Protein AF-A0A2E6H5J9-F1 (afdb_monomer_lite)

Radius of gyration: 29.2 Å; chains: 1; bounding box: 82×81×79 Å

Structure (mmCIF, N/CA/C/O backbone):
data_AF-A0A2E6H5J9-F1
#
_entry.id   AF-A0A2E6H5J9-F1
#
loop_
_atom_site.group_PDB
_atom_site.id
_atom_site.type_symbol
_atom_site.label_atom_id
_atom_site.label_alt_id
_atom_site.label_comp_id
_atom_site.label_asym_id
_atom_site.label_entity_id
_atom_site.label_seq_id
_atom_site.pdbx_PDB_ins_code
_atom_site.Cartn_x
_atom_site.Cartn_y
_atom_site.Cartn_z
_atom_site.occupancy
_atom_site.B_iso_or_equiv
_atom_site.auth_seq_id
_atom_site.auth_comp_id
_atom_site.auth_asym_id
_atom_site.auth_atom_id
_atom_site.pdbx_PDB_model_num
ATOM 1 N N . MET A 1 1 ? 30.548 57.419 0.522 1.00 29.17 1 MET A N 1
ATOM 2 C CA . MET A 1 1 ? 30.092 57.415 -0.885 1.00 29.17 1 MET A CA 1
ATOM 3 C C . MET A 1 1 ? 30.153 56.003 -1.446 1.00 29.17 1 MET A C 1
ATOM 5 O O . MET A 1 1 ? 31.235 55.456 -1.548 1.00 29.17 1 MET A O 1
ATOM 9 N N . ARG A 1 2 ? 28.970 55.476 -1.789 1.00 29.03 2 ARG A N 1
ATOM 10 C CA . ARG A 1 2 ? 28.674 54.674 -2.992 1.00 29.03 2 ARG A CA 1
ATOM 11 C C . ARG A 1 2 ? 29.524 53.413 -3.243 1.00 29.03 2 ARG A C 1
ATOM 13 O O . ARG A 1 2 ? 30.662 53.488 -3.668 1.00 29.03 2 ARG A O 1
ATOM 20 N N . ILE A 1 3 ? 28.970 52.230 -2.961 1.00 37.38 3 ILE A N 1
ATOM 21 C CA . ILE A 1 3 ? 28.235 51.406 -3.951 1.00 37.38 3 ILE A CA 1
ATOM 22 C C . ILE A 1 3 ? 29.123 51.063 -5.156 1.00 37.38 3 ILE A C 1
ATOM 24 O O . ILE A 1 3 ? 29.122 51.779 -6.151 1.00 37.38 3 ILE A O 1
ATOM 28 N N . LEU A 1 4 ? 29.817 49.925 -5.075 1.00 25.08 4 LEU A N 1
ATOM 29 C CA . LEU A 1 4 ? 30.239 49.121 -6.228 1.00 25.08 4 LEU A CA 1
ATOM 30 C C . LEU A 1 4 ? 30.535 47.691 -5.708 1.00 25.08 4 LEU A C 1
ATOM 32 O O . LEU A 1 4 ? 31.542 47.467 -5.055 1.00 25.08 4 LEU A O 1
ATOM 36 N N . LYS A 1 5 ? 29.550 46.777 -5.721 1.00 28.86 5 LYS A N 1
ATOM 37 C CA . LYS A 1 5 ? 29.182 45.857 -6.831 1.00 28.86 5 LYS A CA 1
ATOM 38 C C . LYS A 1 5 ? 29.856 44.474 -6.651 1.00 28.86 5 LYS A C 1
ATOM 40 O O . LYS A 1 5 ? 30.957 44.257 -7.125 1.00 28.86 5 LYS A O 1
ATOM 45 N N . VAL A 1 6 ? 29.301 43.513 -5.902 1.00 30.06 6 VAL A N 1
ATOM 46 C CA . VAL A 1 6 ? 28.112 42.658 -6.195 1.00 30.06 6 VAL A CA 1
ATOM 47 C C . VAL A 1 6 ? 28.240 41.755 -7.450 1.00 30.06 6 VAL A C 1
ATOM 49 O O . VAL A 1 6 ? 27.356 40.953 -7.717 1.00 30.06 6 VAL A O 1
ATOM 52 N N . TYR A 1 7 ? 29.363 41.745 -8.176 1.00 26.81 7 TYR A N 1
ATOM 53 C CA . TYR A 1 7 ? 29.470 40.997 -9.450 1.00 26.81 7 TYR A CA 1
ATOM 54 C C . TYR A 1 7 ? 30.374 39.751 -9.451 1.00 26.81 7 TYR A C 1
ATOM 56 O O . TYR A 1 7 ? 30.881 39.381 -10.502 1.00 26.81 7 TYR A O 1
ATOM 64 N N . LEU A 1 8 ? 30.543 39.050 -8.321 1.00 27.16 8 LEU A N 1
ATOM 65 C CA . LEU A 1 8 ? 31.285 37.771 -8.323 1.00 27.16 8 LEU A CA 1
ATOM 66 C C . LEU A 1 8 ? 30.478 36.536 -7.890 1.00 27.16 8 LEU A C 1
ATOM 68 O O . LEU A 1 8 ? 30.967 35.423 -8.018 1.00 27.16 8 LEU A O 1
ATOM 72 N N . PHE A 1 9 ? 29.221 36.696 -7.462 1.00 28.27 9 PHE A N 1
ATOM 73 C CA . PHE A 1 9 ? 28.369 35.561 -7.061 1.00 28.27 9 PHE A CA 1
ATOM 74 C C . PHE A 1 9 ? 27.187 35.278 -8.003 1.00 28.27 9 PHE A C 1
ATOM 76 O O . PHE A 1 9 ? 26.470 34.302 -7.814 1.00 28.27 9 PHE A O 1
ATOM 83 N N . LEU A 1 10 ? 27.010 36.084 -9.056 1.00 27.73 10 LEU A N 1
ATOM 84 C CA . LEU A 1 10 ? 25.926 35.933 -10.041 1.00 27.73 10 LEU A CA 1
ATOM 85 C C . LEU A 1 10 ? 26.353 35.248 -11.353 1.00 27.73 10 LEU A C 1
ATOM 87 O O . LEU A 1 10 ? 25.502 34.957 -12.186 1.00 27.73 10 LEU A O 1
ATOM 91 N N . ALA A 1 11 ? 27.639 34.924 -11.532 1.00 24.97 11 ALA A N 1
ATOM 92 C CA . ALA A 1 11 ? 28.152 34.340 -12.778 1.00 24.97 11 ALA A CA 1
ATOM 93 C C . ALA A 1 11 ? 28.222 32.796 -12.800 1.00 24.97 11 ALA A C 1
ATOM 95 O O . ALA A 1 11 ? 28.575 32.226 -13.826 1.00 24.97 11 ALA A O 1
ATOM 96 N N . ILE A 1 12 ? 27.848 32.101 -11.716 1.00 28.52 12 ILE A N 1
ATOM 97 C CA . ILE A 1 12 ? 27.795 30.619 -11.678 1.00 28.52 12 ILE A CA 1
ATOM 98 C C . ILE A 1 12 ? 26.347 30.086 -11.788 1.00 28.52 12 ILE A C 1
ATOM 100 O O . ILE A 1 12 ? 26.132 28.894 -11.978 1.00 28.52 12 ILE A O 1
ATOM 104 N N . CYS A 1 13 ? 25.334 30.961 -11.803 1.00 27.94 13 CYS A N 1
ATOM 105 C CA . CYS A 1 13 ? 23.918 30.567 -11.898 1.00 27.94 13 CYS A CA 1
ATOM 106 C C . CYS A 1 13 ? 23.306 30.620 -13.312 1.00 27.94 13 CYS A C 1
ATOM 108 O O . CYS A 1 13 ? 22.094 30.483 -13.439 1.00 27.94 13 CYS A O 1
ATOM 110 N N . LEU A 1 14 ? 24.093 30.797 -14.381 1.00 25.45 14 LEU A N 1
ATOM 111 C CA . LEU A 1 14 ? 23.559 30.918 -15.752 1.00 25.45 14 LEU A CA 1
ATOM 112 C C . LEU A 1 14 ? 24.049 29.846 -16.741 1.00 25.45 14 LEU A C 1
ATOM 114 O O . LEU A 1 14 ? 23.892 30.010 -17.946 1.00 25.45 14 LEU A O 1
ATOM 118 N N . TRP A 1 15 ? 24.576 28.717 -16.253 1.00 26.56 15 TRP A N 1
ATOM 119 C CA . TRP A 1 15 ? 24.993 27.578 -17.093 1.00 26.56 15 TRP A CA 1
ATOM 120 C C . TRP A 1 15 ? 24.356 26.233 -16.692 1.00 26.56 15 TRP A C 1
ATOM 122 O O . TRP A 1 15 ? 24.950 25.168 -16.828 1.00 26.56 15 TRP A O 1
ATOM 132 N N . SER A 1 16 ? 23.101 26.266 -16.240 1.00 29.16 16 SER A N 1
ATOM 133 C CA . SER A 1 16 ? 22.242 25.081 -16.062 1.00 29.16 16 SER A CA 1
ATOM 134 C C . SER A 1 16 ? 20.905 25.243 -16.794 1.00 29.16 16 SER A C 1
ATOM 136 O O . SER A 1 16 ? 19.841 24.908 -16.285 1.00 29.16 16 SER A O 1
ATOM 138 N N . GLY A 1 17 ? 20.966 25.795 -18.006 1.00 27.23 17 GLY A N 1
ATOM 139 C CA . GLY A 1 17 ? 19.797 26.167 -18.795 1.00 27.23 17 GLY A CA 1
ATOM 140 C C . GLY A 1 17 ? 19.479 25.278 -19.992 1.00 27.23 17 GLY A C 1
ATOM 141 O O . GLY A 1 17 ? 18.788 25.774 -20.860 1.00 27.23 17 GLY A O 1
ATOM 142 N N . VAL A 1 18 ? 19.959 24.029 -20.097 1.00 28.00 18 VAL A N 1
ATOM 143 C CA . VAL A 1 18 ? 19.407 23.044 -21.060 1.00 28.00 18 VAL A CA 1
ATOM 144 C C . VAL A 1 18 ? 19.627 21.605 -20.565 1.00 28.00 18 VAL A C 1
ATOM 146 O O . VAL A 1 18 ? 20.386 20.852 -21.158 1.00 28.00 18 VAL A O 1
ATOM 149 N N . VAL A 1 19 ? 18.973 21.187 -19.479 1.00 26.00 19 VAL A N 1
ATOM 150 C CA . VAL A 1 19 ? 18.629 19.763 -19.286 1.00 26.00 19 VAL A CA 1
ATOM 151 C C . VAL A 1 19 ? 17.304 19.681 -18.541 1.00 26.00 19 VAL A C 1
ATOM 153 O O . VAL A 1 19 ? 17.249 19.873 -17.330 1.00 26.00 19 VAL A O 1
ATOM 156 N N . SER A 1 20 ? 16.236 19.419 -19.286 1.00 24.89 20 SER A N 1
ATOM 157 C CA . SER A 1 20 ? 15.183 18.440 -18.976 1.00 24.89 20 SER A CA 1
ATOM 158 C C . SER A 1 20 ? 13.996 18.731 -19.891 1.00 24.89 20 SER A C 1
ATOM 160 O O . SER A 1 20 ? 13.118 19.528 -19.569 1.00 24.89 20 SER A O 1
ATOM 162 N N . SER A 1 21 ? 13.942 18.069 -21.052 1.00 24.66 21 SER A N 1
ATOM 163 C CA . SER A 1 21 ? 12.620 17.759 -21.584 1.00 24.66 21 SER A CA 1
ATOM 164 C C . SER A 1 21 ? 11.948 16.892 -20.517 1.00 24.66 21 SER A C 1
ATOM 166 O O . SER A 1 21 ? 12.456 15.836 -20.143 1.00 24.66 21 SER A O 1
ATOM 168 N N . ASN A 1 22 ? 10.859 17.393 -19.930 1.00 30.94 22 ASN A N 1
ATOM 169 C CA . ASN A 1 22 ? 9.921 16.545 -19.205 1.00 30.94 22 ASN A CA 1
ATOM 170 C C . ASN A 1 22 ? 9.375 15.574 -20.250 1.00 30.94 22 ASN A C 1
ATOM 172 O O . ASN A 1 22 ? 8.481 15.932 -21.016 1.00 30.94 22 ASN A O 1
ATOM 176 N N . THR A 1 23 ? 9.978 14.396 -20.325 1.00 32.97 23 THR A N 1
ATOM 177 C CA . THR A 1 23 ? 9.648 13.420 -21.344 1.00 32.97 23 THR A CA 1
ATOM 178 C C . THR A 1 23 ? 8.265 12.834 -21.065 1.00 32.97 23 THR A C 1
ATOM 180 O O . THR A 1 23 ? 8.007 12.304 -19.985 1.00 32.97 23 THR A O 1
ATOM 183 N N . LYS A 1 24 ? 7.330 12.990 -22.010 1.00 39.88 24 LYS A N 1
ATOM 184 C CA . LYS A 1 24 ? 5.964 12.446 -21.930 1.00 39.88 24 LYS A CA 1
ATOM 185 C C . LYS A 1 24 ? 5.854 11.282 -22.910 1.00 39.88 24 LYS A C 1
ATOM 187 O O . LYS A 1 24 ? 5.575 11.480 -24.089 1.00 39.88 24 LYS A O 1
ATOM 192 N N . PHE A 1 25 ? 6.105 10.075 -22.416 1.00 46.50 25 PHE A N 1
ATOM 193 C CA . PHE A 1 25 ? 5.649 8.843 -23.057 1.00 46.50 25 PHE A CA 1
ATOM 194 C C . PHE A 1 25 ? 4.258 8.501 -22.515 1.00 46.50 25 PHE A C 1
ATOM 196 O O . PHE A 1 25 ? 3.964 8.805 -21.360 1.00 46.50 25 PHE A O 1
ATOM 203 N N . GLY A 1 26 ? 3.402 7.927 -23.356 1.00 56.81 26 GLY A N 1
ATOM 204 C CA . GLY A 1 26 ? 2.079 7.484 -22.937 1.00 56.81 26 GLY A CA 1
ATOM 205 C C . GLY A 1 26 ? 1.291 6.863 -24.082 1.00 56.81 26 GLY A C 1
ATOM 206 O O . GLY A 1 26 ? 1.453 7.228 -25.253 1.00 56.81 26 GLY A O 1
ATOM 207 N N . LEU A 1 27 ? 0.426 5.918 -23.733 1.00 56.53 27 LEU A N 1
ATOM 208 C CA . LEU A 1 27 ? -0.565 5.360 -24.643 1.00 56.53 27 LEU A CA 1
ATOM 209 C C . LEU A 1 27 ? -1.744 6.332 -24.730 1.00 56.53 27 LEU A C 1
ATOM 211 O O . LEU A 1 27 ? -2.371 6.643 -23.721 1.00 56.53 27 LEU A O 1
ATOM 215 N N . LEU A 1 28 ? -2.041 6.829 -25.929 1.00 65.50 28 LEU A N 1
ATOM 216 C CA . LEU A 1 28 ? -3.127 7.776 -26.148 1.00 65.50 28 LEU A CA 1
ATOM 217 C C . LEU A 1 28 ? -4.286 7.070 -26.841 1.00 65.50 28 LEU A C 1
ATOM 219 O O . LEU A 1 28 ? -4.199 6.724 -28.016 1.00 65.50 28 LEU A O 1
ATOM 223 N N . PHE A 1 29 ? -5.404 6.907 -26.144 1.00 66.75 29 PHE A N 1
ATOM 224 C CA . PHE A 1 29 ? -6.649 6.540 -26.805 1.00 66.75 29 PHE A CA 1
ATOM 225 C C . PHE A 1 29 ? -7.325 7.806 -27.339 1.00 66.75 29 PHE A C 1
ATOM 227 O O . PHE A 1 29 ? -7.704 8.683 -26.560 1.00 66.75 29 PHE A O 1
ATOM 234 N N . ASN A 1 30 ? -7.452 7.930 -28.661 1.00 62.62 30 ASN A N 1
ATOM 235 C CA . ASN A 1 30 ? -8.166 9.046 -29.276 1.00 62.62 30 ASN A CA 1
ATOM 236 C C . ASN A 1 30 ? -9.605 8.612 -29.581 1.00 62.62 30 ASN A C 1
ATOM 238 O O . ASN A 1 30 ? -9.837 7.757 -30.428 1.00 62.62 30 ASN A O 1
ATOM 242 N N . SER A 1 31 ? -10.570 9.187 -28.864 1.00 59.97 31 SER A N 1
ATOM 243 C CA . SER A 1 31 ? -12.001 9.005 -29.119 1.00 59.97 31 SER A CA 1
ATOM 244 C C . SER A 1 31 ? -12.659 10.371 -29.228 1.00 59.97 31 SER A C 1
ATOM 246 O O . SER A 1 31 ? -12.367 11.271 -28.434 1.00 59.97 31 SER A O 1
ATOM 248 N N . GLU A 1 32 ? -13.580 10.514 -30.179 1.00 50.25 32 GLU A N 1
ATOM 249 C CA . GLU A 1 32 ? -14.362 11.736 -30.401 1.00 50.25 32 GLU A CA 1
ATOM 250 C C . GLU A 1 32 ? -15.253 12.097 -29.194 1.00 50.25 32 GLU A C 1
ATOM 252 O O . GLU A 1 32 ? -15.673 13.241 -29.048 1.00 50.25 32 GLU A O 1
ATOM 257 N N . THR A 1 33 ? -15.479 11.163 -28.260 1.00 49.25 33 THR A N 1
ATOM 258 C CA . THR A 1 33 ? -16.288 11.366 -27.045 1.00 49.25 33 THR A CA 1
ATOM 259 C C . THR A 1 33 ? -15.474 11.172 -25.760 1.00 49.25 33 THR A C 1
ATOM 261 O O . THR A 1 33 ? -15.660 10.223 -24.997 1.00 49.25 33 THR A O 1
ATOM 264 N N . LYS A 1 34 ? -14.582 12.132 -25.477 1.00 53.81 34 LYS A N 1
ATOM 265 C CA . LYS A 1 34 ? -13.717 12.162 -24.275 1.00 53.81 34 LYS A CA 1
ATOM 266 C C . LYS A 1 34 ? -14.469 12.214 -22.931 1.00 53.81 34 LYS A C 1
ATOM 268 O O . LYS A 1 34 ? -13.863 11.991 -21.888 1.00 53.81 34 LYS A O 1
ATOM 273 N N . SER A 1 35 ? -15.771 12.511 -22.933 1.00 50.62 35 SER A N 1
ATOM 274 C CA . SER A 1 35 ? -16.615 12.623 -21.732 1.00 50.62 35 SER A CA 1
ATOM 275 C C . SER A 1 35 ? -17.347 11.330 -21.339 1.00 50.62 35 SER A C 1
ATOM 277 O O . SER A 1 35 ? -18.012 11.305 -20.305 1.00 50.62 35 SER A O 1
ATOM 279 N N . ASN A 1 36 ? -17.247 10.255 -22.128 1.00 61.66 36 ASN A N 1
ATOM 280 C CA . ASN A 1 36 ? -17.983 9.013 -21.877 1.00 61.66 36 ASN A CA 1
ATOM 281 C C . ASN A 1 36 ? -17.286 8.137 -20.810 1.00 61.66 36 ASN A C 1
ATOM 283 O O . ASN A 1 36 ? -16.063 8.001 -20.812 1.00 61.66 36 ASN A O 1
ATOM 287 N N . PHE A 1 37 ? -18.055 7.484 -19.932 1.00 58.97 37 PHE A N 1
ATOM 288 C CA . PHE A 1 37 ? -17.566 6.510 -18.939 1.00 58.97 37 PHE A CA 1
ATOM 289 C C . PHE A 1 37 ? -16.667 5.432 -19.572 1.00 58.97 37 PHE A C 1
ATOM 291 O O . PHE A 1 37 ? -15.613 5.091 -19.037 1.00 58.97 37 PHE A O 1
ATOM 298 N N . ASN A 1 38 ? -17.029 4.966 -20.772 1.00 74.81 38 ASN A N 1
ATOM 299 C CA . ASN A 1 38 ? -16.236 3.986 -21.516 1.00 74.81 38 ASN A CA 1
ATOM 300 C C . ASN A 1 38 ? -14.849 4.523 -21.895 1.00 74.81 38 ASN A C 1
ATOM 302 O O . ASN A 1 38 ? -13.874 3.779 -21.832 1.00 74.81 38 ASN A O 1
ATOM 306 N N . PHE A 1 39 ? -14.738 5.811 -22.241 1.00 75.19 39 PHE A N 1
ATOM 307 C CA . PHE A 1 39 ? -13.457 6.435 -22.571 1.00 75.19 39 PHE A CA 1
ATOM 308 C C . PHE A 1 39 ? -12.520 6.442 -21.364 1.00 75.19 39 PHE A C 1
ATOM 310 O O . PHE A 1 39 ? -11.380 5.991 -21.478 1.00 75.19 39 PHE A O 1
ATOM 317 N N . LYS A 1 40 ? -13.012 6.888 -20.199 1.00 71.50 40 LYS A N 1
ATOM 318 C CA . LYS A 1 40 ? -12.205 6.913 -18.973 1.00 71.50 40 LYS A CA 1
ATOM 319 C C . LYS A 1 40 ? -11.751 5.507 -18.573 1.00 71.50 40 LYS A C 1
ATOM 321 O O . LYS A 1 40 ? -10.567 5.307 -18.312 1.00 71.50 40 LYS A O 1
ATOM 326 N N . ARG A 1 41 ? -12.644 4.510 -18.658 1.00 77.00 41 ARG A N 1
ATOM 327 C CA . ARG A 1 41 ? -12.322 3.100 -18.380 1.00 77.00 41 ARG A CA 1
ATOM 328 C C . ARG A 1 41 ? -11.206 2.552 -19.271 1.00 77.00 41 ARG A C 1
ATOM 330 O O . ARG A 1 41 ? -10.278 1.911 -18.776 1.00 77.00 41 ARG A O 1
ATOM 337 N N . ILE A 1 42 ? -11.302 2.785 -20.577 1.00 78.50 42 ILE A N 1
ATOM 338 C CA . ILE A 1 42 ? -10.292 2.352 -21.549 1.00 78.50 42 ILE A CA 1
ATOM 339 C C . ILE A 1 42 ? -8.964 3.050 -21.256 1.00 78.50 42 ILE A C 1
ATOM 341 O O . ILE A 1 42 ? -7.936 2.385 -21.149 1.00 78.50 42 ILE A O 1
ATOM 345 N N . ASN A 1 43 ? -8.990 4.368 -21.060 1.00 73.69 43 ASN A N 1
ATOM 346 C CA . ASN A 1 43 ? -7.793 5.158 -20.805 1.00 73.69 43 ASN A CA 1
ATOM 347 C C . ASN A 1 43 ? -7.097 4.747 -19.495 1.00 73.69 43 ASN A C 1
ATOM 349 O O . ASN A 1 43 ? -5.890 4.532 -19.489 1.00 73.69 43 ASN A O 1
ATOM 353 N N . GLY A 1 44 ? -7.846 4.536 -18.409 1.00 70.12 44 GLY A N 1
ATOM 354 C CA . GLY A 1 44 ? -7.304 4.043 -17.139 1.00 70.12 44 GLY A CA 1
ATOM 355 C C . GLY A 1 44 ? -6.692 2.643 -17.255 1.00 70.12 44 GLY A C 1
ATOM 356 O O . GLY A 1 44 ? -5.618 2.381 -16.712 1.00 70.12 44 GLY A O 1
ATOM 357 N N . PHE A 1 45 ? -7.314 1.743 -18.024 1.00 77.31 45 PHE A N 1
ATOM 358 C CA . PHE A 1 45 ? -6.734 0.427 -18.304 1.00 77.31 45 PHE A CA 1
ATOM 359 C C . PHE A 1 45 ? -5.422 0.519 -19.102 1.00 77.31 45 PHE A C 1
ATOM 361 O O . PHE A 1 45 ? -4.464 -0.185 -18.768 1.00 77.31 45 PHE A O 1
ATOM 368 N N . LEU A 1 46 ? -5.369 1.385 -20.120 1.00 76.38 46 LEU A N 1
ATOM 369 C CA . LEU A 1 46 ? -4.183 1.617 -20.950 1.00 76.38 46 LEU A CA 1
ATOM 370 C C . LEU A 1 46 ? -3.051 2.285 -20.161 1.00 76.38 46 LEU A C 1
ATOM 372 O O . LEU A 1 46 ? -1.926 1.804 -20.228 1.00 76.38 46 LEU A O 1
ATOM 376 N N . ASN A 1 47 ? -3.346 3.291 -19.336 1.00 69.06 47 ASN A N 1
ATOM 377 C CA . ASN A 1 47 ? -2.385 3.879 -18.395 1.00 69.06 47 ASN A CA 1
ATOM 378 C C . ASN A 1 47 ? -1.837 2.821 -17.428 1.00 69.06 47 ASN A C 1
ATOM 380 O O . ASN A 1 47 ? -0.643 2.767 -17.140 1.00 69.06 47 ASN A O 1
ATOM 384 N N . GLY A 1 48 ? -2.703 1.921 -16.956 1.00 68.06 48 GLY A N 1
ATOM 385 C CA . GLY A 1 48 ? -2.277 0.785 -16.153 1.00 68.06 48 GLY A CA 1
ATOM 386 C C . GLY A 1 48 ? -1.343 -0.157 -16.916 1.00 68.06 48 GLY A C 1
ATOM 387 O O . GLY A 1 48 ? -0.414 -0.689 -16.317 1.00 68.06 48 GLY A O 1
ATOM 388 N N . LEU A 1 49 ? -1.595 -0.429 -18.201 1.00 72.56 49 LEU A N 1
ATOM 389 C CA . LEU A 1 49 ? -0.693 -1.233 -19.037 1.00 72.56 49 LEU A CA 1
ATOM 390 C C . LEU A 1 49 ? 0.646 -0.531 -19.259 1.00 72.56 49 LEU A C 1
ATOM 392 O O . LEU A 1 49 ? 1.672 -1.185 -19.137 1.00 72.56 49 LEU A O 1
ATOM 396 N N . ASP A 1 50 ? 0.630 0.775 -19.513 1.00 70.12 50 ASP A N 1
ATOM 397 C CA . ASP A 1 50 ? 1.827 1.608 -19.654 1.00 70.12 50 ASP A CA 1
ATOM 398 C C . ASP A 1 50 ? 2.720 1.521 -18.406 1.00 70.12 50 ASP A C 1
ATOM 400 O O . ASP A 1 50 ? 3.910 1.230 -18.501 1.00 70.12 50 ASP A O 1
ATOM 404 N N . SER A 1 51 ? 2.116 1.621 -17.214 1.00 65.44 51 SER A N 1
ATOM 405 C CA . SER A 1 51 ? 2.822 1.460 -15.932 1.00 65.44 51 SER A CA 1
ATOM 406 C C . SER A 1 51 ? 3.429 0.068 -15.704 1.00 65.44 51 SER A C 1
ATOM 408 O O . SER A 1 51 ? 4.324 -0.078 -14.874 1.00 65.44 51 SER A O 1
ATOM 410 N N . ASP A 1 52 ? 2.926 -0.950 -16.409 1.00 72.44 52 ASP A N 1
ATOM 411 C CA . ASP A 1 52 ? 3.369 -2.342 -16.288 1.00 72.44 52 ASP A CA 1
ATOM 412 C C . ASP A 1 52 ? 4.388 -2.736 -17.378 1.00 72.44 52 ASP A C 1
ATOM 414 O O . ASP A 1 52 ? 4.924 -3.845 -17.324 1.00 72.44 52 ASP A O 1
ATOM 418 N N . ILE A 1 53 ? 4.677 -1.859 -18.353 1.00 72.81 53 ILE A N 1
ATOM 419 C CA . ILE A 1 53 ? 5.724 -2.087 -19.363 1.00 72.81 53 ILE A CA 1
ATOM 420 C C . ILE A 1 53 ? 7.085 -2.192 -18.670 1.00 72.81 53 ILE A C 1
ATOM 422 O O . ILE A 1 53 ? 7.414 -1.418 -17.765 1.00 72.81 53 ILE A O 1
ATOM 426 N N . ARG A 1 54 ? 7.916 -3.142 -19.115 1.00 76.56 54 ARG A N 1
ATOM 427 C CA . ARG A 1 54 ? 9.255 -3.336 -18.547 1.00 76.56 54 ARG A CA 1
ATOM 428 C C . ARG A 1 54 ? 10.101 -2.054 -18.631 1.00 76.56 54 ARG A C 1
ATOM 430 O O . ARG A 1 54 ? 10.220 -1.481 -19.716 1.00 76.56 54 ARG A O 1
ATOM 437 N N . PRO A 1 55 ? 10.797 -1.651 -17.545 1.00 66.25 55 PRO A N 1
ATOM 438 C CA . PRO A 1 55 ? 11.660 -0.462 -17.525 1.00 66.25 55 PRO A CA 1
ATOM 439 C C . PRO A 1 55 ? 12.755 -0.445 -18.603 1.00 66.25 55 PRO A C 1
ATOM 441 O O . PRO A 1 55 ? 13.253 0.626 -18.977 1.00 66.25 55 PRO A O 1
ATOM 444 N N . GLY A 1 56 ? 13.158 -1.629 -19.075 1.00 68.25 56 GLY A N 1
ATOM 445 C CA . GLY A 1 56 ? 14.085 -1.819 -20.183 1.00 68.25 56 GLY A CA 1
ATOM 446 C C . GLY A 1 56 ? 13.578 -1.367 -21.546 1.00 68.25 56 GLY A C 1
ATOM 447 O O . GLY A 1 56 ? 14.399 -1.009 -22.387 1.00 68.25 56 GLY A O 1
ATOM 448 N N . VAL A 1 57 ? 12.268 -1.344 -21.778 1.00 73.88 57 VAL A N 1
ATOM 449 C CA . VAL A 1 57 ? 11.686 -0.921 -23.056 1.00 73.88 57 VAL A CA 1
ATOM 450 C C . VAL A 1 57 ? 11.676 0.610 -23.100 1.00 73.88 57 VAL A C 1
ATOM 452 O O . VAL A 1 57 ? 10.945 1.265 -22.360 1.00 73.88 57 VAL A O 1
ATOM 455 N N . ARG A 1 58 ? 12.530 1.207 -23.939 1.00 67.50 58 ARG A N 1
ATOM 456 C CA . ARG A 1 58 ? 12.680 2.666 -24.074 1.00 67.50 58 ARG A CA 1
ATOM 457 C C . ARG A 1 58 ? 12.411 3.122 -25.492 1.00 67.50 58 ARG A C 1
ATOM 459 O O . ARG A 1 58 ? 12.794 2.458 -26.443 1.00 67.50 58 ARG A O 1
ATOM 466 N N . PHE A 1 59 ? 11.847 4.316 -25.623 1.00 64.38 59 PHE A N 1
ATOM 467 C CA . PHE A 1 59 ? 11.593 4.967 -26.903 1.00 64.38 59 PHE A CA 1
ATOM 468 C C . PHE A 1 59 ? 12.491 6.196 -27.009 1.00 64.38 59 PHE A C 1
ATOM 470 O O . PHE A 1 59 ? 12.586 6.987 -26.075 1.00 64.38 59 PHE A O 1
ATOM 477 N N . GLY A 1 60 ? 13.210 6.330 -28.119 1.00 45.31 60 GLY A N 1
ATOM 478 C CA . GLY A 1 60 ? 14.249 7.343 -28.308 1.00 45.31 60 GLY A CA 1
ATOM 479 C C . GLY A 1 60 ? 13.768 8.796 -28.369 1.00 45.31 60 GLY A C 1
ATOM 480 O O . GLY A 1 60 ? 14.614 9.672 -28.524 1.00 45.31 60 GLY A O 1
ATOM 481 N N . VAL A 1 61 ? 12.462 9.060 -28.258 1.00 47.91 61 VAL A N 1
ATOM 482 C CA . VAL A 1 61 ? 11.843 10.394 -28.298 1.00 47.91 61 VAL A CA 1
ATOM 483 C C . VAL A 1 61 ? 10.511 10.421 -27.542 1.00 47.91 61 VAL A C 1
ATOM 485 O O . VAL A 1 61 ? 9.842 9.394 -27.421 1.00 47.91 61 VAL A O 1
ATOM 488 N N . ASP A 1 62 ? 10.121 11.619 -27.099 1.00 56.66 62 ASP A N 1
ATOM 489 C CA . ASP A 1 62 ? 8.801 11.945 -26.546 1.00 56.66 62 ASP A CA 1
ATOM 490 C C . ASP A 1 62 ? 7.710 11.638 -27.566 1.00 56.66 62 ASP A C 1
ATOM 492 O O . ASP A 1 62 ? 7.480 12.403 -28.505 1.00 56.66 62 ASP A O 1
ATOM 496 N N . ARG A 1 63 ? 7.068 10.479 -27.424 1.00 59.31 63 ARG A N 1
ATOM 497 C CA . ARG A 1 63 ? 6.065 10.017 -28.378 1.00 59.31 63 ARG A CA 1
ATOM 498 C C . ARG A 1 63 ? 4.847 9.492 -27.638 1.00 59.31 63 ARG A C 1
ATOM 500 O O . ARG A 1 63 ? 4.933 8.510 -26.907 1.00 59.31 63 ARG A O 1
ATOM 507 N N . LEU A 1 64 ? 3.714 10.144 -27.874 1.00 66.25 64 LEU A N 1
ATOM 508 C CA . LEU A 1 64 ? 2.407 9.570 -27.587 1.00 66.25 64 LEU A CA 1
ATOM 509 C C . LEU A 1 64 ? 2.090 8.571 -28.697 1.00 66.25 64 LEU A C 1
ATOM 511 O O . LEU A 1 64 ? 2.192 8.905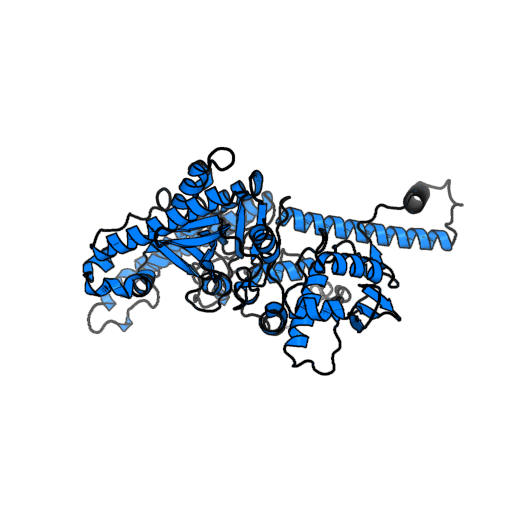 -29.881 1.00 66.25 64 LEU A O 1
ATOM 515 N N . VAL A 1 65 ? 1.761 7.340 -28.319 1.00 70.25 65 VAL A N 1
ATOM 516 C CA . VAL A 1 65 ? 1.397 6.290 -29.274 1.00 70.25 65 VAL A CA 1
ATOM 517 C C . VAL A 1 65 ? -0.117 6.177 -29.292 1.00 70.25 65 VAL A C 1
ATOM 519 O O . VAL A 1 65 ? -0.722 5.839 -28.276 1.00 70.25 65 VAL A O 1
ATOM 522 N N . GLU A 1 66 ? -0.726 6.480 -30.438 1.00 80.06 66 GLU A N 1
ATOM 523 C CA . GLU A 1 66 ? -2.173 6.361 -30.602 1.00 80.06 66 GLU A CA 1
ATOM 524 C C . GLU A 1 66 ? -2.604 4.892 -30.580 1.00 80.06 66 GLU A C 1
ATOM 526 O O . GLU A 1 66 ? -1.983 4.042 -31.227 1.00 80.06 66 GLU A O 1
ATOM 531 N N . ILE A 1 67 ? -3.673 4.613 -29.833 1.00 82.69 67 ILE A N 1
ATOM 532 C CA . ILE A 1 67 ? -4.329 3.311 -29.762 1.00 82.69 67 ILE A CA 1
ATOM 533 C C . ILE A 1 67 ? -5.693 3.377 -30.434 1.00 82.69 67 ILE A C 1
ATOM 535 O O . ILE A 1 67 ? -6.495 4.266 -30.147 1.00 82.69 67 ILE A O 1
ATOM 539 N N . GLU A 1 68 ? -5.972 2.375 -31.261 1.00 87.00 68 GLU A N 1
ATOM 540 C CA . GLU A 1 68 ? -7.253 2.173 -31.930 1.00 87.00 68 GLU A CA 1
ATOM 541 C C . GLU A 1 68 ? -7.741 0.740 -31.693 1.00 87.00 68 GLU A C 1
ATOM 543 O O . GLU A 1 68 ? -6.945 -0.202 -31.682 1.00 87.00 68 GLU A O 1
ATOM 548 N N . PHE A 1 69 ? -9.052 0.561 -31.513 1.00 86.88 69 PHE A N 1
ATOM 549 C CA . PHE A 1 69 ? -9.667 -0.766 -31.458 1.00 86.88 69 PHE A CA 1
ATOM 550 C C . PHE A 1 69 ? -10.260 -1.102 -32.821 1.00 86.88 69 PHE A C 1
ATOM 552 O O . PHE A 1 69 ? -11.093 -0.354 -33.327 1.00 86.88 69 PHE A O 1
ATOM 559 N N . ILE A 1 70 ? -9.830 -2.218 -33.405 1.00 87.31 70 ILE A N 1
ATOM 560 C CA . ILE A 1 70 ? -10.264 -2.658 -34.735 1.00 87.31 70 ILE A CA 1
ATOM 561 C C . ILE A 1 70 ? -10.566 -4.153 -34.748 1.00 87.31 70 ILE A C 1
ATOM 563 O O . ILE A 1 70 ? -10.043 -4.917 -33.932 1.00 87.31 70 ILE A O 1
ATOM 567 N N . ASP A 1 71 ? -11.374 -4.597 -35.702 1.00 86.38 71 ASP A N 1
ATOM 568 C CA . ASP A 1 71 ? -11.547 -6.024 -35.952 1.00 86.38 71 ASP A CA 1
ATOM 569 C C . ASP A 1 71 ? -10.266 -6.570 -36.603 1.00 86.38 71 ASP A C 1
ATOM 571 O O . ASP A 1 71 ? -9.902 -6.219 -37.724 1.00 86.38 71 ASP A O 1
ATOM 575 N N . SER A 1 72 ? -9.521 -7.378 -35.847 1.00 82.69 72 SER A N 1
ATOM 576 C CA . SER A 1 72 ? -8.201 -7.888 -36.222 1.00 82.69 72 SER A CA 1
ATOM 577 C C . SER A 1 72 ? -8.018 -9.309 -35.701 1.00 82.69 72 SER A C 1
ATOM 579 O O . SER A 1 72 ? -8.360 -9.608 -34.557 1.00 82.69 72 SER A O 1
ATOM 581 N N . GLU A 1 73 ? -7.407 -10.171 -36.517 1.00 82.31 73 GLU A N 1
ATOM 582 C CA . GLU A 1 73 ? -7.007 -11.528 -36.117 1.00 82.31 73 GLU A CA 1
ATOM 583 C C . GLU A 1 73 ? -5.885 -11.520 -35.069 1.00 82.31 73 GLU A C 1
ATOM 585 O O . GLU A 1 73 ? -5.760 -12.437 -34.256 1.00 82.31 73 GLU A O 1
ATOM 590 N N . ARG A 1 74 ? -5.044 -10.478 -35.075 1.00 88.12 74 ARG A N 1
ATOM 591 C CA . ARG A 1 74 ? -3.980 -10.293 -34.083 1.00 88.12 74 ARG A CA 1
ATOM 592 C C . ARG A 1 74 ? -4.465 -9.407 -32.948 1.00 88.12 74 ARG A C 1
ATOM 594 O O . ARG A 1 74 ? -4.988 -8.325 -33.199 1.00 88.12 74 ARG A O 1
ATOM 601 N N . LEU A 1 75 ? -4.183 -9.833 -31.715 1.00 89.38 75 LEU A N 1
ATOM 602 C CA . LEU A 1 75 ? -4.543 -9.103 -30.498 1.00 89.38 75 LEU A CA 1
ATOM 603 C C . LEU A 1 75 ? -3.949 -7.684 -30.449 1.00 89.38 75 LEU A C 1
ATOM 605 O O . LEU A 1 75 ? -4.645 -6.763 -30.040 1.00 89.38 75 LEU A O 1
ATOM 609 N N . VAL A 1 76 ? -2.682 -7.521 -30.848 1.00 92.19 76 VAL A N 1
ATOM 610 C CA . VAL A 1 76 ? -1.986 -6.226 -30.937 1.00 92.19 76 VAL A CA 1
ATOM 611 C C . VAL A 1 76 ? -1.183 -6.182 -32.237 1.00 92.19 76 VAL A C 1
ATOM 613 O O . VAL A 1 76 ? -0.510 -7.160 -32.578 1.00 92.19 76 VAL A O 1
ATOM 616 N N . LYS A 1 77 ? -1.238 -5.065 -32.963 1.00 92.81 77 LYS A N 1
ATOM 617 C CA . LYS A 1 77 ? -0.492 -4.843 -34.209 1.00 92.81 77 LYS A CA 1
ATOM 618 C C . LYS A 1 77 ? -0.064 -3.381 -34.331 1.00 92.81 77 LYS A C 1
ATOM 620 O O . LYS A 1 77 ? -0.870 -2.491 -34.099 1.00 92.81 77 LYS A O 1
ATOM 625 N N . LEU A 1 78 ? 1.173 -3.127 -34.756 1.00 88.56 78 LEU A N 1
ATOM 626 C CA . LEU A 1 78 ? 1.589 -1.800 -35.211 1.00 88.56 78 LEU A CA 1
ATOM 627 C C . LEU A 1 78 ? 1.181 -1.585 -36.680 1.00 88.56 78 LEU A C 1
ATOM 629 O O . LEU A 1 78 ? 1.557 -2.375 -37.551 1.00 88.56 78 LEU A O 1
ATOM 633 N N . HIS A 1 79 ? 0.450 -0.510 -36.964 1.00 88.81 79 HIS A N 1
ATOM 634 C CA . HIS A 1 79 ? 0.070 -0.085 -38.313 1.00 88.81 79 HIS A CA 1
ATOM 635 C C . HIS A 1 79 ? 0.253 1.428 -38.445 1.00 88.81 79 HIS A C 1
ATOM 637 O O . HIS A 1 79 ? -0.291 2.180 -37.646 1.00 88.81 79 HIS A O 1
ATOM 643 N N . GLU A 1 80 ? 1.055 1.877 -39.416 1.00 85.06 80 GLU A N 1
ATOM 644 C CA . GLU A 1 80 ? 1.287 3.311 -39.689 1.00 85.06 80 GLU A CA 1
ATOM 645 C C . GLU A 1 80 ? 1.710 4.141 -38.457 1.00 85.06 80 GLU A C 1
ATOM 647 O O . GLU A 1 80 ? 1.412 5.324 -38.329 1.00 85.06 80 GLU A O 1
ATOM 652 N N . GLY A 1 81 ? 2.440 3.523 -37.522 1.00 79.12 81 GLY A N 1
ATOM 653 C CA . GLY A 1 81 ? 2.879 4.183 -36.289 1.00 79.12 81 GLY A CA 1
ATOM 654 C C . GLY A 1 81 ? 1.826 4.240 -35.176 1.00 79.12 81 GLY A C 1
ATOM 655 O O . GLY A 1 81 ? 2.133 4.776 -34.112 1.00 79.12 81 GLY A O 1
ATOM 656 N N . LYS A 1 82 ? 0.642 3.657 -35.394 1.00 84.94 82 LYS A N 1
ATOM 657 C CA . LYS A 1 82 ? -0.428 3.472 -34.408 1.00 84.94 82 LYS A CA 1
ATOM 658 C C . LYS A 1 82 ? -0.508 2.026 -33.941 1.00 84.94 82 LYS A C 1
ATOM 660 O O . LYS A 1 82 ? -0.193 1.098 -34.691 1.00 84.94 82 LYS A O 1
ATOM 665 N N . ILE A 1 83 ? -0.949 1.827 -32.708 1.00 88.25 83 ILE A N 1
ATOM 666 C CA . ILE A 1 83 ? -1.192 0.501 -32.150 1.00 88.25 83 ILE A CA 1
ATOM 667 C C . ILE A 1 83 ? -2.669 0.152 -32.314 1.00 88.25 83 ILE A C 1
ATOM 669 O O . ILE A 1 83 ? -3.555 0.803 -31.774 1.00 88.25 83 ILE A O 1
ATOM 673 N N . GLN A 1 84 ? -2.917 -0.926 -33.039 1.00 90.88 84 GLN A N 1
ATOM 674 C CA . GLN A 1 84 ? -4.230 -1.510 -33.245 1.00 90.88 84 GLN A CA 1
ATOM 675 C C . GLN A 1 84 ? -4.426 -2.674 -32.273 1.00 90.88 84 GLN A C 1
ATOM 677 O O . GLN A 1 84 ? -3.628 -3.616 -32.261 1.00 90.88 84 GLN A O 1
ATOM 682 N N . ILE A 1 85 ? -5.479 -2.608 -31.460 1.00 90.88 85 ILE A N 1
ATOM 683 C CA . ILE A 1 85 ? -5.888 -3.662 -30.529 1.00 90.88 85 ILE A CA 1
ATOM 684 C C . ILE A 1 85 ? -7.159 -4.325 -31.058 1.00 90.88 85 ILE A C 1
ATOM 686 O O . ILE A 1 85 ? -8.079 -3.651 -31.515 1.00 90.88 85 ILE A O 1
ATOM 690 N N . ALA A 1 86 ? -7.228 -5.653 -30.982 1.00 89.56 86 ALA A N 1
ATOM 691 C CA . ALA A 1 86 ? -8.409 -6.382 -31.428 1.00 89.56 86 ALA A CA 1
ATOM 692 C C . ALA A 1 86 ? -9.666 -5.987 -30.627 1.00 89.56 86 ALA A C 1
ATOM 694 O O . ALA A 1 86 ? -9.653 -5.945 -29.394 1.00 89.56 86 ALA A O 1
ATOM 695 N N . ASN A 1 87 ? -10.776 -5.756 -31.325 1.00 87.81 87 ASN A N 1
ATOM 696 C CA . ASN A 1 87 ? -12.015 -5.210 -30.765 1.00 87.81 87 ASN A CA 1
ATOM 697 C C . ASN A 1 87 ? -12.642 -6.086 -29.663 1.00 87.81 87 ASN A C 1
ATOM 699 O O . ASN A 1 87 ? -13.232 -5.581 -28.712 1.00 87.81 87 ASN A O 1
ATOM 703 N N . TYR A 1 88 ? -12.444 -7.409 -29.692 1.00 85.56 88 TYR A N 1
ATOM 704 C CA . TYR A 1 88 ? -12.911 -8.280 -28.603 1.00 85.56 88 TYR A CA 1
ATOM 705 C C . TYR A 1 88 ? -12.258 -7.944 -27.248 1.00 85.56 88 TYR A C 1
ATOM 707 O O . TYR A 1 88 ? -12.852 -8.192 -26.194 1.00 85.56 88 TYR A O 1
ATOM 715 N N . ALA A 1 89 ? -11.057 -7.352 -27.251 1.00 87.31 89 ALA A N 1
ATOM 716 C CA . ALA A 1 89 ? -10.396 -6.906 -26.032 1.00 87.31 89 ALA A CA 1
ATOM 717 C C . ALA A 1 89 ? -11.116 -5.707 -25.400 1.00 87.31 89 ALA A C 1
ATOM 719 O O . ALA A 1 89 ? -11.155 -5.613 -24.175 1.00 87.31 89 ALA A O 1
ATOM 720 N N . LEU A 1 90 ? -11.746 -4.843 -26.206 1.00 86.00 90 LEU A N 1
ATOM 721 C CA . LEU A 1 90 ? -12.530 -3.702 -25.729 1.00 86.00 90 LEU A CA 1
ATOM 722 C C . LEU A 1 90 ? -13.644 -4.157 -24.783 1.00 86.00 90 LEU A C 1
ATOM 724 O O . LEU A 1 90 ? -13.767 -3.657 -23.665 1.00 86.00 90 LEU A O 1
ATOM 728 N N . ARG A 1 91 ? -14.410 -5.171 -25.196 1.00 83.19 91 ARG A N 1
ATOM 729 C CA . ARG A 1 91 ? -15.481 -5.745 -24.375 1.00 83.19 91 ARG A CA 1
ATOM 730 C C . ARG A 1 91 ? -14.943 -6.293 -23.054 1.00 83.19 91 ARG A C 1
ATOM 732 O O . ARG A 1 91 ? -15.506 -6.022 -21.998 1.00 83.19 91 ARG A O 1
ATOM 739 N N . ALA A 1 92 ? -13.822 -7.010 -23.094 1.00 85.12 92 ALA A N 1
ATOM 740 C CA . ALA A 1 92 ? -13.198 -7.541 -21.887 1.00 85.12 92 ALA A CA 1
ATOM 741 C C . ALA A 1 92 ? -12.689 -6.434 -20.940 1.00 85.12 92 ALA A C 1
ATOM 743 O O . ALA A 1 92 ? -12.792 -6.589 -19.722 1.00 85.12 92 ALA A O 1
ATOM 744 N N . ILE A 1 93 ? -12.180 -5.313 -21.468 1.00 84.69 93 ILE A N 1
ATOM 745 C CA . ILE A 1 93 ? -11.766 -4.132 -20.684 1.00 84.69 93 ILE A CA 1
ATOM 746 C C . ILE A 1 93 ? -12.959 -3.519 -19.945 1.00 84.69 93 ILE A C 1
ATOM 748 O O . ILE A 1 93 ? -12.874 -3.270 -18.734 1.00 84.69 93 ILE A O 1
ATOM 752 N N . LEU A 1 94 ? -14.069 -3.319 -20.658 1.00 82.62 94 LEU A N 1
ATOM 753 C CA . LEU A 1 94 ? -15.298 -2.736 -20.113 1.00 82.62 94 LEU A CA 1
ATOM 754 C C . LEU A 1 94 ? -15.975 -3.659 -19.087 1.00 82.62 94 LEU A C 1
ATOM 756 O O . LEU A 1 94 ? -16.503 -3.185 -18.086 1.00 82.62 94 LEU A O 1
ATOM 760 N N . GLU A 1 95 ? -15.904 -4.977 -19.282 1.00 80.06 95 GLU A N 1
ATOM 761 C CA . GLU A 1 95 ? -16.499 -5.975 -18.379 1.00 80.06 95 GLU A CA 1
ATOM 762 C C . GLU A 1 95 ? -15.586 -6.390 -17.205 1.00 80.06 95 GLU A C 1
ATOM 764 O O . GLU A 1 95 ? -15.956 -7.266 -16.419 1.00 80.06 95 GLU A O 1
ATOM 769 N N . TYR A 1 96 ? -14.395 -5.793 -17.059 1.00 75.44 96 TYR A N 1
ATOM 770 C CA . TYR A 1 96 ? -13.391 -6.187 -16.053 1.00 75.44 96 TYR A CA 1
ATOM 771 C C . TYR A 1 96 ? -12.962 -7.665 -16.170 1.00 75.44 96 TYR A C 1
ATOM 773 O O . TYR A 1 96 ? -12.767 -8.353 -15.166 1.00 75.44 96 TYR A O 1
ATOM 781 N N . LYS A 1 97 ? -12.859 -8.186 -17.396 1.00 78.25 97 LYS A N 1
ATOM 782 C CA . LYS A 1 97 ? -12.488 -9.582 -17.710 1.00 78.25 97 LYS A CA 1
ATOM 783 C C . LYS A 1 97 ? -11.087 -9.722 -18.305 1.00 78.25 97 LYS A C 1
ATOM 785 O O . LYS A 1 97 ? -10.671 -10.800 -18.709 1.00 78.25 97 LYS A O 1
ATOM 790 N N . THR A 1 98 ? -10.321 -8.636 -18.353 1.00 78.88 98 THR A N 1
ATOM 791 C CA . THR A 1 98 ? -8.949 -8.621 -18.891 1.00 78.88 98 THR A CA 1
ATOM 792 C C . THR A 1 98 ? -8.001 -9.532 -18.114 1.00 78.88 98 THR A C 1
ATOM 794 O O . THR A 1 98 ? -7.013 -10.007 -18.666 1.00 78.88 98 THR A O 1
ATOM 797 N N . ARG A 1 99 ? -8.292 -9.790 -16.839 1.00 73.31 99 ARG A N 1
ATOM 798 C CA . ARG A 1 99 ? -7.462 -10.617 -15.960 1.00 73.31 99 ARG A CA 1
ATOM 799 C C . ARG A 1 99 ? -7.895 -12.085 -15.891 1.00 73.31 99 ARG A C 1
ATOM 801 O O . ARG A 1 99 ? -7.157 -12.904 -15.351 1.00 73.31 99 ARG A O 1
ATOM 808 N N . ASP A 1 100 ? -9.025 -12.438 -16.504 1.00 70.50 100 ASP A N 1
ATOM 809 C CA . ASP A 1 100 ? -9.501 -13.821 -16.555 1.00 70.50 100 ASP A CA 1
ATOM 810 C C . ASP A 1 100 ? -8.503 -14.682 -17.354 1.00 70.50 100 ASP A C 1
ATOM 812 O O . ASP A 1 100 ? -8.095 -14.330 -18.468 1.00 70.50 100 ASP A O 1
ATOM 816 N N . LYS A 1 101 ? -8.073 -15.810 -16.776 1.00 68.12 101 LYS A N 1
ATOM 817 C CA . LYS A 1 101 ? -7.118 -16.727 -17.409 1.00 68.12 101 LYS A CA 1
ATOM 818 C C . LYS A 1 101 ? -7.857 -17.675 -18.351 1.00 68.12 101 LYS A C 1
ATOM 820 O O . LYS A 1 101 ? -8.390 -18.692 -17.924 1.00 68.12 101 LYS A O 1
ATOM 825 N N . ILE A 1 102 ? -7.846 -17.366 -19.646 1.00 58.66 102 ILE A N 1
ATOM 826 C CA . ILE A 1 102 ? -8.293 -18.294 -20.693 1.00 58.66 102 ILE A CA 1
ATOM 827 C C . ILE A 1 102 ? -7.052 -19.047 -21.185 1.00 58.66 102 ILE A C 1
ATOM 829 O O . ILE A 1 102 ? -6.182 -18.458 -21.838 1.00 58.66 102 ILE A O 1
ATOM 833 N N . ASN A 1 103 ? -6.967 -20.341 -20.861 1.00 55.12 103 ASN A N 1
ATOM 834 C CA . ASN A 1 103 ? -5.836 -21.229 -21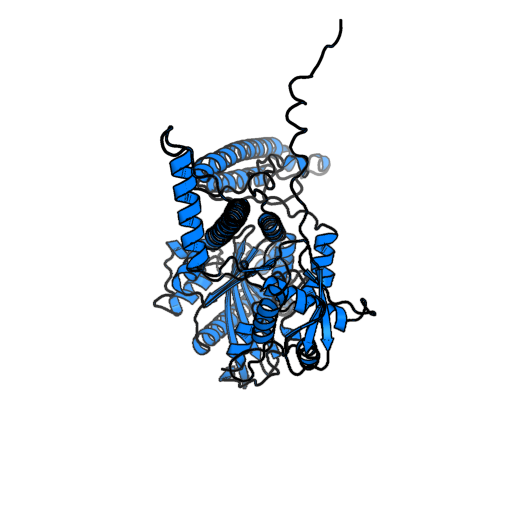.174 1.00 55.12 103 ASN A CA 1
ATOM 835 C C . ASN A 1 103 ? -4.511 -20.823 -20.495 1.00 55.12 103 ASN A C 1
ATOM 837 O O . ASN A 1 103 ? -3.468 -20.759 -21.138 1.00 55.12 103 ASN A O 1
ATOM 841 N N . GLY A 1 104 ? -4.550 -20.515 -19.195 1.00 70.81 104 GLY A N 1
ATOM 842 C CA . GLY A 1 104 ? -3.353 -20.301 -18.363 1.00 70.81 104 GLY A CA 1
ATOM 843 C C . GLY A 1 104 ? -2.776 -18.878 -18.356 1.00 70.81 104 GLY A C 1
ATOM 844 O O . GLY A 1 104 ? -2.111 -18.508 -17.393 1.00 70.81 104 GLY A O 1
ATOM 845 N N . GLU A 1 105 ? -3.094 -18.045 -19.350 1.00 78.19 105 GLU A N 1
ATOM 846 C CA . GLU A 1 105 ? -2.654 -16.644 -19.426 1.00 78.19 105 GLU A CA 1
ATOM 847 C C . GLU A 1 105 ? -3.834 -15.671 -19.533 1.00 78.19 105 GLU A C 1
ATOM 849 O O . GLU A 1 105 ? -4.781 -15.899 -20.294 1.00 78.19 105 GLU A O 1
ATOM 854 N N . SER A 1 106 ? -3.755 -14.550 -18.809 1.00 84.94 106 SER A N 1
ATOM 855 C CA . SER A 1 106 ? -4.768 -13.494 -18.861 1.00 84.94 106 SER A CA 1
ATOM 856 C C . SER A 1 106 ? -4.679 -12.658 -20.140 1.00 84.94 106 SER A C 1
ATOM 858 O O . SER A 1 106 ? -3.600 -12.480 -20.717 1.00 84.94 106 SER A O 1
ATOM 860 N N . LEU A 1 107 ? -5.808 -12.090 -20.577 1.00 86.88 107 LEU A N 1
ATOM 861 C CA . LEU A 1 107 ? -5.836 -11.159 -21.711 1.00 86.88 107 LEU A CA 1
ATOM 862 C C . LEU A 1 107 ? -4.911 -9.953 -21.474 1.00 86.88 107 LEU A C 1
ATOM 864 O O . LEU A 1 107 ? -4.242 -9.516 -22.404 1.00 86.88 107 LEU A O 1
ATOM 868 N N . ARG A 1 108 ? -4.816 -9.452 -20.237 1.00 86.50 108 ARG A N 1
ATOM 869 C CA . ARG A 1 108 ? -3.910 -8.368 -19.834 1.00 86.50 108 ARG A CA 1
ATOM 870 C C . ARG A 1 108 ? -2.447 -8.734 -20.081 1.00 86.50 108 ARG A C 1
ATOM 872 O O . ARG A 1 108 ? -1.733 -7.933 -20.671 1.00 86.50 108 ARG A O 1
ATOM 879 N N . SER A 1 109 ? -2.016 -9.934 -19.684 1.00 86.25 109 SER A N 1
ATOM 880 C CA . SER A 1 109 ? -0.643 -10.413 -19.921 1.00 86.25 109 SER A CA 1
ATOM 881 C C . SER A 1 109 ? -0.331 -10.524 -21.418 1.00 86.25 109 SER A C 1
ATOM 883 O O . SER A 1 109 ? 0.713 -10.061 -21.889 1.00 86.25 109 SER A O 1
ATOM 885 N N . LYS A 1 110 ? -1.282 -11.066 -22.192 1.00 89.06 110 LYS A N 1
ATOM 886 C CA . LYS A 1 110 ? -1.177 -11.172 -23.655 1.00 89.06 110 LYS A CA 1
ATOM 887 C C . LYS A 1 110 ? -1.115 -9.796 -24.323 1.00 89.06 110 LYS A C 1
ATOM 889 O O . LYS A 1 110 ? -0.303 -9.599 -25.224 1.00 89.06 110 LYS A O 1
ATOM 894 N N . LEU A 1 111 ? -1.932 -8.845 -23.864 1.00 89.56 111 LEU A N 1
ATOM 895 C CA . LEU A 1 111 ? -1.919 -7.455 -24.322 1.00 89.56 111 LEU A CA 1
ATOM 896 C C . LEU A 1 111 ? -0.586 -6.784 -24.006 1.00 89.56 111 LEU A C 1
ATOM 898 O O . LEU A 1 111 ? 0.006 -6.213 -24.911 1.00 89.56 111 LEU A O 1
ATOM 902 N N . LEU A 1 112 ? -0.085 -6.896 -22.774 1.00 88.50 112 LEU A N 1
ATOM 903 C CA . LEU A 1 112 ? 1.192 -6.309 -22.364 1.00 88.50 112 LEU A CA 1
ATOM 904 C C . LEU A 1 112 ? 2.353 -6.850 -23.211 1.00 88.50 112 LEU A C 1
ATOM 906 O O . LEU A 1 112 ? 3.100 -6.084 -23.812 1.00 88.50 112 LEU A O 1
ATOM 910 N N . SER A 1 113 ? 2.444 -8.174 -23.347 1.00 88.62 113 S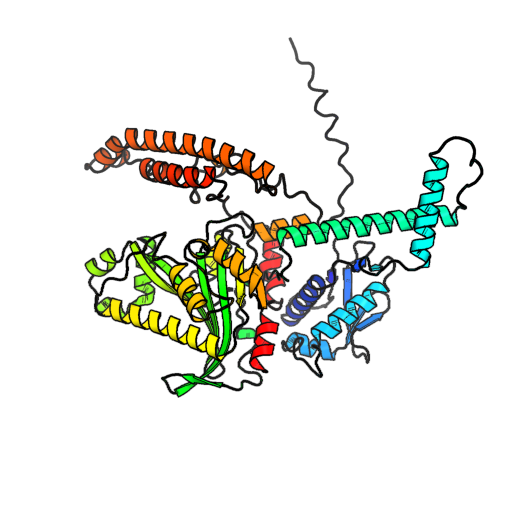ER A N 1
ATOM 911 C CA . SER A 1 113 ? 3.486 -8.829 -24.148 1.00 88.62 113 SER A CA 1
ATOM 912 C C . SER A 1 113 ? 3.384 -8.488 -25.641 1.00 88.62 113 SER A C 1
ATOM 914 O O . SER A 1 113 ? 4.398 -8.359 -26.332 1.00 88.62 113 SER A O 1
ATOM 916 N N . GLY A 1 114 ? 2.159 -8.361 -26.162 1.00 89.94 114 GLY A N 1
ATOM 917 C CA . GLY A 1 114 ? 1.900 -7.917 -27.530 1.00 89.94 114 GLY A CA 1
ATOM 918 C C . GLY A 1 114 ? 2.296 -6.457 -27.745 1.00 89.94 114 GLY A C 1
ATOM 919 O O . GLY A 1 114 ? 2.982 -6.150 -28.716 1.00 89.94 114 GLY A O 1
ATOM 920 N N . LEU A 1 115 ? 1.929 -5.579 -26.810 1.00 88.44 115 LEU A N 1
ATOM 921 C CA . LEU A 1 115 ? 2.272 -4.159 -26.815 1.00 88.44 115 LEU A CA 1
ATOM 922 C C . LEU A 1 115 ? 3.780 -3.955 -26.807 1.00 88.44 115 LEU A C 1
ATOM 924 O O . LEU A 1 115 ? 4.283 -3.309 -27.717 1.00 88.44 115 LEU A O 1
ATOM 928 N N . GLU A 1 116 ? 4.516 -4.551 -25.866 1.00 88.31 116 GLU A N 1
ATOM 929 C CA . GLU A 1 116 ? 5.980 -4.429 -25.824 1.00 88.31 116 GLU A CA 1
ATOM 930 C C . GLU A 1 116 ? 6.625 -4.844 -27.152 1.00 88.31 116 GLU A C 1
ATOM 932 O O . GLU A 1 116 ? 7.487 -4.143 -27.685 1.00 88.31 116 GLU A O 1
ATOM 937 N N . ARG A 1 117 ? 6.170 -5.962 -27.730 1.00 89.69 117 ARG A N 1
ATOM 938 C CA . ARG A 1 117 ? 6.688 -6.481 -29.001 1.00 89.69 117 ARG A CA 1
ATOM 939 C C . ARG A 1 117 ? 6.440 -5.533 -30.171 1.00 89.69 117 ARG A C 1
ATOM 941 O O . ARG A 1 117 ? 7.321 -5.371 -31.012 1.00 89.69 117 ARG A O 1
ATOM 948 N N . GLU A 1 118 ? 5.242 -4.966 -30.272 1.00 89.25 118 GLU A N 1
ATOM 949 C CA . GLU A 1 118 ? 4.883 -4.053 -31.360 1.00 89.25 118 GLU A CA 1
ATOM 950 C C . GLU A 1 118 ? 5.527 -2.675 -31.175 1.00 89.25 118 GLU A C 1
ATOM 952 O O . GLU A 1 118 ? 6.039 -2.102 -32.135 1.00 89.25 118 GLU A O 1
ATOM 957 N N . LEU A 1 119 ? 5.591 -2.181 -29.939 1.00 83.94 119 LEU A N 1
ATOM 958 C CA . LEU A 1 119 ? 6.240 -0.922 -29.597 1.00 83.94 119 LEU A CA 1
ATOM 959 C C . LEU A 1 119 ? 7.747 -0.953 -29.899 1.00 83.94 119 LEU A C 1
ATOM 961 O O . LEU A 1 119 ? 8.278 0.019 -30.433 1.00 83.94 119 LEU A O 1
ATOM 965 N N . LEU A 1 120 ? 8.433 -2.077 -29.662 1.00 85.69 120 LEU A N 1
ATOM 966 C CA . LEU A 1 120 ? 9.853 -2.252 -30.010 1.00 85.69 120 LEU A CA 1
ATOM 967 C C . LEU A 1 120 ? 10.148 -2.187 -31.521 1.00 85.69 120 LEU A C 1
ATOM 969 O O . LEU A 1 120 ? 11.311 -2.099 -31.910 1.00 85.69 120 LEU A O 1
ATOM 973 N N . LYS A 1 121 ? 9.127 -2.215 -32.388 1.00 87.50 121 LYS A N 1
ATOM 974 C CA . LYS A 1 121 ? 9.294 -2.004 -33.838 1.00 87.50 121 LYS A CA 1
ATOM 975 C C . LYS A 1 121 ? 9.330 -0.526 -34.222 1.00 87.50 121 LYS A C 1
ATOM 977 O O . LYS A 1 121 ? 9.664 -0.210 -35.364 1.00 87.50 121 LYS A O 1
ATOM 982 N N . LEU A 1 122 ? 8.957 0.377 -33.313 1.00 81.12 122 LEU A N 1
ATOM 983 C CA . LEU A 1 122 ? 8.983 1.808 -33.583 1.00 81.12 122 LEU A CA 1
ATOM 984 C C . LEU A 1 122 ? 10.432 2.290 -33.771 1.00 81.12 122 LEU A C 1
ATOM 986 O O . LEU A 1 122 ? 11.329 1.869 -33.038 1.00 81.12 122 LEU A O 1
ATOM 990 N N . PRO A 1 123 ? 10.687 3.210 -34.719 1.00 75.56 123 PRO A N 1
ATOM 991 C CA . PRO A 1 123 ? 12.012 3.788 -34.895 1.00 75.56 123 PRO A CA 1
ATOM 992 C C . PRO A 1 123 ? 12.533 4.422 -33.599 1.00 75.56 123 PRO A C 1
ATOM 994 O O . PRO A 1 123 ? 11.851 5.241 -32.983 1.00 75.56 123 PRO A O 1
ATOM 997 N N . GLY A 1 124 ? 13.752 4.049 -33.203 1.00 71.00 124 GLY A N 1
ATOM 998 C CA . GLY A 1 124 ? 14.386 4.530 -31.973 1.00 71.00 124 GLY A CA 1
ATOM 999 C C . GLY A 1 124 ? 13.926 3.824 -30.694 1.00 71.00 124 GLY A C 1
ATOM 1000 O O . GLY A 1 124 ? 14.337 4.250 -29.617 1.00 71.00 124 GLY A O 1
ATOM 1001 N N . ALA A 1 125 ? 13.090 2.784 -30.782 1.00 75.75 125 ALA A N 1
ATOM 1002 C CA . ALA A 1 125 ? 12.796 1.920 -29.648 1.00 75.75 125 ALA A CA 1
ATOM 1003 C C . ALA A 1 125 ? 13.975 0.973 -29.361 1.00 75.75 125 ALA A C 1
ATOM 1005 O O . ALA A 1 125 ? 14.528 0.363 -30.274 1.00 75.75 125 ALA A O 1
ATOM 1006 N N . ASP A 1 126 ? 14.338 0.839 -28.089 1.00 75.12 126 ASP A N 1
ATOM 1007 C CA . ASP A 1 126 ? 15.414 -0.013 -27.597 1.00 75.12 126 ASP A CA 1
ATOM 1008 C C . ASP A 1 126 ? 14.891 -0.906 -26.464 1.00 75.12 126 ASP A C 1
ATOM 1010 O O . ASP A 1 126 ? 14.237 -0.433 -25.537 1.00 75.12 126 ASP A O 1
ATOM 1014 N N . ASP A 1 127 ? 15.254 -2.190 -26.492 1.00 84.81 127 ASP A N 1
ATOM 1015 C CA . ASP A 1 127 ? 15.214 -3.046 -25.303 1.00 84.81 127 ASP A CA 1
ATOM 1016 C C . ASP A 1 127 ? 16.586 -2.961 -24.613 1.00 84.81 127 ASP A C 1
ATOM 1018 O O . ASP A 1 127 ? 17.599 -3.479 -25.100 1.00 84.81 127 ASP A O 1
ATOM 1022 N N . LEU A 1 128 ? 16.650 -2.234 -23.500 1.00 81.75 128 LEU A N 1
ATOM 1023 C CA . LEU A 1 128 ? 17.863 -2.053 -22.704 1.00 81.75 128 LEU A CA 1
ATOM 1024 C C . LEU A 1 128 ? 18.168 -3.257 -21.803 1.00 81.75 128 LEU A C 1
ATOM 1026 O O . LEU A 1 128 ? 19.318 -3.412 -21.395 1.00 81.75 128 LEU A O 1
ATOM 1030 N N . GLU A 1 129 ? 17.186 -4.115 -21.530 1.00 81.19 129 GLU A N 1
ATOM 1031 C CA . GLU A 1 129 ? 17.342 -5.323 -20.711 1.00 81.19 129 GLU A CA 1
ATOM 1032 C C . GLU A 1 129 ? 17.836 -6.520 -21.529 1.00 81.19 129 GLU A C 1
ATOM 1034 O O . GLU A 1 129 ? 18.415 -7.453 -20.966 1.00 81.19 129 GLU A O 1
ATOM 1039 N N . ARG A 1 130 ? 17.672 -6.505 -22.861 1.00 87.12 130 ARG A N 1
ATOM 1040 C CA . ARG A 1 130 ? 18.167 -7.604 -23.704 1.00 87.12 130 ARG A CA 1
ATOM 1041 C C . ARG A 1 130 ? 19.686 -7.785 -23.555 1.00 87.12 130 ARG A C 1
ATOM 1043 O O . ARG A 1 130 ? 20.433 -6.799 -23.511 1.00 87.12 130 ARG A O 1
ATOM 1050 N N . PRO A 1 131 ? 20.207 -9.019 -23.595 1.00 83.88 131 PRO A N 1
ATOM 1051 C CA . PRO A 1 131 ? 21.648 -9.232 -23.643 1.00 83.88 131 PRO A CA 1
ATOM 1052 C C . PRO A 1 131 ? 22.267 -8.572 -24.887 1.00 83.88 131 PRO A C 1
ATOM 1054 O O . PRO A 1 131 ? 21.630 -8.460 -25.942 1.00 83.88 131 PRO A O 1
ATOM 1057 N N . TYR A 1 132 ? 23.520 -8.121 -24.771 1.00 83.69 132 TYR A N 1
ATOM 1058 C CA . TYR A 1 132 ? 24.270 -7.676 -25.945 1.00 83.69 132 TYR A CA 1
ATOM 1059 C C . TYR A 1 132 ? 24.389 -8.831 -26.941 1.00 83.69 132 TYR A C 1
ATOM 1061 O O . TYR A 1 132 ? 24.677 -9.973 -26.578 1.00 83.69 132 TYR A O 1
ATOM 1069 N N . THR A 1 133 ? 24.199 -8.534 -28.220 1.00 87.81 133 THR A N 1
ATOM 1070 C CA . THR A 1 133 ? 24.472 -9.495 -29.287 1.00 87.81 133 THR A CA 1
ATOM 1071 C C . THR A 1 133 ? 25.972 -9.779 -29.366 1.00 87.81 133 THR A C 1
ATOM 1073 O O . THR A 1 133 ? 26.803 -8.927 -29.047 1.00 87.81 133 THR A O 1
ATOM 1076 N N . LYS A 1 134 ? 26.346 -10.953 -29.892 1.00 90.75 134 LYS A N 1
ATOM 1077 C CA . LYS A 1 134 ? 27.761 -11.314 -30.117 1.00 90.75 134 LYS A CA 1
ATOM 1078 C C . LYS A 1 134 ? 28.523 -10.250 -30.919 1.00 90.75 134 LYS A C 1
ATOM 1080 O O . LYS A 1 134 ? 29.714 -10.053 -30.702 1.00 90.75 134 LYS A O 1
ATOM 1085 N N . LYS A 1 135 ? 27.844 -9.571 -31.851 1.00 89.31 135 LYS A N 1
ATOM 1086 C CA . LYS A 1 135 ? 28.426 -8.490 -32.653 1.00 89.31 135 LYS A CA 1
ATOM 1087 C C . LYS A 1 135 ? 28.637 -7.218 -31.832 1.00 89.31 135 LYS A C 1
ATOM 1089 O O . LYS A 1 135 ? 29.708 -6.639 -31.915 1.00 89.31 135 LYS A O 1
ATOM 1094 N N . GLU A 1 136 ? 27.658 -6.815 -31.024 1.00 87.81 136 GLU A N 1
ATOM 1095 C CA . GLU A 1 136 ? 27.793 -5.654 -30.133 1.00 87.81 136 GLU A CA 1
ATOM 1096 C C . GLU A 1 136 ? 28.928 -5.843 -29.128 1.00 87.81 136 GLU A C 1
ATOM 1098 O O . GLU A 1 136 ? 29.706 -4.918 -28.942 1.00 87.81 136 GLU A O 1
ATOM 1103 N N . VAL A 1 137 ? 29.085 -7.039 -28.549 1.00 88.25 137 VAL A N 1
ATOM 1104 C CA . VAL A 1 137 ? 30.217 -7.344 -27.655 1.00 88.25 137 VAL A CA 1
ATOM 1105 C C . VAL A 1 137 ? 31.553 -7.165 -28.384 1.00 88.25 137 VAL A C 1
ATOM 1107 O O . VAL A 1 137 ? 32.408 -6.418 -27.916 1.00 88.25 137 VAL A O 1
ATOM 1110 N N . LYS A 1 138 ? 31.703 -7.764 -29.575 1.00 89.00 138 LYS A N 1
ATOM 1111 C CA . LYS A 1 138 ? 32.915 -7.610 -30.399 1.00 89.00 138 LYS A CA 1
ATOM 1112 C C . LYS A 1 138 ? 33.201 -6.150 -30.757 1.00 89.00 138 LYS A C 1
ATOM 1114 O O . LYS A 1 138 ? 34.351 -5.722 -30.688 1.00 89.00 138 LYS A O 1
ATOM 1119 N N . ASP A 1 139 ? 32.172 -5.394 -31.139 1.00 87.06 139 ASP A N 1
ATOM 1120 C CA . ASP A 1 139 ? 32.302 -3.977 -31.479 1.00 87.06 139 ASP A CA 1
ATOM 1121 C C . ASP A 1 139 ? 32.710 -3.156 -30.238 1.00 87.06 139 ASP A C 1
ATOM 1123 O O . ASP A 1 139 ? 33.608 -2.323 -30.334 1.00 87.06 139 ASP A O 1
ATOM 1127 N N . ILE A 1 140 ? 32.119 -3.417 -29.064 1.00 86.12 140 ILE A N 1
ATOM 1128 C CA . ILE A 1 140 ? 32.466 -2.759 -27.791 1.00 86.12 140 ILE A CA 1
ATOM 1129 C C . ILE A 1 140 ? 33.933 -3.012 -27.429 1.00 86.12 140 ILE A C 1
ATOM 1131 O O . ILE A 1 140 ? 34.657 -2.059 -27.123 1.00 86.12 140 ILE A O 1
ATOM 1135 N N . ASP A 1 141 ? 34.388 -4.264 -27.503 1.00 84.44 141 ASP A N 1
ATOM 1136 C CA . ASP A 1 141 ? 35.776 -4.636 -27.212 1.00 84.44 141 ASP A CA 1
ATOM 1137 C C . ASP A 1 141 ? 36.743 -3.966 -28.191 1.00 84.44 141 ASP A C 1
ATOM 1139 O O . ASP A 1 141 ? 37.764 -3.399 -27.788 1.00 84.44 141 ASP A O 1
ATOM 1143 N N . TYR A 1 142 ? 36.391 -3.948 -29.478 1.00 83.62 142 TYR A N 1
ATOM 1144 C CA . TYR A 1 142 ? 37.160 -3.258 -30.508 1.00 83.62 142 TYR A CA 1
ATOM 1145 C C . TYR A 1 142 ? 37.251 -1.747 -30.240 1.00 83.62 142 TYR A C 1
ATOM 1147 O O . TYR A 1 142 ? 38.349 -1.181 -30.270 1.00 83.62 142 TYR A O 1
ATOM 1155 N N . CYS A 1 143 ? 36.130 -1.091 -29.920 1.00 83.19 143 CYS A N 1
ATOM 1156 C CA . CYS A 1 143 ? 36.091 0.329 -29.566 1.00 83.19 143 CYS A CA 1
ATOM 1157 C C . CYS A 1 143 ? 36.944 0.619 -28.316 1.00 83.19 143 CYS A C 1
ATOM 1159 O O . CYS A 1 143 ? 37.711 1.586 -28.305 1.00 83.19 143 CYS A O 1
ATOM 1161 N N . TYR A 1 144 ? 36.873 -0.232 -27.286 1.00 81.38 144 TYR A N 1
ATOM 1162 C CA . TYR A 1 144 ? 37.658 -0.099 -26.055 1.00 81.38 144 TYR A CA 1
ATOM 1163 C C . TYR A 1 144 ? 39.167 -0.241 -26.303 1.00 81.38 144 TYR A C 1
ATOM 1165 O O . TYR A 1 144 ? 39.944 0.637 -25.912 1.00 81.38 144 TYR A O 1
ATOM 1173 N N . LEU A 1 145 ? 39.592 -1.304 -26.996 1.00 76.50 145 LEU A N 1
ATOM 1174 C CA . LEU A 1 145 ? 41.000 -1.557 -27.318 1.00 76.50 145 LEU A CA 1
ATOM 1175 C C . LEU A 1 145 ? 41.596 -0.428 -28.167 1.00 76.50 145 LEU A C 1
ATOM 1177 O O . LEU A 1 145 ? 42.714 0.017 -27.899 1.00 76.50 145 LEU A O 1
ATOM 1181 N N . LYS A 1 146 ? 40.838 0.101 -29.137 1.00 70.50 146 LYS A N 1
ATOM 1182 C CA . LYS A 1 146 ? 41.265 1.240 -29.966 1.00 70.50 146 LYS A CA 1
ATOM 1183 C C . LYS A 1 146 ? 41.444 2.529 -29.165 1.00 70.50 146 LYS A C 1
ATOM 1185 O O . LYS A 1 146 ? 42.443 3.217 -29.361 1.00 70.50 146 LYS A O 1
ATOM 1190 N N . ARG A 1 147 ? 40.538 2.842 -28.232 1.00 71.81 147 ARG A N 1
ATOM 1191 C CA . ARG A 1 147 ? 40.679 4.015 -27.345 1.00 71.81 147 ARG A CA 1
ATOM 1192 C C . ARG A 1 147 ? 41.874 3.878 -26.401 1.00 71.81 147 ARG A C 1
ATOM 1194 O O . ARG A 1 147 ? 42.629 4.830 -26.221 1.00 71.81 147 ARG A O 1
ATOM 1201 N N . LYS A 1 148 ? 42.092 2.681 -25.844 1.00 69.25 148 LYS A N 1
ATOM 1202 C CA . LYS A 1 148 ? 43.237 2.386 -24.967 1.00 69.25 148 LYS A CA 1
ATOM 1203 C C . LYS A 1 148 ? 44.576 2.488 -25.708 1.00 69.25 148 LYS A C 1
ATOM 1205 O O . LYS A 1 148 ? 45.538 2.993 -25.135 1.00 69.25 148 LYS A O 1
ATOM 1210 N N . ALA A 1 149 ? 44.621 2.063 -26.971 1.00 63.47 149 ALA A N 1
ATOM 1211 C CA . ALA A 1 149 ? 45.781 2.222 -27.850 1.00 63.47 149 ALA A CA 1
ATOM 1212 C C . ALA A 1 149 ? 46.040 3.692 -28.233 1.00 63.47 149 ALA A C 1
ATOM 1214 O O . ALA A 1 149 ? 47.192 4.101 -28.306 1.00 63.47 149 ALA A O 1
ATOM 1215 N N . GLY A 1 150 ? 44.993 4.506 -28.415 1.00 59.59 150 GLY A N 1
ATOM 1216 C CA . GLY A 1 150 ? 45.125 5.945 -28.688 1.00 59.59 150 GLY A CA 1
ATOM 1217 C C . GLY A 1 150 ? 45.659 6.769 -27.506 1.00 59.59 150 GLY A C 1
ATOM 1218 O O . GLY A 1 150 ? 46.380 7.739 -27.719 1.00 59.59 150 GLY A O 1
ATOM 1219 N N . ASN A 1 151 ? 45.360 6.360 -26.267 1.00 55.59 151 ASN A N 1
ATOM 1220 C CA . ASN A 1 151 ? 45.824 7.035 -25.044 1.00 55.59 151 ASN A CA 1
ATOM 1221 C C . ASN A 1 151 ? 47.230 6.605 -24.582 1.00 55.59 151 ASN A C 1
ATOM 1223 O O . ASN A 1 151 ? 47.825 7.270 -23.736 1.00 55.59 151 ASN A O 1
ATOM 1227 N N . ARG A 1 152 ? 47.782 5.508 -25.119 1.00 49.72 152 ARG A N 1
ATOM 1228 C CA . ARG A 1 152 ? 49.153 5.057 -24.839 1.00 49.72 152 ARG A CA 1
ATOM 1229 C C . ARG A 1 152 ? 50.075 5.455 -25.992 1.00 49.72 152 ARG A C 1
ATOM 1231 O O . ARG A 1 152 ? 50.213 4.726 -26.959 1.00 49.72 152 ARG A O 1
ATOM 1238 N N . GLY A 1 153 ? 50.665 6.642 -25.861 1.00 44.53 153 GLY A N 1
ATOM 1239 C CA . GLY A 1 153 ? 51.929 7.070 -26.471 1.00 44.53 153 GLY A CA 1
ATOM 1240 C C . GLY A 1 153 ? 52.350 6.479 -27.829 1.00 44.53 153 GLY A C 1
ATOM 1241 O O . GLY A 1 153 ? 52.907 5.395 -27.909 1.00 44.53 153 GLY A O 1
ATOM 1242 N N . LYS A 1 154 ? 52.231 7.318 -28.863 1.00 45.31 154 LYS A N 1
ATOM 1243 C CA . LYS A 1 154 ? 53.116 7.469 -30.041 1.00 45.31 154 LYS A CA 1
ATOM 1244 C C . LYS A 1 154 ? 53.353 6.323 -31.047 1.00 45.31 154 LYS A C 1
ATOM 1246 O O . LYS A 1 154 ? 53.622 6.692 -32.186 1.00 45.31 154 LYS A O 1
ATOM 1251 N N . GLU A 1 155 ? 53.174 5.034 -30.767 1.00 44.41 155 GLU A N 1
ATOM 1252 C CA . GLU A 1 155 ? 53.505 3.989 -31.775 1.00 44.41 155 GLU A CA 1
ATOM 1253 C C . GLU A 1 155 ? 52.329 3.464 -32.617 1.00 44.41 155 GLU A C 1
ATOM 1255 O O . GLU A 1 155 ? 52.533 2.807 -33.632 1.00 44.41 155 GLU A O 1
ATOM 1260 N N . ILE A 1 156 ? 51.083 3.819 -32.293 1.00 45.53 156 ILE A N 1
ATOM 1261 C CA . ILE A 1 156 ? 49.890 3.301 -32.994 1.00 45.53 156 ILE A CA 1
ATOM 1262 C C . ILE A 1 156 ? 49.125 4.450 -33.684 1.00 45.53 156 ILE A C 1
ATOM 1264 O O . ILE A 1 156 ? 47.908 4.595 -33.576 1.00 45.53 156 ILE A O 1
ATOM 1268 N N . ARG A 1 157 ? 49.841 5.329 -34.399 1.00 43.25 157 ARG A N 1
ATOM 1269 C CA . ARG A 1 157 ? 49.271 6.549 -35.018 1.00 43.25 157 ARG A CA 1
ATOM 1270 C C . ARG A 1 157 ? 48.358 6.325 -36.236 1.00 43.25 157 ARG A C 1
ATOM 1272 O O . ARG A 1 157 ? 47.725 7.281 -36.674 1.00 43.25 157 ARG A O 1
ATOM 1279 N N . ASN A 1 158 ? 48.198 5.095 -36.733 1.00 45.84 158 ASN A N 1
ATOM 1280 C CA . ASN A 1 158 ? 47.460 4.836 -37.982 1.00 45.84 158 ASN A CA 1
ATOM 1281 C C . ASN A 1 158 ? 46.123 4.097 -37.844 1.00 45.84 158 ASN A C 1
ATOM 1283 O O . ASN A 1 158 ? 45.546 3.687 -38.847 1.00 45.84 158 ASN A O 1
ATOM 1287 N N . PHE A 1 159 ? 45.553 3.973 -36.645 1.00 51.88 159 PHE A N 1
ATOM 1288 C CA . PHE A 1 159 ? 44.220 3.377 -36.505 1.00 51.88 159 PHE A CA 1
ATOM 1289 C C . PHE A 1 159 ? 43.127 4.431 -36.354 1.00 51.88 159 PHE A C 1
ATOM 1291 O O . PHE A 1 159 ? 42.495 4.566 -35.307 1.00 51.88 159 PHE A O 1
ATOM 1298 N N . ARG A 1 160 ? 42.881 5.172 -37.440 1.00 60.50 160 ARG A N 1
ATOM 1299 C CA . ARG A 1 160 ? 41.675 5.995 -37.569 1.00 60.50 160 ARG A CA 1
ATOM 1300 C C . ARG A 1 160 ? 40.471 5.071 -37.718 1.00 60.50 160 ARG A C 1
ATOM 1302 O O . ARG A 1 160 ? 40.440 4.220 -38.604 1.00 60.50 160 ARG A O 1
ATOM 1309 N N . PHE A 1 161 ? 39.465 5.241 -36.862 1.00 64.75 161 PHE A N 1
ATOM 1310 C CA . PHE A 1 161 ? 38.152 4.670 -37.139 1.00 64.75 161 PHE A CA 1
ATOM 1311 C C . PHE A 1 161 ? 37.705 5.144 -38.523 1.00 64.75 161 PHE A C 1
ATOM 1313 O O . PHE A 1 161 ? 37.727 6.346 -38.800 1.00 64.75 161 PHE A O 1
ATOM 1320 N N . ASN A 1 162 ? 37.260 4.228 -39.384 1.00 77.62 162 ASN A N 1
ATOM 1321 C CA . ASN A 1 162 ? 36.466 4.667 -40.523 1.00 77.62 162 ASN A CA 1
ATOM 1322 C C . ASN A 1 162 ? 35.187 5.347 -39.988 1.00 77.62 162 ASN A C 1
ATOM 1324 O O . ASN A 1 162 ? 34.734 5.067 -38.872 1.00 77.62 162 ASN A O 1
ATOM 1328 N N . ARG A 1 163 ? 34.603 6.266 -40.764 1.00 79.06 163 ARG A N 1
ATOM 1329 C CA . ARG A 1 163 ? 33.458 7.083 -40.318 1.00 79.06 163 ARG A CA 1
ATOM 1330 C C . ARG A 1 163 ? 32.296 6.230 -39.786 1.00 79.06 163 ARG A C 1
ATOM 1332 O O . ARG A 1 163 ? 31.656 6.606 -38.809 1.00 79.06 163 ARG A O 1
ATOM 1339 N N . LYS A 1 164 ? 32.075 5.057 -40.390 1.00 83.88 164 LYS A N 1
ATOM 1340 C CA . LYS A 1 164 ? 31.044 4.086 -39.998 1.00 83.88 164 LYS A CA 1
ATOM 1341 C C . LYS A 1 164 ? 31.307 3.479 -38.617 1.00 83.88 164 LYS A C 1
ATOM 1343 O O . LYS A 1 164 ? 30.395 3.411 -37.804 1.00 83.88 164 LYS A O 1
ATOM 1348 N N . MET A 1 165 ? 32.541 3.071 -38.338 1.00 81.44 165 MET A N 1
ATOM 1349 C CA . MET A 1 165 ? 32.926 2.485 -37.057 1.00 81.44 165 MET A CA 1
ATOM 1350 C C . MET A 1 165 ? 32.984 3.538 -35.950 1.00 81.44 165 MET A C 1
ATOM 1352 O O . MET A 1 165 ? 32.593 3.246 -34.829 1.00 81.44 165 MET A O 1
ATOM 1356 N N . LYS A 1 166 ? 33.391 4.777 -36.261 1.00 79.12 166 LYS A N 1
ATOM 1357 C CA . LYS A 1 166 ? 33.315 5.887 -35.299 1.00 79.12 166 LYS A CA 1
ATOM 1358 C C . LYS A 1 166 ? 31.871 6.096 -34.832 1.00 79.12 166 LYS A C 1
ATOM 1360 O O . LYS A 1 166 ? 31.613 6.040 -33.636 1.00 79.12 166 LYS A O 1
ATOM 1365 N N . LYS A 1 167 ? 30.940 6.223 -35.786 1.00 81.44 167 LYS A N 1
ATOM 1366 C CA . LYS A 1 167 ? 29.503 6.345 -35.505 1.00 81.44 167 LYS A CA 1
ATOM 1367 C C . LYS A 1 167 ? 28.973 5.141 -34.715 1.00 81.44 167 LYS A C 1
ATOM 1369 O O . LYS A 1 167 ? 28.253 5.310 -33.742 1.00 81.44 167 LYS A O 1
ATOM 1374 N N . ARG A 1 168 ? 29.392 3.923 -35.078 1.00 84.06 168 ARG A N 1
ATOM 1375 C CA . ARG A 1 168 ? 29.030 2.695 -34.354 1.00 84.06 168 ARG A CA 1
ATOM 1376 C C . ARG A 1 168 ? 29.520 2.699 -32.902 1.00 84.06 168 ARG A C 1
ATOM 1378 O O . ARG A 1 168 ? 28.775 2.298 -32.017 1.00 84.06 168 ARG A O 1
ATOM 1385 N N . CYS A 1 169 ? 30.750 3.145 -32.647 1.00 82.38 169 CYS A N 1
ATOM 1386 C CA . CYS A 1 169 ? 31.281 3.265 -31.290 1.00 82.38 169 CYS A CA 1
ATOM 1387 C C . CYS A 1 169 ? 30.530 4.326 -30.467 1.00 82.38 169 CYS A C 1
ATOM 1389 O O . CYS A 1 169 ? 30.305 4.104 -29.282 1.00 82.38 169 CYS A O 1
ATOM 1391 N N . GLU A 1 170 ? 30.131 5.446 -31.081 1.00 81.81 170 GLU A N 1
ATOM 1392 C CA . GLU A 1 170 ? 29.300 6.480 -30.441 1.00 81.81 170 GLU A CA 1
ATOM 1393 C C . GLU A 1 170 ? 27.911 5.926 -30.070 1.00 81.81 170 GLU A C 1
ATOM 1395 O O . GLU A 1 170 ? 27.471 6.074 -28.933 1.00 81.81 170 GLU A O 1
ATOM 1400 N N . GLU A 1 171 ? 27.254 5.203 -30.983 1.00 83.50 171 GLU A N 1
ATOM 1401 C CA . GLU A 1 171 ? 25.970 4.529 -30.724 1.00 83.50 171 GLU A CA 1
ATOM 1402 C C . GLU A 1 171 ? 26.067 3.520 -29.564 1.00 83.50 171 GLU A C 1
ATOM 1404 O O . GLU A 1 171 ? 25.188 3.468 -28.701 1.00 83.50 171 GLU A O 1
ATOM 1409 N N . LEU A 1 172 ? 27.145 2.730 -29.515 1.00 84.69 172 LEU A N 1
ATOM 1410 C CA . LEU A 1 172 ? 27.369 1.739 -28.457 1.00 84.69 172 LEU A CA 1
ATOM 1411 C C . LEU A 1 172 ? 27.694 2.376 -27.102 1.00 84.69 172 LEU A C 1
ATOM 1413 O O . LEU A 1 172 ? 27.277 1.841 -26.076 1.00 84.69 172 LEU A O 1
ATOM 1417 N N . ASP A 1 173 ? 28.400 3.508 -27.078 1.00 80.50 173 ASP A N 1
ATOM 1418 C CA . ASP A 1 173 ? 28.630 4.268 -25.844 1.00 80.50 173 ASP A CA 1
ATOM 1419 C C . ASP A 1 173 ? 27.316 4.803 -25.276 1.00 80.50 173 ASP A C 1
ATOM 1421 O O . ASP A 1 173 ? 27.050 4.614 -24.089 1.00 80.50 173 ASP A O 1
ATOM 1425 N N . ILE A 1 174 ? 26.476 5.398 -26.131 1.00 81.62 174 ILE A N 1
ATOM 1426 C CA . ILE A 1 174 ? 25.145 5.886 -25.750 1.00 81.62 174 ILE A CA 1
ATOM 1427 C C . ILE A 1 174 ? 24.304 4.730 -25.201 1.00 81.62 174 ILE A C 1
ATOM 1429 O O . ILE A 1 174 ? 23.685 4.859 -24.146 1.00 81.62 174 ILE A O 1
ATOM 1433 N N . LEU A 1 175 ? 24.298 3.575 -25.876 1.00 81.81 175 LEU A N 1
ATOM 1434 C CA . LEU A 1 175 ? 23.580 2.389 -25.406 1.00 81.81 175 LEU A CA 1
ATOM 1435 C C . LEU A 1 175 ? 24.102 1.910 -24.042 1.00 81.81 175 LEU A C 1
ATOM 1437 O O . LEU A 1 175 ? 23.308 1.599 -23.152 1.00 81.81 175 LEU A O 1
ATOM 1441 N N . LYS A 1 176 ? 25.425 1.872 -23.854 1.00 82.56 176 LYS A N 1
ATOM 1442 C CA . LYS A 1 176 ? 26.056 1.469 -22.592 1.00 82.56 176 LYS A CA 1
ATOM 1443 C C . LYS A 1 176 ? 25.722 2.433 -21.456 1.00 82.56 176 LYS A C 1
ATOM 1445 O O . LYS A 1 176 ? 25.455 1.984 -20.344 1.00 82.56 176 LYS A O 1
ATOM 1450 N N . GLU A 1 177 ? 25.717 3.735 -21.720 1.00 79.88 177 GLU A N 1
ATOM 1451 C CA . GLU A 1 177 ? 25.322 4.758 -20.751 1.00 79.88 177 GLU A CA 1
ATOM 1452 C C . GLU A 1 177 ? 23.842 4.636 -20.380 1.00 79.88 177 GLU A C 1
ATOM 1454 O O . GLU A 1 177 ? 23.520 4.564 -19.194 1.00 79.88 177 GLU A O 1
ATOM 1459 N N . LYS A 1 178 ? 22.950 4.506 -21.371 1.00 77.19 178 LYS A N 1
ATOM 1460 C CA . LYS A 1 178 ? 21.517 4.254 -21.148 1.00 77.19 178 LYS A CA 1
ATOM 1461 C C . LYS A 1 178 ? 21.289 3.014 -20.278 1.00 77.19 178 LYS A C 1
ATOM 1463 O O . LYS A 1 178 ? 20.518 3.078 -19.323 1.00 77.19 178 LYS A O 1
ATOM 1468 N N . ARG A 1 179 ? 21.985 1.907 -20.560 1.00 81.88 179 ARG A N 1
ATOM 1469 C CA . ARG A 1 179 ? 21.910 0.672 -19.759 1.00 81.88 179 ARG A CA 1
ATOM 1470 C C . ARG A 1 179 ? 22.440 0.863 -18.349 1.00 81.88 179 ARG A C 1
ATOM 1472 O O . ARG A 1 179 ? 21.784 0.449 -17.409 1.00 81.88 179 ARG A O 1
ATOM 1479 N N . ARG A 1 180 ? 23.570 1.547 -18.181 1.00 76.19 180 ARG A N 1
ATOM 1480 C CA . ARG A 1 180 ? 24.115 1.859 -16.854 1.00 76.19 180 ARG A CA 1
ATOM 1481 C C . ARG A 1 180 ? 23.157 2.736 -16.044 1.00 76.19 180 ARG A C 1
ATOM 1483 O O . ARG A 1 180 ? 23.012 2.532 -14.844 1.00 76.19 180 ARG A O 1
ATOM 1490 N N . ASN A 1 181 ? 22.498 3.699 -16.683 1.00 70.94 181 ASN A N 1
ATOM 1491 C CA . ASN A 1 181 ? 21.482 4.531 -16.043 1.00 70.94 181 ASN A CA 1
ATOM 1492 C C . ASN A 1 181 ? 20.258 3.704 -15.639 1.00 70.94 181 ASN A C 1
ATOM 1494 O O . ASN A 1 181 ? 19.756 3.890 -14.533 1.00 70.94 181 ASN A O 1
ATOM 1498 N N . LEU A 1 182 ? 19.823 2.763 -16.484 1.00 72.88 182 LEU A N 1
ATOM 1499 C CA . LEU A 1 182 ? 18.782 1.799 -16.134 1.00 72.88 182 LEU A CA 1
ATOM 1500 C C . LEU A 1 182 ? 19.213 0.910 -14.963 1.00 72.88 182 LEU A C 1
ATOM 1502 O O . LEU A 1 182 ? 18.478 0.814 -13.995 1.00 72.88 182 LEU A O 1
ATOM 1506 N N . GLU A 1 183 ? 20.411 0.327 -14.997 1.00 72.50 183 GLU A N 1
ATOM 1507 C CA . GLU A 1 183 ? 20.965 -0.473 -13.899 1.00 72.50 183 GLU A CA 1
ATOM 1508 C C . GLU A 1 183 ? 21.003 0.324 -12.593 1.00 72.50 183 GLU A C 1
ATOM 1510 O O . GLU A 1 183 ? 20.616 -0.191 -11.551 1.00 72.50 183 GLU A O 1
ATOM 1515 N N . TRP A 1 184 ? 21.411 1.596 -12.634 1.00 63.59 184 TRP A N 1
ATOM 1516 C CA . TRP A 1 184 ? 21.376 2.484 -11.471 1.00 63.59 184 TRP A CA 1
ATOM 1517 C C . TRP A 1 184 ? 19.961 2.814 -11.010 1.00 63.59 184 TRP A C 1
ATOM 1519 O O . TRP A 1 184 ? 19.740 2.910 -9.804 1.00 63.59 184 TRP A O 1
ATOM 1529 N N . TYR A 1 185 ? 19.025 3.029 -11.933 1.00 63.03 185 TYR A N 1
ATOM 1530 C CA . TYR A 1 185 ? 17.617 3.263 -11.626 1.00 63.03 185 TYR A CA 1
ATOM 1531 C C . TYR A 1 185 ? 17.013 2.029 -10.961 1.00 63.03 185 TYR A C 1
ATOM 1533 O O . TYR A 1 185 ? 16.540 2.137 -9.836 1.00 63.03 185 TYR A O 1
ATOM 1541 N N . THR A 1 186 ? 17.133 0.858 -11.588 1.00 65.62 186 THR A N 1
ATOM 1542 C CA . THR A 1 186 ? 16.689 -0.431 -11.055 1.00 65.62 186 THR A CA 1
ATOM 1543 C C . THR A 1 186 ? 17.365 -0.718 -9.723 1.00 65.62 186 THR A C 1
ATOM 1545 O O . THR A 1 186 ? 16.679 -1.024 -8.766 1.00 65.62 186 THR A O 1
ATOM 1548 N N . TYR A 1 187 ? 18.674 -0.487 -9.582 1.00 65.25 187 TYR A N 1
ATOM 1549 C CA . TYR A 1 187 ? 19.375 -0.616 -8.302 1.00 65.25 187 TYR A CA 1
ATOM 1550 C C . TYR A 1 187 ? 18.863 0.367 -7.242 1.00 65.25 187 TYR A C 1
ATOM 1552 O O . TYR A 1 187 ? 18.737 -0.002 -6.079 1.00 65.25 187 TYR A O 1
ATOM 1560 N N . LYS A 1 188 ? 18.579 1.631 -7.582 1.00 60.03 188 LYS A N 1
ATOM 1561 C CA . LYS A 1 188 ? 18.023 2.613 -6.632 1.00 60.03 188 LYS A CA 1
ATOM 1562 C C . LYS A 1 188 ? 16.609 2.235 -6.211 1.00 60.03 188 LYS A C 1
ATOM 1564 O O . LYS A 1 188 ? 16.317 2.263 -5.022 1.00 60.03 188 LYS A O 1
ATOM 1569 N N . VAL A 1 189 ? 15.769 1.856 -7.166 1.00 56.50 189 VAL A N 1
ATOM 1570 C CA . VAL A 1 189 ? 14.425 1.322 -6.941 1.00 56.50 189 VAL A CA 1
ATOM 1571 C C . VAL A 1 189 ? 14.527 0.076 -6.055 1.00 56.50 189 VAL A C 1
ATOM 1573 O O . VAL A 1 189 ? 14.040 0.104 -4.935 1.00 56.50 189 VAL A O 1
ATOM 1576 N N . ASP A 1 190 ? 15.299 -0.938 -6.429 1.00 57.44 190 ASP A N 1
ATOM 1577 C CA . ASP A 1 190 ? 15.518 -2.165 -5.652 1.00 57.44 190 ASP A CA 1
ATOM 1578 C C . ASP A 1 190 ? 16.157 -1.919 -4.277 1.00 57.44 190 ASP A C 1
ATOM 1580 O O . ASP A 1 190 ? 15.853 -2.619 -3.315 1.00 57.44 190 ASP A O 1
ATOM 1584 N N . SER A 1 191 ? 17.045 -0.934 -4.133 1.00 52.50 191 SER A N 1
ATOM 1585 C CA . SER A 1 191 ? 17.663 -0.596 -2.840 1.00 52.50 191 SER A CA 1
ATOM 1586 C C . SER A 1 191 ? 16.733 0.199 -1.923 1.00 52.50 191 SER A C 1
ATOM 1588 O O . SER A 1 191 ? 16.864 0.089 -0.704 1.00 52.50 191 SER A O 1
ATOM 1590 N N . MET A 1 192 ? 15.760 0.937 -2.466 1.00 52.34 192 MET A N 1
ATOM 1591 C CA . MET A 1 192 ? 14.650 1.505 -1.692 1.00 52.34 192 MET A CA 1
ATOM 1592 C C . MET A 1 192 ? 13.570 0.454 -1.390 1.00 52.34 192 MET A C 1
ATOM 1594 O O . MET A 1 192 ? 12.961 0.488 -0.320 1.00 52.34 192 MET A O 1
ATOM 1598 N N . LEU A 1 193 ? 13.356 -0.502 -2.300 1.00 52.31 193 LEU A N 1
ATOM 1599 C CA . LEU A 1 193 ? 12.253 -1.466 -2.258 1.00 52.31 193 LEU A CA 1
ATOM 1600 C C . LEU A 1 193 ? 12.635 -2.838 -1.696 1.00 52.31 193 LEU A C 1
ATOM 1602 O O . LEU A 1 193 ? 11.756 -3.600 -1.317 1.00 52.31 193 LEU A O 1
ATOM 1606 N N . TYR A 1 194 ? 13.916 -3.126 -1.471 1.00 51.53 194 TYR A N 1
ATOM 1607 C CA . TYR A 1 194 ? 14.472 -4.452 -1.155 1.00 51.53 194 TYR A CA 1
ATOM 1608 C C . TYR A 1 194 ? 14.024 -5.563 -2.144 1.00 51.53 194 TYR A C 1
ATOM 1610 O O . TYR A 1 194 ? 13.055 -5.437 -2.874 1.00 51.53 194 TYR A O 1
ATOM 1618 N N . ARG A 1 195 ? 14.711 -6.715 -2.139 1.00 45.78 195 ARG A N 1
ATOM 1619 C CA . ARG A 1 195 ? 14.558 -7.826 -3.114 1.00 45.78 195 ARG A CA 1
ATOM 1620 C C . ARG A 1 195 ? 13.166 -8.493 -3.237 1.00 45.78 195 ARG A C 1
ATOM 1622 O O . ARG A 1 195 ? 13.015 -9.405 -4.044 1.00 45.78 195 ARG A O 1
ATOM 1629 N N . THR A 1 196 ? 12.169 -8.117 -2.439 1.00 52.16 196 THR A N 1
ATOM 1630 C CA . THR A 1 196 ? 10.801 -8.660 -2.546 1.00 52.16 196 THR A CA 1
ATOM 1631 C C . THR A 1 196 ? 10.053 -7.892 -3.641 1.00 52.16 196 THR A C 1
ATOM 1633 O O . THR A 1 196 ? 10.133 -6.670 -3.651 1.00 52.16 196 THR A O 1
ATOM 1636 N N . LYS A 1 197 ? 9.309 -8.561 -4.540 1.00 63.12 197 LYS A N 1
ATOM 1637 C CA . LYS A 1 197 ? 8.473 -7.884 -5.556 1.00 63.12 197 LYS A CA 1
ATOM 1638 C C . LYS A 1 197 ? 7.380 -7.055 -4.864 1.00 63.12 197 LYS A C 1
ATOM 1640 O O . LYS A 1 197 ? 6.336 -7.585 -4.492 1.00 63.12 197 LYS A O 1
ATOM 1645 N N . MET A 1 198 ? 7.669 -5.782 -4.616 1.00 73.88 198 MET A N 1
ATOM 1646 C CA . MET A 1 198 ? 6.736 -4.802 -4.068 1.00 73.88 198 MET A CA 1
ATOM 1647 C C . MET A 1 198 ? 6.002 -4.123 -5.213 1.00 73.88 198 MET A C 1
ATOM 1649 O O . MET A 1 198 ? 6.638 -3.668 -6.161 1.00 73.88 198 MET A O 1
ATOM 1653 N N . GLU A 1 199 ? 4.683 -4.028 -5.113 1.00 77.88 199 GLU A N 1
ATOM 1654 C CA . GLU A 1 199 ? 3.856 -3.340 -6.102 1.00 77.88 199 GLU A CA 1
ATOM 1655 C C . GLU A 1 199 ? 3.323 -2.040 -5.505 1.00 77.88 199 GLU A C 1
ATOM 1657 O O . GLU A 1 199 ? 2.772 -2.040 -4.405 1.00 77.88 199 GLU A O 1
ATOM 1662 N N . PHE A 1 200 ? 3.486 -0.930 -6.224 1.00 75.88 200 PHE A N 1
ATOM 1663 C CA . PHE A 1 200 ? 2.853 0.329 -5.849 1.00 75.88 200 PHE A CA 1
ATOM 1664 C C . PHE A 1 200 ? 1.454 0.401 -6.436 1.00 75.88 200 PHE A C 1
ATOM 1666 O O . PHE A 1 200 ? 1.262 0.208 -7.637 1.00 75.88 200 PHE A O 1
ATOM 1673 N N . ASP A 1 201 ? 0.490 0.703 -5.580 1.00 77.62 201 ASP A N 1
ATOM 1674 C CA . ASP A 1 201 ? -0.907 0.815 -5.954 1.00 77.62 201 ASP A CA 1
ATOM 1675 C C . ASP A 1 201 ? -1.466 2.143 -5.457 1.00 77.62 201 ASP A C 1
ATOM 1677 O O . ASP A 1 201 ? -1.722 2.331 -4.274 1.00 77.62 201 ASP A O 1
ATOM 1681 N N . ALA A 1 202 ? -1.652 3.094 -6.365 1.00 75.00 202 ALA A N 1
ATOM 1682 C CA . ALA A 1 202 ? -2.248 4.371 -6.004 1.00 75.00 202 ALA A CA 1
ATOM 1683 C C . ALA A 1 202 ? -3.773 4.277 -5.823 1.00 75.00 202 ALA A C 1
ATOM 1685 O O . ALA A 1 202 ? -4.359 5.220 -5.311 1.00 75.00 202 ALA A O 1
ATOM 1686 N N . THR A 1 203 ? -4.444 3.175 -6.183 1.00 73.38 203 THR A N 1
ATOM 1687 C CA . THR A 1 203 ? -5.921 3.120 -6.213 1.00 73.38 203 THR A CA 1
ATOM 1688 C C . THR A 1 203 ? -6.589 3.349 -4.852 1.00 73.38 203 THR A C 1
ATOM 1690 O O . THR A 1 203 ? -7.724 3.819 -4.818 1.00 73.38 203 THR A O 1
ATOM 1693 N N . SER A 1 204 ? -5.900 3.151 -3.719 1.00 64.50 204 SER A N 1
ATOM 1694 C CA . SER A 1 204 ? -6.456 3.514 -2.401 1.00 64.50 204 SER A CA 1
ATOM 1695 C C . SER A 1 204 ? -6.610 5.018 -2.169 1.00 64.50 204 SER A C 1
ATOM 1697 O O . SER A 1 204 ? -7.205 5.416 -1.172 1.00 64.50 204 SER A O 1
ATOM 1699 N N . LEU A 1 205 ? -6.046 5.860 -3.037 1.00 63.41 205 LEU A N 1
ATOM 1700 C CA . LEU A 1 205 ? -6.154 7.320 -2.981 1.00 63.41 205 LEU A CA 1
ATOM 1701 C C . LEU A 1 205 ? -7.514 7.835 -3.490 1.00 63.41 205 LEU A C 1
ATOM 1703 O O . LEU A 1 205 ? -7.725 9.038 -3.603 1.00 63.41 205 LEU A O 1
ATOM 1707 N N . THR A 1 206 ? -8.429 6.924 -3.817 1.00 65.25 206 THR A N 1
ATOM 1708 C CA . THR A 1 206 ? -9.737 7.196 -4.421 1.00 65.25 206 THR A CA 1
ATOM 1709 C C . THR A 1 206 ? -10.823 6.403 -3.684 1.00 65.25 206 THR A C 1
ATOM 1711 O O . THR A 1 206 ? -10.501 5.524 -2.886 1.00 65.25 206 THR A O 1
ATOM 1714 N N . ASP A 1 207 ? -12.110 6.671 -3.928 1.00 62.69 207 ASP A N 1
ATOM 1715 C CA . ASP A 1 207 ? -13.241 5.970 -3.274 1.00 62.69 207 ASP A CA 1
ATOM 1716 C C . ASP A 1 207 ? -13.513 4.546 -3.820 1.00 62.69 207 ASP A C 1
ATOM 1718 O O . ASP A 1 207 ? -14.563 3.927 -3.609 1.00 62.69 207 ASP A O 1
ATOM 1722 N N . GLN A 1 208 ? -12.547 4.021 -4.563 1.00 65.19 208 GLN A N 1
ATOM 1723 C CA . GLN A 1 208 ? -12.695 2.885 -5.445 1.00 65.19 208 GLN A CA 1
ATOM 1724 C C . GLN A 1 208 ? -12.748 1.561 -4.699 1.00 65.19 208 GLN A C 1
ATOM 1726 O O . GLN A 1 208 ? -11.737 0.931 -4.391 1.00 65.19 208 GLN A O 1
ATOM 1731 N N . SER A 1 209 ? -13.961 1.077 -4.454 1.00 73.38 209 SER A N 1
ATOM 1732 C CA . SER A 1 209 ? -14.153 -0.213 -3.799 1.00 73.38 209 SER A CA 1
ATOM 1733 C C . SER A 1 209 ? -13.889 -1.410 -4.706 1.00 73.38 209 SER A C 1
ATOM 1735 O O . SER A 1 209 ? -14.361 -1.471 -5.842 1.00 73.38 209 SER A O 1
ATOM 1737 N N . LEU A 1 210 ? -13.264 -2.450 -4.137 1.00 81.50 210 LEU A N 1
ATOM 1738 C CA . LEU A 1 210 ? -13.137 -3.769 -4.767 1.00 81.50 210 LEU A CA 1
ATOM 1739 C C . LEU A 1 210 ? -14.494 -4.381 -5.174 1.00 81.50 210 LEU A C 1
ATOM 1741 O O . LEU A 1 210 ? -14.548 -5.243 -6.051 1.00 81.50 210 LEU A O 1
ATOM 1745 N N . LYS A 1 211 ? -15.604 -3.914 -4.582 1.00 80.19 211 LYS A N 1
ATOM 1746 C CA . LYS A 1 211 ? -16.966 -4.366 -4.902 1.00 80.19 211 LYS A CA 1
ATOM 1747 C C . LYS A 1 211 ? -17.304 -4.246 -6.391 1.00 80.19 211 LYS A C 1
ATOM 1749 O O . LYS A 1 211 ? -17.980 -5.128 -6.914 1.00 80.19 211 LYS A O 1
ATOM 1754 N N . LYS A 1 212 ? -16.805 -3.217 -7.090 1.00 80.25 212 LYS A N 1
ATOM 1755 C CA . LYS A 1 212 ? -17.120 -3.002 -8.515 1.00 80.25 212 LYS A CA 1
ATOM 1756 C C . LYS A 1 212 ? -16.587 -4.108 -9.436 1.00 80.25 212 LYS A C 1
ATOM 1758 O O . LYS A 1 212 ? -17.118 -4.304 -10.522 1.00 80.25 212 LYS A O 1
ATOM 1763 N N . TYR A 1 213 ? -15.580 -4.859 -8.985 1.00 80.69 213 TYR A N 1
ATOM 1764 C CA . TYR A 1 213 ? -14.958 -5.943 -9.749 1.00 80.69 213 TYR A CA 1
ATOM 1765 C C . TYR A 1 213 ? -15.702 -7.277 -9.632 1.00 80.69 213 TYR A C 1
ATOM 1767 O O . TYR A 1 213 ? -15.287 -8.255 -10.250 1.00 80.69 213 TYR A O 1
ATOM 1775 N N . LYS A 1 214 ? -16.794 -7.337 -8.852 1.00 82.75 214 LYS A N 1
ATOM 1776 C CA . LYS A 1 214 ? -17.678 -8.513 -8.760 1.00 82.75 214 LYS A CA 1
ATOM 1777 C C . LYS A 1 214 ? -16.942 -9.823 -8.436 1.00 82.75 214 LYS A C 1
ATOM 1779 O O . LYS A 1 214 ? -17.321 -10.895 -8.896 1.00 82.75 214 LYS A O 1
ATOM 1784 N N . ILE A 1 215 ? -15.905 -9.729 -7.598 1.00 84.69 215 ILE A N 1
ATOM 1785 C CA . ILE A 1 215 ? -15.004 -10.834 -7.221 1.00 84.69 215 ILE A CA 1
ATOM 1786 C C . ILE A 1 215 ? -15.784 -12.069 -6.732 1.00 84.69 215 ILE A C 1
ATOM 1788 O O . ILE A 1 215 ? -15.441 -13.189 -7.078 1.00 84.69 215 ILE A O 1
ATOM 1792 N N . CYS A 1 216 ? -16.855 -11.861 -5.960 1.00 84.69 216 CYS A N 1
ATOM 1793 C CA . CYS A 1 216 ? -17.653 -12.932 -5.355 1.00 84.69 216 CYS A CA 1
ATOM 1794 C C . CYS A 1 216 ? -18.855 -13.398 -6.198 1.00 84.69 216 CYS A C 1
ATOM 1796 O O . CYS A 1 216 ? -19.568 -14.301 -5.768 1.00 84.69 216 CYS A O 1
ATOM 1798 N N . GLU A 1 217 ? -19.110 -12.779 -7.357 1.00 78.94 217 GLU A N 1
ATOM 1799 C CA . GLU A 1 217 ? -20.184 -13.190 -8.279 1.00 78.94 217 GLU A CA 1
ATOM 1800 C C . GLU A 1 217 ? -19.678 -14.192 -9.335 1.00 78.94 217 GLU A C 1
ATOM 1802 O O . GLU A 1 217 ? -20.482 -14.865 -9.975 1.00 78.94 217 GLU A O 1
ATOM 1807 N N . ARG A 1 218 ? -18.353 -14.305 -9.513 1.00 61.50 218 ARG A N 1
ATOM 1808 C CA . ARG A 1 218 ? -17.694 -15.183 -10.495 1.00 61.50 218 ARG A CA 1
ATOM 1809 C C . ARG A 1 218 ? -17.282 -16.500 -9.842 1.00 61.50 218 ARG A C 1
ATOM 1811 O O . ARG A 1 218 ? -16.536 -16.460 -8.872 1.00 61.50 218 ARG A O 1
ATOM 1818 N N . ASP A 1 219 ? -17.753 -17.637 -10.363 1.00 57.62 219 ASP A N 1
ATOM 1819 C CA . ASP A 1 219 ? -17.289 -19.003 -10.033 1.00 57.62 219 ASP A CA 1
ATOM 1820 C C . ASP A 1 219 ? -17.049 -19.287 -8.535 1.00 57.62 219 ASP A C 1
ATOM 1822 O O . ASP A 1 219 ? -16.184 -20.072 -8.141 1.00 57.62 219 ASP A O 1
ATOM 1826 N N . TYR A 1 220 ? -17.840 -18.642 -7.676 1.00 63.22 220 TYR A N 1
ATOM 1827 C CA . TYR A 1 220 ? -17.703 -18.710 -6.231 1.00 63.22 220 TYR A CA 1
ATOM 1828 C C . TYR A 1 220 ? -18.099 -20.101 -5.726 1.00 63.22 220 TYR A C 1
ATOM 1830 O O . TYR A 1 220 ? -19.278 -20.455 -5.665 1.00 63.22 220 TYR A O 1
ATOM 1838 N N . LYS A 1 221 ? -17.095 -20.887 -5.325 1.00 71.12 221 LYS A N 1
ATOM 1839 C CA . LYS A 1 221 ? -17.273 -22.156 -4.609 1.00 71.12 221 LYS A CA 1
ATOM 1840 C C . LYS A 1 221 ? -16.981 -21.951 -3.121 1.00 71.12 221 LYS A C 1
ATOM 1842 O O . LYS A 1 221 ? -15.811 -21.944 -2.740 1.00 71.12 221 LYS A O 1
ATOM 1847 N N . PRO A 1 222 ? -18.002 -21.742 -2.273 1.00 77.50 222 PRO A N 1
ATOM 1848 C CA . PRO A 1 222 ? -17.788 -21.602 -0.840 1.00 77.50 222 PRO A CA 1
ATOM 1849 C C . PRO A 1 222 ? -17.213 -22.890 -0.256 1.00 77.50 222 PRO A C 1
ATOM 1851 O O . PRO A 1 222 ? -17.707 -23.977 -0.547 1.00 77.50 222 PRO A O 1
ATOM 1854 N N . THR A 1 223 ? -16.204 -22.760 0.598 1.00 82.19 223 THR A N 1
ATOM 1855 C CA . THR A 1 223 ? -15.507 -23.896 1.225 1.00 82.19 223 THR A CA 1
ATOM 1856 C C . THR A 1 223 ? -15.825 -24.021 2.717 1.00 82.19 223 THR A C 1
ATOM 1858 O O . THR A 1 223 ? -15.536 -25.052 3.328 1.00 82.19 223 THR A O 1
ATOM 1861 N N . LYS A 1 224 ? -16.435 -22.991 3.326 1.00 85.75 224 LYS A N 1
ATOM 1862 C CA . LYS A 1 224 ? -16.784 -22.939 4.753 1.00 85.75 224 LYS A CA 1
ATOM 1863 C C . LYS A 1 224 ? -18.236 -22.514 4.973 1.00 85.75 224 LYS A C 1
ATOM 1865 O O . LYS A 1 224 ? -18.854 -21.841 4.146 1.00 85.75 224 LYS A O 1
ATOM 1870 N N . ILE A 1 225 ? -18.760 -22.864 6.146 1.00 84.12 225 ILE A N 1
ATOM 1871 C CA . ILE A 1 225 ? -20.046 -22.398 6.671 1.00 84.12 225 ILE A CA 1
ATOM 1872 C C . ILE A 1 225 ? -19.777 -21.748 8.030 1.00 84.12 225 ILE A C 1
ATOM 1874 O O . ILE A 1 225 ? -19.067 -22.312 8.863 1.00 84.12 225 ILE A O 1
ATOM 1878 N N . ASN A 1 226 ? -20.295 -20.541 8.246 1.00 84.06 226 ASN A N 1
ATOM 1879 C CA . ASN A 1 226 ? -20.145 -19.855 9.528 1.00 84.06 226 ASN A CA 1
ATOM 1880 C C . ASN A 1 226 ? -21.179 -20.332 10.562 1.00 84.06 226 ASN A C 1
ATOM 1882 O O . ASN A 1 226 ? -22.122 -21.050 10.242 1.00 84.06 226 ASN A O 1
ATOM 1886 N N . SER A 1 227 ? -21.055 -19.864 11.806 1.00 79.50 227 SER A N 1
ATOM 1887 C CA . SER A 1 227 ? -21.965 -20.238 12.902 1.00 79.50 227 SER A CA 1
ATOM 1888 C C . SER A 1 227 ? -23.436 -19.851 12.697 1.00 79.50 227 SER A C 1
ATOM 1890 O O . SER A 1 227 ? -24.291 -20.291 13.455 1.00 79.50 227 SER A O 1
ATOM 1892 N N . LYS A 1 228 ? -23.750 -19.038 11.682 1.00 84.69 228 LYS A N 1
ATOM 1893 C CA . LYS A 1 228 ? -25.117 -18.659 11.293 1.00 84.69 228 LYS A CA 1
ATOM 1894 C C . LYS A 1 228 ? -25.620 -19.435 10.068 1.00 84.69 228 LYS A C 1
ATOM 1896 O O . LYS A 1 228 ? -26.597 -19.015 9.458 1.00 84.69 228 LYS A O 1
ATOM 1901 N N . GLY A 1 229 ? -24.927 -20.499 9.656 1.00 85.31 229 GLY A N 1
ATOM 1902 C CA . GLY A 1 229 ? -25.286 -21.296 8.479 1.00 85.31 229 GLY A CA 1
ATOM 1903 C C . GLY A 1 229 ? -24.961 -20.629 7.138 1.00 85.31 229 GLY A C 1
ATOM 1904 O O . GLY A 1 229 ? -25.359 -21.132 6.090 1.00 85.31 229 GLY A O 1
ATOM 1905 N N . LYS A 1 230 ? -24.236 -19.504 7.133 1.00 87.06 230 LYS A N 1
ATOM 1906 C CA . LYS A 1 230 ? -23.930 -18.767 5.901 1.00 87.06 230 LYS A CA 1
ATOM 1907 C C . LYS A 1 230 ? -22.666 -19.287 5.239 1.00 87.06 230 LYS A C 1
ATOM 1909 O O . LYS A 1 230 ? -21.670 -19.548 5.913 1.00 87.06 230 LYS A O 1
ATOM 1914 N N . ARG A 1 231 ? -22.696 -19.356 3.910 1.00 88.00 231 ARG A N 1
ATOM 1915 C CA . ARG A 1 231 ? -21.575 -19.788 3.067 1.00 88.00 231 ARG A CA 1
ATOM 1916 C C . ARG A 1 231 ? -20.474 -18.728 3.040 1.00 88.00 231 ARG A C 1
ATOM 1918 O O . ARG A 1 231 ? -20.765 -17.544 2.842 1.00 88.00 231 ARG A O 1
ATOM 1925 N N . VAL A 1 232 ? -19.230 -19.157 3.241 1.00 90.31 232 VAL A N 1
ATOM 1926 C CA . VAL A 1 232 ? -18.041 -18.299 3.298 1.00 90.31 232 VAL A CA 1
ATOM 1927 C C . VAL A 1 232 ? -16.931 -18.876 2.418 1.00 90.31 232 VAL A C 1
ATOM 1929 O O . VAL A 1 232 ? -16.707 -20.085 2.416 1.00 90.31 232 VAL A O 1
ATOM 1932 N N . LYS A 1 233 ? -16.224 -17.993 1.705 1.00 90.69 233 LYS A N 1
ATOM 1933 C CA . LYS A 1 233 ? -14.900 -18.262 1.124 1.00 90.69 233 LYS A CA 1
ATOM 1934 C C . LYS A 1 233 ? -13.951 -17.153 1.538 1.00 90.69 233 LYS A C 1
ATOM 1936 O O . LYS A 1 233 ? -14.280 -15.983 1.330 1.00 90.69 233 LYS A O 1
ATOM 1941 N N . VAL A 1 234 ? -12.815 -17.482 2.131 1.00 91.69 234 VAL A N 1
ATOM 1942 C CA . VAL A 1 234 ? -11.832 -16.478 2.548 1.00 91.69 234 VAL A CA 1
ATOM 1943 C C . VAL A 1 234 ? -10.776 -16.334 1.467 1.00 91.69 234 VAL A C 1
ATOM 1945 O O . VAL A 1 234 ? -10.156 -17.307 1.060 1.00 91.69 234 VAL A O 1
ATOM 1948 N N . LEU A 1 235 ? -10.578 -15.106 0.992 1.00 90.44 235 LEU A N 1
ATOM 1949 C CA . LEU A 1 235 ? -9.671 -14.829 -0.120 1.00 90.44 235 LEU A CA 1
ATOM 1950 C C . LEU A 1 235 ? -8.278 -14.467 0.383 1.00 90.44 235 LEU A C 1
ATOM 1952 O O . LEU A 1 235 ? -7.283 -14.818 -0.233 1.00 90.44 235 LEU A O 1
ATOM 1956 N N . GLY A 1 236 ? -8.154 -13.808 1.529 1.00 92.06 236 GLY A N 1
ATOM 1957 C CA . GLY A 1 236 ? -6.834 -13.565 2.092 1.00 92.06 236 GLY A CA 1
ATOM 1958 C C . GLY A 1 236 ? -6.839 -12.703 3.335 1.00 92.06 236 GLY A C 1
ATOM 1959 O O . GLY A 1 236 ? -7.844 -12.078 3.681 1.00 92.06 236 GLY A O 1
ATOM 1960 N N . MET A 1 237 ? -5.670 -12.673 3.965 1.00 92.69 237 MET A N 1
ATOM 1961 C CA . MET A 1 237 ? -5.341 -11.797 5.075 1.00 92.69 237 MET A CA 1
ATOM 1962 C C . MET A 1 237 ? -4.075 -11.013 4.737 1.00 92.69 237 MET A C 1
ATOM 1964 O O . MET A 1 237 ? -3.099 -11.583 4.245 1.00 92.69 237 MET A O 1
ATOM 1968 N N . ALA A 1 238 ? -4.100 -9.716 5.023 1.00 91.81 238 ALA A N 1
ATOM 1969 C CA . ALA A 1 238 ? -2.926 -8.866 5.013 1.00 91.81 238 ALA A CA 1
ATOM 1970 C C . ALA A 1 238 ? -2.615 -8.365 6.422 1.00 91.81 238 ALA A C 1
ATOM 1972 O O . ALA A 1 238 ? -3.513 -7.990 7.181 1.00 91.81 238 ALA A O 1
ATOM 1973 N N . ILE A 1 239 ? -1.325 -8.285 6.729 1.00 90.88 239 ILE A N 1
ATOM 1974 C CA . ILE A 1 239 ? -0.816 -7.446 7.807 1.00 90.88 239 ILE A CA 1
ATOM 1975 C C . ILE A 1 239 ? -0.590 -6.058 7.221 1.00 90.88 239 ILE A C 1
ATOM 1977 O O . ILE A 1 239 ? 0.233 -5.884 6.319 1.00 90.88 239 ILE A O 1
ATOM 1981 N N . VAL A 1 240 ? -1.346 -5.083 7.713 1.00 88.25 240 VAL A N 1
ATOM 1982 C CA . VAL A 1 240 ? -1.344 -3.710 7.207 1.00 88.25 240 VAL A CA 1
ATOM 1983 C C . VAL A 1 240 ? -0.470 -2.855 8.108 1.00 88.25 240 VAL A C 1
ATOM 1985 O O . VAL A 1 240 ? -0.793 -2.662 9.276 1.00 88.25 240 VAL A O 1
ATOM 1988 N N . TYR A 1 241 ? 0.624 -2.325 7.577 1.00 85.38 241 TYR A N 1
ATOM 1989 C CA . TYR A 1 241 ? 1.488 -1.364 8.248 1.00 85.38 241 TYR A CA 1
ATOM 1990 C C . TYR A 1 241 ? 1.231 0.043 7.716 1.00 85.38 241 TYR A C 1
ATOM 1992 O O . TYR A 1 241 ? 1.205 0.269 6.511 1.00 85.38 241 TYR A O 1
ATOM 2000 N N . MET A 1 242 ? 1.040 1.000 8.617 1.00 80.44 242 MET A N 1
ATOM 2001 C CA . MET A 1 242 ? 0.649 2.365 8.275 1.00 80.44 242 MET A CA 1
ATOM 2002 C C . MET A 1 242 ? 1.633 3.340 8.908 1.00 80.44 242 MET A C 1
ATOM 2004 O O . MET A 1 242 ? 1.730 3.422 10.138 1.00 80.44 242 MET A O 1
ATOM 2008 N N . ALA A 1 243 ? 2.359 4.091 8.080 1.00 73.12 243 ALA A N 1
ATOM 2009 C CA . ALA A 1 243 ? 3.449 4.944 8.542 1.00 73.12 243 ALA A CA 1
ATOM 2010 C C . ALA A 1 243 ? 3.619 6.215 7.709 1.00 73.12 243 ALA A C 1
ATOM 2012 O O . ALA A 1 243 ? 3.407 6.186 6.507 1.00 73.12 243 ALA A O 1
ATOM 2013 N N . PRO A 1 244 ? 4.087 7.327 8.296 1.00 60.38 244 PRO A N 1
ATOM 2014 C CA . PRO A 1 244 ? 4.329 8.608 7.607 1.00 60.38 244 PRO A CA 1
ATOM 2015 C C . PRO A 1 244 ? 5.509 8.602 6.596 1.00 60.38 244 PRO A C 1
ATOM 2017 O O . PRO A 1 244 ? 6.040 9.651 6.222 1.00 60.38 244 PRO A O 1
ATOM 2020 N N . GLY A 1 245 ? 5.951 7.412 6.180 1.00 62.00 245 GLY A N 1
ATOM 2021 C CA . GLY A 1 245 ? 7.048 7.167 5.248 1.00 62.00 245 GLY A CA 1
ATOM 2022 C C . GLY A 1 245 ? 7.587 5.741 5.397 1.00 62.00 245 GLY A C 1
ATOM 2023 O O . GLY A 1 245 ? 8.229 5.442 6.407 1.00 62.00 245 GLY A O 1
ATOM 2024 N N . TYR A 1 246 ? 7.380 4.873 4.405 1.00 58.00 246 TYR A N 1
ATOM 2025 C CA . TYR A 1 246 ? 7.699 3.441 4.500 1.00 58.00 246 TYR A CA 1
ATOM 2026 C C . TYR A 1 246 ? 9.194 3.125 4.649 1.00 58.00 246 TYR A C 1
ATOM 2028 O O . TYR A 1 246 ? 9.558 2.085 5.192 1.00 58.00 246 TYR A O 1
ATOM 2036 N N . THR A 1 247 ? 10.071 4.017 4.183 1.00 53.75 247 THR A N 1
ATOM 2037 C CA . THR A 1 247 ? 11.533 3.854 4.268 1.00 53.75 247 THR A CA 1
ATOM 2038 C C . THR A 1 247 ? 12.161 4.584 5.448 1.00 53.75 247 THR A C 1
ATOM 2040 O O . THR A 1 247 ? 13.351 4.401 5.714 1.00 53.75 247 THR A O 1
ATOM 2043 N N . THR A 1 248 ? 11.413 5.449 6.137 1.00 49.50 248 THR A N 1
ATOM 2044 C CA . THR A 1 248 ? 12.009 6.430 7.057 1.00 49.50 248 THR A CA 1
ATOM 2045 C C . THR A 1 248 ? 11.375 6.481 8.431 1.00 49.50 248 THR A C 1
ATOM 2047 O O . THR A 1 248 ? 11.972 7.097 9.318 1.00 49.50 248 THR A O 1
ATOM 2050 N N . SER A 1 249 ? 10.221 5.839 8.634 1.00 55.38 249 SER A N 1
ATOM 2051 C CA . SER A 1 249 ? 9.579 5.757 9.942 1.00 55.38 249 SER A CA 1
ATOM 2052 C C . SER A 1 249 ? 9.725 4.398 10.600 1.00 55.38 249 SER A C 1
ATOM 2054 O O . SER A 1 249 ? 9.447 3.361 10.014 1.00 55.38 249 SER A O 1
ATOM 2056 N N . VAL A 1 250 ? 10.117 4.436 11.867 1.00 59.81 250 VAL A N 1
ATOM 2057 C CA . VAL A 1 250 ? 9.881 3.371 12.855 1.00 59.81 250 VAL A CA 1
ATOM 2058 C C . VAL A 1 250 ? 8.583 3.599 13.624 1.00 59.81 250 VAL A C 1
ATOM 2060 O O . VAL A 1 250 ? 8.119 2.696 14.311 1.00 59.81 250 VAL A O 1
ATOM 2063 N N . ALA A 1 251 ? 8.000 4.796 13.540 1.00 63.12 251 ALA A N 1
ATOM 2064 C CA . ALA A 1 251 ? 6.707 5.081 14.131 1.00 63.12 251 ALA A CA 1
ATOM 2065 C C . ALA A 1 251 ? 5.623 4.660 13.141 1.00 63.12 251 ALA A C 1
ATOM 2067 O O . ALA A 1 251 ? 5.586 5.102 11.995 1.00 63.12 251 ALA A O 1
ATOM 2068 N N . GLY A 1 252 ? 4.718 3.798 13.573 1.00 73.88 252 GLY A N 1
ATOM 2069 C CA . GLY A 1 252 ? 3.619 3.378 12.726 1.00 73.88 252 GLY A CA 1
ATOM 2070 C C . GLY A 1 252 ? 2.565 2.637 13.511 1.00 73.88 252 GLY A C 1
ATOM 2071 O O . GLY A 1 252 ? 2.639 2.517 14.732 1.00 73.88 252 GLY A O 1
ATOM 2072 N N . HIS A 1 253 ? 1.575 2.166 12.780 1.00 81.75 253 HIS A N 1
ATOM 2073 C CA . HIS A 1 253 ? 0.497 1.351 13.303 1.00 81.75 253 HIS A CA 1
ATOM 2074 C C . HIS A 1 253 ? 0.420 0.064 12.491 1.00 81.75 253 HIS A C 1
ATOM 2076 O O . HIS A 1 253 ? 0.774 0.068 11.310 1.00 81.75 253 HIS A O 1
ATOM 2082 N N . VAL A 1 254 ? -0.020 -1.023 13.115 1.00 86.75 254 VAL A N 1
ATOM 2083 C CA . VAL A 1 254 ? -0.231 -2.300 12.434 1.00 86.75 254 VAL A CA 1
ATOM 2084 C C . VAL A 1 254 ? -1.646 -2.807 12.690 1.00 86.75 254 VAL A C 1
ATOM 2086 O O . VAL A 1 254 ? -2.181 -2.625 13.780 1.00 86.75 254 VAL A O 1
ATOM 2089 N N . ALA A 1 255 ? -2.255 -3.403 11.672 1.00 89.25 255 ALA A N 1
ATOM 2090 C CA . ALA A 1 255 ? -3.616 -3.923 11.703 1.00 89.25 255 ALA A CA 1
ATOM 2091 C C . ALA A 1 255 ? -3.730 -5.212 10.874 1.00 89.25 255 ALA A C 1
ATOM 2093 O O . ALA A 1 255 ? -2.838 -5.539 10.087 1.00 89.25 255 ALA A O 1
ATOM 2094 N N . GLU A 1 256 ? -4.843 -5.927 11.026 1.00 91.88 256 GLU A N 1
ATOM 2095 C CA . GLU A 1 256 ? -5.184 -7.081 10.186 1.00 91.88 256 GLU A CA 1
ATOM 2096 C C . GLU A 1 256 ? -6.282 -6.696 9.201 1.00 91.88 256 GLU A C 1
ATOM 2098 O O . GLU A 1 256 ? -7.322 -6.188 9.615 1.00 91.88 256 GLU A O 1
ATOM 2103 N N . ARG A 1 257 ? -6.104 -6.981 7.913 1.00 91.25 257 ARG A N 1
ATOM 2104 C CA . ARG A 1 257 ? -7.158 -6.857 6.897 1.00 91.25 257 ARG A CA 1
ATOM 2105 C C . ARG A 1 257 ? -7.540 -8.238 6.397 1.00 91.25 257 ARG A C 1
ATOM 2107 O O . ARG A 1 257 ? -6.664 -9.029 6.066 1.00 91.25 257 ARG A O 1
ATOM 2114 N N . TYR A 1 258 ? -8.836 -8.500 6.288 1.00 92.69 258 TYR A N 1
ATOM 2115 C CA . TYR A 1 258 ? -9.391 -9.728 5.733 1.00 92.69 258 TYR A CA 1
ATOM 2116 C C . TYR A 1 258 ? -10.311 -9.407 4.565 1.00 92.69 258 TYR A C 1
ATOM 2118 O O . TYR A 1 258 ? -11.201 -8.559 4.676 1.00 92.69 258 TYR A O 1
ATOM 2126 N N . ILE A 1 259 ? -10.137 -10.149 3.474 1.00 92.44 259 ILE A N 1
ATOM 2127 C CA . ILE A 1 259 ? -11.032 -10.114 2.320 1.00 92.44 259 ILE A CA 1
ATOM 2128 C C . ILE A 1 259 ? -11.666 -11.490 2.163 1.00 92.44 259 ILE A C 1
ATOM 2130 O O . ILE A 1 259 ? -10.971 -12.507 2.104 1.00 92.44 259 ILE A O 1
ATOM 2134 N N . TYR A 1 260 ? -12.993 -11.530 2.118 1.00 92.31 260 TYR A N 1
ATOM 2135 C CA . TYR A 1 260 ? -13.754 -12.770 2.018 1.00 92.31 260 TYR A CA 1
ATOM 2136 C C . TYR A 1 260 ? -15.099 -12.550 1.331 1.00 92.31 260 TYR A C 1
ATOM 2138 O O . TYR A 1 260 ? -15.616 -11.440 1.255 1.00 92.31 260 TYR A O 1
ATOM 2146 N N . CYS A 1 261 ? -15.681 -13.631 0.836 1.00 91.75 261 CYS A N 1
ATOM 2147 C CA . CYS A 1 261 ? -16.988 -13.659 0.207 1.00 91.75 261 CYS A CA 1
ATOM 2148 C C . CYS A 1 261 ? -17.991 -14.327 1.154 1.00 91.75 261 CYS A C 1
ATOM 2150 O O . CYS A 1 261 ? -17.829 -15.500 1.503 1.00 91.75 261 CYS A O 1
ATOM 2152 N N . LEU A 1 262 ? -19.029 -13.591 1.551 1.00 90.81 262 LEU A N 1
ATOM 2153 C CA . LEU A 1 262 ? -20.133 -14.057 2.393 1.00 90.81 262 LEU A CA 1
ATOM 2154 C C . LEU A 1 262 ? -21.425 -14.032 1.575 1.00 90.81 262 LEU A C 1
ATOM 2156 O O . LEU A 1 262 ? -21.893 -12.952 1.229 1.00 90.81 262 LEU A O 1
ATOM 2160 N N . GLU A 1 263 ? -22.004 -15.196 1.271 1.00 87.88 263 GLU A N 1
ATOM 2161 C CA . GLU A 1 263 ? -23.222 -15.295 0.438 1.00 87.88 263 GLU A CA 1
ATOM 2162 C C . GLU A 1 263 ? -23.110 -14.482 -0.871 1.00 87.88 263 GLU A C 1
ATOM 2164 O O . GLU A 1 263 ? -23.960 -13.647 -1.174 1.00 87.88 263 GLU A O 1
ATOM 2169 N N . ASN A 1 264 ? -22.018 -14.680 -1.618 1.00 84.69 264 ASN A N 1
ATOM 2170 C CA . ASN A 1 264 ? -21.689 -13.959 -2.862 1.00 84.69 264 ASN A CA 1
ATOM 2171 C C . ASN A 1 264 ? -21.423 -12.450 -2.694 1.00 84.69 264 ASN A C 1
ATOM 2173 O O . ASN A 1 264 ? -21.237 -11.740 -3.680 1.00 84.69 264 ASN A O 1
ATOM 2177 N N . LYS A 1 265 ? -21.367 -11.930 -1.463 1.00 88.38 265 LYS A N 1
ATOM 2178 C CA . LYS A 1 265 ? -21.040 -10.524 -1.189 1.00 88.38 265 LYS A CA 1
ATOM 2179 C C . LYS A 1 265 ? -19.592 -10.387 -0.751 1.00 88.38 265 LYS A C 1
ATOM 2181 O O . LYS A 1 265 ? -19.150 -11.079 0.166 1.00 88.38 265 LYS A O 1
ATOM 2186 N N . LEU A 1 266 ? -18.874 -9.457 -1.377 1.00 88.75 266 LEU A N 1
ATOM 2187 C CA . LEU A 1 266 ? -17.510 -9.119 -0.985 1.00 88.75 266 LEU A CA 1
ATOM 2188 C C . LEU A 1 266 ? -17.509 -8.368 0.347 1.00 88.75 266 LEU A C 1
ATOM 2190 O O . LEU A 1 266 ? -18.119 -7.303 0.484 1.00 88.75 266 LEU A O 1
ATOM 2194 N N . MET A 1 267 ? -16.769 -8.921 1.295 1.00 89.50 267 MET A N 1
ATOM 2195 C CA . MET A 1 267 ? -16.471 -8.349 2.594 1.00 89.50 267 MET A CA 1
ATOM 2196 C C . MET A 1 267 ? -14.991 -7.972 2.624 1.00 89.50 267 MET A C 1
ATOM 2198 O O . MET A 1 267 ? -14.130 -8.781 2.287 1.00 89.50 267 MET A O 1
ATOM 2202 N N . ASP A 1 268 ? -14.714 -6.740 3.031 1.00 88.50 268 ASP A N 1
ATOM 2203 C CA . ASP A 1 268 ? -13.371 -6.176 3.143 1.00 88.50 268 ASP A CA 1
ATOM 2204 C C . ASP A 1 268 ? -13.296 -5.421 4.466 1.00 88.50 268 ASP A C 1
ATOM 2206 O O . ASP A 1 268 ? -13.908 -4.356 4.626 1.00 88.50 268 ASP A O 1
ATOM 2210 N N . VAL A 1 269 ? -12.656 -6.055 5.443 1.00 87.50 269 VAL A N 1
ATOM 2211 C CA . VAL A 1 269 ? -12.726 -5.662 6.849 1.00 87.50 269 VAL A CA 1
ATOM 2212 C C . VAL A 1 269 ? -11.323 -5.571 7.416 1.00 87.50 269 VAL A C 1
ATOM 2214 O O . VAL A 1 269 ? -10.543 -6.514 7.295 1.00 87.50 269 VAL A O 1
ATOM 2217 N N . MET A 1 270 ? -11.024 -4.457 8.078 1.00 87.81 270 MET A N 1
ATOM 2218 C CA . MET A 1 270 ? -9.783 -4.262 8.812 1.00 87.81 270 MET A CA 1
ATOM 2219 C C . MET A 1 270 ? -10.055 -4.163 10.313 1.00 87.81 270 MET A C 1
ATOM 2221 O O . MET A 1 270 ? -10.948 -3.429 10.738 1.00 87.81 270 MET A O 1
ATOM 2225 N N . PHE A 1 271 ? -9.262 -4.880 11.101 1.00 89.00 271 PHE A N 1
ATOM 2226 C CA . PHE A 1 271 ? -9.251 -4.855 12.557 1.00 89.00 271 PHE A CA 1
ATOM 2227 C C . PHE A 1 271 ? -8.003 -4.105 13.033 1.00 89.00 271 PHE A C 1
ATOM 2229 O O . PHE A 1 271 ? -6.875 -4.564 12.844 1.00 89.00 271 PHE A O 1
ATOM 2236 N N . GLU A 1 272 ? -8.214 -2.934 13.627 1.00 87.19 272 GLU A N 1
ATOM 2237 C CA . GLU A 1 272 ? -7.180 -2.055 14.183 1.00 87.19 272 GLU A CA 1
ATOM 2238 C C . GLU A 1 272 ? -7.294 -2.048 15.710 1.00 87.19 272 GLU A C 1
ATOM 2240 O O . GLU A 1 272 ? -8.381 -1.849 16.243 1.00 87.19 272 GLU A O 1
ATOM 2245 N N . TYR A 1 273 ? -6.178 -2.225 16.417 1.00 87.69 273 TYR A N 1
ATOM 2246 C CA . TYR A 1 273 ? -6.134 -2.168 17.879 1.00 87.69 273 TYR A CA 1
ATOM 2247 C C . TYR A 1 273 ? -5.418 -0.898 18.315 1.00 87.69 273 TYR A C 1
ATOM 2249 O O . TYR A 1 273 ? -4.225 -0.742 18.063 1.00 87.69 273 TYR A O 1
ATOM 2257 N N . THR A 1 274 ? -6.119 0.013 18.981 1.00 84.62 274 THR A N 1
ATOM 2258 C CA . THR A 1 274 ? -5.578 1.328 19.343 1.00 84.62 274 THR A CA 1
ATOM 2259 C C . THR A 1 274 ? -5.865 1.679 20.794 1.00 84.62 274 THR A C 1
ATOM 2261 O O . THR A 1 274 ? -6.777 1.140 21.415 1.00 84.62 274 THR A O 1
ATOM 2264 N N . GLN A 1 275 ? -5.088 2.621 21.323 1.00 85.50 275 GLN A N 1
ATOM 2265 C CA . GLN A 1 275 ? -5.392 3.263 22.591 1.00 85.50 275 GLN A CA 1
ATOM 2266 C C . GLN A 1 275 ? -6.664 4.111 22.459 1.00 85.50 275 GLN A C 1
ATOM 2268 O O . GLN A 1 275 ? -6.816 4.880 21.503 1.00 85.50 275 GLN A O 1
ATOM 2273 N N . MET A 1 276 ? -7.550 3.989 23.438 1.00 83.38 276 MET A N 1
ATOM 2274 C CA . MET A 1 276 ? -8.705 4.850 23.630 1.00 83.38 276 MET A CA 1
ATOM 2275 C C . MET A 1 276 ? -8.230 6.211 24.151 1.00 83.38 276 MET A C 1
ATOM 2277 O O . MET A 1 276 ? -7.847 6.352 25.307 1.00 83.38 276 MET A O 1
ATOM 2281 N N . THR A 1 277 ? -8.207 7.220 23.288 1.00 78.12 277 THR A N 1
ATOM 2282 C CA . THR A 1 277 ? -7.927 8.610 23.686 1.00 78.12 277 THR A CA 1
ATOM 2283 C C . THR A 1 277 ? -9.232 9.368 23.914 1.00 78.12 277 THR A C 1
ATOM 2285 O O . THR A 1 277 ? -10.282 8.922 23.452 1.00 78.12 277 THR A O 1
ATOM 2288 N N . VAL A 1 278 ? -9.179 10.558 24.519 1.00 71.94 278 VAL A N 1
ATOM 2289 C CA . VAL A 1 278 ? -10.351 11.451 24.643 1.00 71.94 278 VAL A CA 1
ATOM 2290 C C . VAL A 1 278 ? -11.077 11.648 23.303 1.00 71.94 278 VAL A C 1
ATOM 2292 O O . VAL A 1 278 ? -12.302 11.589 23.242 1.00 71.94 278 VAL A O 1
ATOM 2295 N N . GLY A 1 279 ? -10.331 11.817 22.203 1.00 68.56 279 GLY A N 1
ATOM 2296 C CA . GLY A 1 279 ? -10.914 11.947 20.862 1.00 68.56 279 GLY A CA 1
ATOM 2297 C C . GLY A 1 279 ? -11.557 10.656 20.342 1.00 68.56 279 GLY A C 1
ATOM 2298 O O . GLY A 1 279 ? -12.513 10.702 19.572 1.00 68.56 279 GLY A O 1
ATOM 2299 N N . GLU A 1 280 ? -11.075 9.497 20.790 1.00 75.56 280 GLU A N 1
ATOM 2300 C CA . GLU A 1 280 ? -11.611 8.190 20.402 1.00 75.56 280 GLU A CA 1
ATOM 2301 C C . GLU A 1 280 ? -12.833 7.765 21.213 1.00 75.56 280 GLU A C 1
ATOM 2303 O O . GLU A 1 280 ? -13.613 6.949 20.728 1.00 75.56 280 GLU A O 1
ATOM 2308 N N . LEU A 1 281 ? -13.077 8.357 22.385 1.00 78.06 281 LEU A N 1
ATOM 2309 C CA . LEU A 1 281 ? -14.306 8.112 23.146 1.00 78.06 281 LEU A CA 1
ATOM 2310 C C . LEU A 1 281 ? -15.554 8.485 22.331 1.00 78.06 281 LEU A C 1
ATOM 2312 O O . LEU A 1 281 ? -16.545 7.755 22.341 1.00 78.06 281 LEU A O 1
ATOM 2316 N N . ALA A 1 282 ? -15.501 9.573 21.557 1.00 74.06 282 ALA A N 1
ATOM 2317 C CA . ALA A 1 282 ? -16.588 9.954 20.652 1.00 74.06 282 ALA A CA 1
ATOM 2318 C C . ALA A 1 282 ? -16.821 8.901 19.551 1.00 74.06 282 ALA A C 1
ATOM 2320 O O . ALA A 1 282 ? -17.961 8.545 19.248 1.00 74.06 282 ALA A O 1
ATOM 2321 N N . ASN A 1 283 ? -15.739 8.356 18.992 1.00 71.56 283 ASN A N 1
ATOM 2322 C CA . ASN A 1 283 ? -15.792 7.289 17.996 1.00 71.56 283 ASN A CA 1
ATOM 2323 C C . ASN A 1 283 ? -16.357 5.991 18.598 1.00 71.56 283 ASN A C 1
ATOM 2325 O O . ASN A 1 283 ? -17.258 5.377 18.030 1.00 71.56 283 ASN A O 1
ATOM 2329 N N . MET A 1 284 ? -15.913 5.620 19.799 1.00 78.62 284 MET A N 1
ATOM 2330 C CA . MET A 1 284 ? -16.439 4.481 20.550 1.00 78.62 284 MET A CA 1
ATOM 2331 C C . MET A 1 284 ? -17.955 4.587 20.755 1.00 78.62 284 MET A C 1
ATOM 2333 O O . MET A 1 284 ? -18.667 3.609 20.518 1.00 78.62 284 MET A O 1
ATOM 2337 N N . LYS A 1 285 ? -18.468 5.769 21.130 1.00 80.44 285 LYS A N 1
ATOM 2338 C CA . LYS A 1 285 ? -19.917 5.997 21.262 1.00 80.44 285 LYS A CA 1
ATOM 2339 C C . LYS A 1 285 ? -20.661 5.737 19.949 1.00 80.44 285 LYS A C 1
ATOM 2341 O O . LYS A 1 285 ? -21.757 5.181 19.970 1.00 80.44 285 LYS A O 1
ATOM 2346 N N . SER A 1 286 ? -20.066 6.081 18.809 1.00 76.38 286 SER A N 1
ATOM 2347 C CA . SER A 1 286 ? -20.631 5.760 17.494 1.00 76.38 286 SER A CA 1
ATOM 2348 C C . SER A 1 286 ? -20.636 4.248 17.226 1.00 76.38 286 SER A C 1
ATOM 2350 O O . SER A 1 286 ? -21.682 3.673 16.913 1.00 76.38 286 SER A O 1
ATOM 2352 N N . VAL A 1 287 ? -19.498 3.576 17.429 1.00 75.44 287 VAL A N 1
ATOM 2353 C CA . VAL A 1 287 ? -19.334 2.131 17.179 1.00 75.44 287 VAL A CA 1
ATOM 2354 C C . VAL A 1 287 ? -20.271 1.295 18.055 1.00 75.44 287 VAL A C 1
ATOM 2356 O O . VAL A 1 287 ? -20.952 0.395 17.560 1.00 75.44 287 VAL A O 1
ATOM 2359 N N . TYR A 1 288 ? -20.363 1.615 19.345 1.00 82.12 288 TYR A N 1
ATOM 2360 C CA . TYR A 1 288 ? -21.198 0.901 20.310 1.00 82.12 288 TYR A CA 1
ATOM 2361 C C . TYR A 1 288 ? -22.536 1.596 20.578 1.00 82.12 288 TYR A C 1
ATOM 2363 O O . TYR A 1 288 ? -23.156 1.355 21.614 1.00 82.12 288 TYR A O 1
ATOM 2371 N N . LYS A 1 289 ? -23.043 2.401 19.631 1.00 84.44 289 LYS A N 1
ATOM 2372 C CA . LYS A 1 289 ? -24.302 3.161 19.769 1.00 84.44 289 LYS A CA 1
ATOM 2373 C C . LYS A 1 289 ? -25.467 2.319 20.297 1.00 84.44 289 LYS A C 1
ATOM 2375 O O . LYS A 1 289 ? -26.252 2.780 21.119 1.00 84.44 289 LYS A O 1
ATOM 2380 N N . LYS A 1 290 ? -25.560 1.058 19.860 1.00 85.38 290 LYS A N 1
ATOM 2381 C CA . LYS A 1 290 ? -26.606 0.110 20.287 1.00 85.38 290 LYS A CA 1
ATOM 2382 C C . LYS A 1 290 ? -26.530 -0.275 21.765 1.00 85.38 290 LYS A C 1
ATOM 2384 O O . LYS A 1 290 ? -27.541 -0.693 22.311 1.00 85.38 290 LYS A O 1
ATOM 2389 N N . HIS A 1 291 ? -25.371 -0.148 22.399 1.00 86.75 291 HIS A N 1
ATOM 2390 C CA . HIS A 1 291 ? -25.143 -0.496 23.800 1.00 86.75 291 HIS A CA 1
ATOM 2391 C C . HIS A 1 291 ? -25.135 0.730 24.721 1.00 86.75 291 HIS A C 1
ATOM 2393 O O . HIS A 1 291 ? -25.205 0.554 25.930 1.00 86.75 291 HIS A O 1
ATOM 2399 N N . LEU A 1 292 ? -25.118 1.954 24.171 1.00 86.88 292 LEU A N 1
ATOM 2400 C CA . LEU A 1 292 ? -25.007 3.195 24.950 1.00 86.88 292 LEU A CA 1
ATOM 2401 C C . LEU A 1 292 ? -26.072 3.358 26.038 1.00 86.88 292 LEU A C 1
ATOM 2403 O O . LEU A 1 292 ? -25.776 3.864 27.108 1.00 86.88 292 LEU A O 1
ATOM 2407 N N . HIS A 1 293 ? -27.296 2.890 25.796 1.00 87.94 293 HIS A N 1
ATOM 2408 C CA . HIS A 1 293 ? -28.381 2.957 26.780 1.00 87.94 293 HIS A CA 1
ATOM 2409 C C . HIS A 1 293 ? -28.172 2.050 28.009 1.00 87.94 293 HIS A C 1
ATOM 2411 O O . HIS A 1 293 ? -28.932 2.152 28.966 1.00 87.94 293 HIS A O 1
ATOM 2417 N N . LYS A 1 294 ? -27.188 1.139 27.976 1.00 89.75 294 LYS A N 1
ATOM 2418 C CA . LYS A 1 294 ? -26.881 0.176 29.050 1.00 89.75 294 LYS A CA 1
ATOM 2419 C C . LYS A 1 294 ? -25.643 0.547 29.865 1.00 89.75 294 LYS A C 1
ATOM 2421 O O . LYS A 1 294 ? -25.300 -0.169 30.801 1.00 89.75 294 LYS A O 1
ATOM 2426 N N . VAL A 1 295 ? -24.950 1.616 29.484 1.00 90.25 295 VAL A N 1
ATOM 2427 C CA . VAL A 1 295 ? -23.650 1.983 30.048 1.00 90.25 295 VAL A CA 1
ATOM 2428 C C . VAL A 1 295 ? -23.706 3.383 30.644 1.00 90.25 295 VAL A C 1
ATOM 2430 O O . VAL A 1 295 ? -24.353 4.276 30.100 1.00 90.25 295 VAL A O 1
ATOM 2433 N N . SER A 1 296 ? -23.035 3.572 31.778 1.00 91.25 296 SER A N 1
ATOM 2434 C CA . SER A 1 296 ? -22.908 4.883 32.416 1.00 91.25 296 SER A CA 1
ATOM 2435 C C . SER A 1 296 ? -21.855 5.750 31.714 1.00 91.25 296 SER A C 1
ATOM 2437 O O . SER A 1 296 ? -20.907 5.242 31.111 1.00 91.25 296 SER A O 1
ATOM 2439 N N . GLU A 1 297 ? -21.997 7.073 31.808 1.00 88.38 297 GLU A N 1
ATOM 2440 C CA . GLU A 1 297 ? -20.986 8.003 31.287 1.00 88.38 297 GLU A CA 1
ATOM 2441 C C . GLU A 1 297 ? -19.661 7.882 32.064 1.00 88.38 297 GLU A C 1
ATOM 2443 O O . GLU A 1 297 ? -18.594 7.935 31.457 1.00 88.38 297 GLU A O 1
ATOM 2448 N N . ASP A 1 298 ? -19.717 7.601 33.370 1.00 91.56 298 ASP A N 1
ATOM 2449 C CA . ASP A 1 298 ? -18.533 7.338 34.199 1.00 91.56 298 ASP A CA 1
ATOM 2450 C C . ASP A 1 298 ? -17.749 6.122 33.694 1.00 91.56 298 ASP A C 1
ATOM 2452 O O . ASP A 1 298 ? -16.526 6.174 33.563 1.00 91.56 298 ASP A O 1
ATOM 2456 N N . TYR A 1 299 ? -18.442 5.028 33.352 1.00 92.44 299 TYR A N 1
ATOM 2457 C CA . TYR A 1 299 ? -17.808 3.857 32.744 1.00 92.44 299 TYR A CA 1
ATOM 2458 C C . TYR A 1 299 ? -17.119 4.207 31.419 1.00 92.44 299 TYR A C 1
ATOM 2460 O O . TYR A 1 299 ? -15.987 3.777 31.187 1.00 92.44 299 TYR A O 1
ATOM 2468 N N . ILE A 1 300 ? -17.770 5.010 30.569 1.00 87.56 300 ILE A N 1
ATOM 2469 C CA . ILE A 1 300 ? -17.200 5.463 29.293 1.00 87.56 300 ILE A CA 1
ATOM 2470 C C . ILE A 1 300 ? -15.911 6.256 29.523 1.00 87.56 300 ILE A C 1
ATOM 2472 O O . ILE A 1 300 ? -14.922 6.008 28.835 1.00 87.56 300 ILE A O 1
ATOM 2476 N N . GLN A 1 301 ? -15.895 7.168 30.496 1.00 87.44 301 GLN A N 1
ATOM 2477 C CA . GLN A 1 301 ? -14.707 7.961 30.822 1.00 87.44 301 GLN A CA 1
ATOM 2478 C C . GLN A 1 301 ? -13.550 7.085 31.320 1.00 87.44 301 GLN A C 1
ATOM 2480 O O . GLN A 1 301 ? -12.412 7.291 30.902 1.00 87.44 301 GLN A O 1
ATOM 2485 N N . ARG A 1 302 ? -13.827 6.047 32.124 1.00 89.31 302 ARG A N 1
ATOM 2486 C CA . ARG A 1 302 ? -12.803 5.088 32.589 1.00 89.31 302 ARG A CA 1
ATOM 2487 C C . ARG A 1 302 ? -12.161 4.256 31.476 1.00 89.31 302 ARG A C 1
ATOM 2489 O O . ARG A 1 302 ? -11.120 3.648 31.713 1.00 89.31 302 ARG A O 1
ATOM 2496 N N . GLN A 1 303 ? -12.745 4.229 30.275 1.00 89.25 303 GLN A N 1
ATOM 2497 C CA . GLN A 1 303 ? -12.123 3.547 29.139 1.00 89.25 303 GLN A CA 1
ATOM 2498 C C . GLN A 1 303 ? -10.963 4.346 28.533 1.00 89.25 303 GLN A C 1
ATOM 2500 O O . GLN A 1 303 ? -10.239 3.799 27.703 1.00 89.25 303 GLN A O 1
ATOM 2505 N N . GLU A 1 304 ? -10.749 5.611 28.918 1.00 87.69 304 GLU A N 1
ATOM 2506 C CA . GLU A 1 304 ? -9.564 6.359 28.494 1.00 87.69 304 GLU A CA 1
ATOM 2507 C C . GLU A 1 304 ? -8.275 5.610 28.880 1.00 87.69 304 GLU A C 1
ATOM 2509 O O . GLU A 1 304 ? -8.105 5.134 29.997 1.00 87.69 304 GLU A O 1
ATOM 2514 N N . GLY A 1 305 ? -7.353 5.482 27.926 1.00 83.81 305 GLY A N 1
ATOM 2515 C CA . GLY A 1 305 ? -6.092 4.768 28.108 1.00 83.81 305 GLY A CA 1
ATOM 2516 C C . GLY A 1 305 ? -6.175 3.251 27.919 1.00 83.81 305 GLY A C 1
ATOM 2517 O O . GLY A 1 305 ? -5.126 2.611 27.875 1.00 83.81 305 GLY A O 1
ATOM 2518 N N . LYS A 1 306 ? -7.365 2.668 27.734 1.00 91.31 306 LYS A N 1
ATOM 2519 C CA . LYS A 1 306 ? -7.533 1.234 27.445 1.00 91.31 306 LYS A CA 1
ATOM 2520 C C . LYS A 1 306 ? -7.268 0.898 25.976 1.00 91.31 306 LYS A C 1
ATOM 2522 O O . LYS A 1 306 ? -7.333 1.775 25.110 1.00 91.31 306 LYS A O 1
ATOM 2527 N N . ILE A 1 307 ? -6.970 -0.362 25.666 1.00 89.50 307 ILE A N 1
ATOM 2528 C CA . ILE A 1 307 ? -6.878 -0.842 24.282 1.00 89.50 307 ILE A CA 1
ATOM 2529 C C . ILE A 1 307 ? -8.255 -1.279 23.785 1.00 89.50 307 ILE A C 1
ATOM 2531 O O . ILE A 1 307 ? -8.970 -2.029 24.446 1.00 89.50 307 ILE A O 1
ATOM 2535 N N . TYR A 1 308 ? -8.630 -0.838 22.588 1.00 89.12 308 TYR A N 1
ATOM 2536 C CA . TYR A 1 308 ? -9.870 -1.275 21.958 1.00 89.12 308 TYR A CA 1
ATOM 2537 C C . TYR A 1 308 ? -9.693 -1.524 20.471 1.00 89.12 308 TYR A C 1
ATOM 2539 O O . TYR A 1 308 ? -8.784 -0.996 19.821 1.00 89.12 308 TYR A O 1
ATOM 2547 N N . MET A 1 309 ? -10.586 -2.349 19.939 1.00 87.88 309 MET A N 1
ATOM 2548 C CA . MET A 1 309 ? -10.583 -2.721 18.542 1.00 87.88 309 MET A CA 1
ATOM 2549 C C . MET A 1 309 ? -11.560 -1.867 17.739 1.00 87.88 309 MET A C 1
ATOM 2551 O O . MET A 1 309 ? -12.767 -1.837 17.988 1.00 87.88 309 MET A O 1
ATOM 2555 N N . LYS A 1 310 ? -11.025 -1.220 16.711 1.00 83.56 310 LYS A N 1
ATOM 2556 C CA . LYS A 1 310 ? -11.771 -0.554 15.653 1.00 83.56 310 LYS A CA 1
ATOM 2557 C C . LYS A 1 310 ? -11.939 -1.502 14.481 1.00 83.56 310 LYS A C 1
ATOM 2559 O O . LYS A 1 310 ? -10.967 -2.062 13.975 1.00 83.56 310 LYS A O 1
ATOM 2564 N N . VAL A 1 311 ? -13.172 -1.614 14.006 1.00 82.00 311 VAL A N 1
ATOM 2565 C CA . VAL A 1 311 ? -13.471 -2.278 12.740 1.00 82.00 311 VAL A CA 1
ATOM 2566 C C . VAL A 1 311 ? -13.660 -1.207 11.686 1.00 82.00 311 VAL A C 1
ATOM 2568 O O . VAL A 1 311 ? -14.496 -0.318 11.839 1.00 82.00 311 VAL A O 1
ATOM 2571 N N . ARG A 1 312 ? -12.883 -1.294 10.614 1.00 77.31 312 ARG A N 1
ATOM 2572 C CA . ARG A 1 312 ? -12.987 -0.394 9.469 1.00 77.31 312 ARG A CA 1
ATOM 2573 C C . ARG A 1 312 ? -13.300 -1.181 8.214 1.00 77.31 312 ARG A C 1
ATOM 2575 O O . ARG A 1 312 ? -13.004 -2.371 8.114 1.00 77.31 312 ARG A O 1
ATOM 2582 N N . THR A 1 313 ? -13.908 -0.500 7.257 1.00 69.44 313 THR A N 1
ATOM 2583 C CA . THR A 1 313 ? -14.141 -1.046 5.919 1.00 69.44 313 THR A CA 1
ATOM 2584 C C . THR A 1 313 ? -13.118 -0.472 4.941 1.00 69.44 313 THR A C 1
ATOM 2586 O O . THR A 1 313 ? -12.486 0.531 5.266 1.00 69.44 313 THR A O 1
ATOM 2589 N N . ASN A 1 314 ? -12.935 -1.167 3.812 1.00 64.38 314 ASN A N 1
ATOM 2590 C CA . ASN A 1 314 ? -12.150 -0.833 2.609 1.00 64.38 314 ASN A CA 1
ATOM 2591 C C . ASN A 1 314 ? -11.075 0.288 2.729 1.00 64.38 314 ASN A C 1
ATOM 2593 O O . ASN A 1 314 ? -11.437 1.442 2.965 1.00 64.38 314 ASN A O 1
ATOM 2597 N N . PRO A 1 315 ? -9.784 0.025 2.420 1.00 55.56 315 PRO A N 1
ATOM 2598 C CA . PRO A 1 315 ? -8.750 1.068 2.333 1.00 55.56 315 PRO A CA 1
ATOM 2599 C C . PRO A 1 315 ? -9.112 2.246 1.427 1.00 55.56 315 PRO A C 1
ATOM 2601 O O . PRO A 1 315 ? -8.735 3.370 1.719 1.00 55.56 315 PRO A O 1
ATOM 2604 N N . ALA A 1 316 ? -9.823 2.003 0.329 1.00 52.16 316 ALA A N 1
ATOM 2605 C CA . ALA A 1 316 ? -10.119 2.993 -0.701 1.00 52.16 316 ALA A CA 1
ATOM 2606 C C . 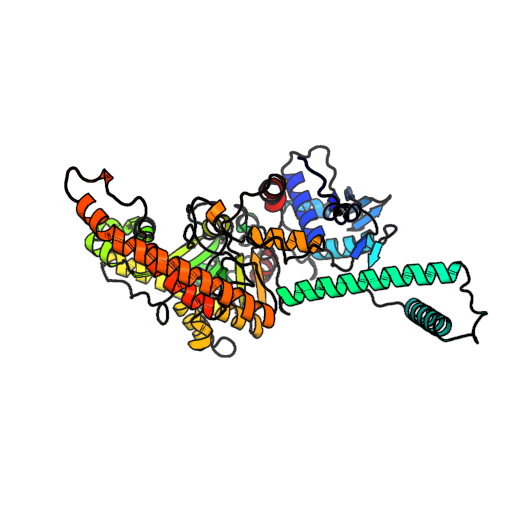ALA A 1 316 ? -11.439 3.730 -0.423 1.00 52.16 316 ALA A C 1
ATOM 2608 O O . ALA A 1 316 ? -12.384 3.633 -1.200 1.00 52.16 316 ALA A O 1
ATOM 2609 N N . THR A 1 317 ? -11.577 4.391 0.727 1.00 56.03 317 THR A N 1
ATOM 2610 C CA . THR A 1 317 ? -12.708 5.304 0.948 1.00 56.03 317 THR A CA 1
ATOM 2611 C C . THR A 1 317 ? -12.218 6.657 1.418 1.00 56.03 317 THR A C 1
ATOM 2613 O O . THR A 1 317 ? -11.354 6.740 2.290 1.00 56.03 317 THR A O 1
ATOM 2616 N N . THR A 1 318 ? -12.794 7.703 0.826 1.00 49.38 318 THR A N 1
ATOM 2617 C CA . THR A 1 318 ? -12.627 9.104 1.217 1.00 49.38 318 THR A CA 1
ATOM 2618 C C . THR A 1 318 ? -13.587 9.511 2.344 1.00 49.38 318 THR A C 1
ATOM 2620 O O . THR A 1 318 ? -13.654 10.673 2.730 1.00 49.38 318 THR A O 1
ATOM 2623 N N . ALA A 1 319 ? -14.354 8.571 2.898 1.00 53.94 319 ALA A N 1
ATOM 2624 C CA . ALA A 1 319 ? -15.140 8.819 4.097 1.00 53.94 319 ALA A CA 1
ATOM 2625 C C . ALA A 1 319 ? -14.241 8.803 5.343 1.00 53.94 319 ALA A C 1
ATOM 2627 O O . ALA A 1 319 ? -13.343 7.967 5.454 1.00 53.94 319 ALA A O 1
ATOM 2628 N N . ALA A 1 320 ? -14.546 9.652 6.332 1.00 50.62 320 ALA A N 1
ATOM 2629 C CA . ALA A 1 320 ? -13.837 9.716 7.618 1.00 50.62 320 ALA A CA 1
ATOM 2630 C C . ALA A 1 320 ? -13.750 8.366 8.361 1.00 50.62 320 ALA A C 1
ATOM 2632 O O . ALA A 1 320 ? -12.846 8.144 9.168 1.00 50.62 320 ALA A O 1
ATOM 2633 N N . GLU A 1 321 ? -14.676 7.453 8.064 1.00 49.00 321 GLU A N 1
ATOM 2634 C CA . GLU A 1 321 ? -14.750 6.107 8.634 1.00 49.00 321 GLU A CA 1
ATOM 2635 C C . GLU A 1 321 ? -13.715 5.134 8.027 1.00 49.00 321 GLU A C 1
ATOM 2637 O O . GLU A 1 321 ? -13.320 4.155 8.671 1.00 49.00 321 GLU A O 1
ATOM 2642 N N . GLY A 1 322 ? -13.200 5.420 6.826 1.00 54.91 322 GLY A N 1
ATOM 2643 C CA . GLY A 1 322 ? -12.100 4.678 6.213 1.00 54.91 322 GLY A CA 1
ATOM 2644 C C . GLY A 1 322 ? -10.765 4.959 6.871 1.00 54.91 322 GLY A C 1
ATOM 2645 O O . GLY A 1 322 ? -10.433 6.107 7.167 1.00 54.91 322 GLY A O 1
ATOM 2646 N N . TYR A 1 323 ? -9.937 3.928 7.050 1.00 57.97 323 TYR A N 1
ATOM 2647 C CA . TYR A 1 323 ? -8.559 4.179 7.485 1.00 57.97 323 TYR A CA 1
ATOM 2648 C C . TYR A 1 323 ? -7.732 4.864 6.401 1.00 57.97 323 TYR A C 1
ATOM 2650 O O . TYR A 1 323 ? -6.862 5.663 6.739 1.00 57.97 323 TYR A O 1
ATOM 2658 N N . GLY A 1 324 ? -8.035 4.603 5.124 1.00 54.09 324 GLY A N 1
ATOM 2659 C CA . GLY A 1 324 ? -7.370 5.253 4.003 1.00 54.09 324 GLY A CA 1
ATOM 2660 C C . GLY A 1 324 ? -7.563 6.760 3.997 1.00 54.09 324 GLY A C 1
ATOM 2661 O O . GLY A 1 324 ? -6.580 7.458 3.826 1.00 54.09 324 GLY A O 1
ATOM 2662 N N . PHE A 1 325 ? -8.753 7.293 4.295 1.00 53.81 325 PHE A N 1
ATOM 2663 C CA . PHE A 1 325 ? -8.993 8.743 4.304 1.00 53.81 325 PHE A CA 1
ATOM 2664 C C . PHE A 1 325 ? -8.158 9.501 5.343 1.00 53.81 325 PHE A C 1
ATOM 2666 O O . PHE A 1 325 ? -7.468 10.472 5.024 1.00 53.81 325 PHE A O 1
ATOM 2673 N N . ALA A 1 326 ? -8.164 9.037 6.597 1.00 48.72 326 ALA A N 1
ATOM 2674 C CA . ALA A 1 326 ? -7.371 9.660 7.655 1.00 48.72 326 ALA A CA 1
ATOM 2675 C C . ALA A 1 326 ? -5.855 9.551 7.381 1.00 48.72 326 ALA A C 1
ATOM 2677 O O . ALA A 1 326 ? -5.077 10.346 7.899 1.00 48.72 326 ALA A O 1
ATOM 2678 N N . GLN A 1 327 ? -5.420 8.594 6.557 1.00 54.62 327 GLN A N 1
ATOM 2679 C CA . GLN A 1 327 ? -4.016 8.343 6.195 1.00 54.62 327 GLN A CA 1
ATOM 2680 C C . GLN A 1 327 ? -3.595 9.062 4.904 1.00 54.62 327 GLN A C 1
ATOM 2682 O O . GLN A 1 327 ? -2.486 9.596 4.836 1.00 54.62 327 GLN A O 1
ATOM 2687 N N . PHE A 1 328 ? -4.525 9.193 3.958 1.00 51.06 328 PHE A N 1
ATOM 2688 C CA . PHE A 1 328 ? -4.473 9.979 2.727 1.00 51.06 328 PHE A CA 1
ATOM 2689 C C . PHE A 1 328 ? -4.219 11.455 3.036 1.00 51.06 328 PHE A C 1
ATOM 2691 O O . PHE A 1 328 ? -3.286 12.054 2.505 1.00 51.06 328 PHE A O 1
ATOM 2698 N N . HIS A 1 329 ? -4.964 12.011 3.996 1.00 53.25 329 HIS A N 1
ATOM 2699 C CA . HIS A 1 329 ? -4.806 13.397 4.441 1.00 53.25 329 HIS A CA 1
ATOM 2700 C C . HIS A 1 329 ? -3.709 13.611 5.489 1.00 53.25 329 HIS A C 1
ATOM 2702 O O . HIS A 1 329 ? -3.414 14.756 5.814 1.00 53.25 329 HIS A O 1
ATOM 2708 N N . THR A 1 330 ? -3.086 12.557 6.033 1.00 58.00 330 THR A N 1
ATOM 2709 C CA . THR A 1 330 ? -1.978 12.687 7.007 1.00 58.00 330 THR A CA 1
ATOM 2710 C C . THR A 1 330 ? -0.620 12.259 6.453 1.00 58.00 330 THR A C 1
ATOM 2712 O O . THR A 1 330 ? 0.351 12.197 7.210 1.00 58.00 330 THR A O 1
ATOM 2715 N N . ASN A 1 331 ? -0.526 12.051 5.133 1.00 67.19 331 ASN A N 1
ATOM 2716 C CA . ASN A 1 331 ? 0.711 11.740 4.415 1.00 67.19 331 ASN A CA 1
ATOM 2717 C C . ASN A 1 331 ? 1.366 10.426 4.877 1.00 67.19 331 ASN A C 1
ATOM 2719 O O . ASN A 1 331 ? 2.581 10.366 5.084 1.00 67.19 331 ASN A O 1
ATOM 2723 N N . ARG A 1 332 ? 0.553 9.382 5.083 1.00 72.94 332 ARG A N 1
ATOM 2724 C CA . ARG A 1 332 ? 1.026 8.047 5.469 1.00 72.94 332 ARG A CA 1
ATOM 2725 C C . ARG A 1 332 ? 0.977 7.074 4.301 1.00 72.94 332 ARG A C 1
ATOM 2727 O O . ARG A 1 332 ? -0.003 7.031 3.570 1.00 72.94 332 ARG A O 1
ATOM 2734 N N . ASP A 1 333 ? 2.046 6.306 4.148 1.00 76.94 333 ASP A N 1
ATOM 2735 C CA . ASP A 1 333 ? 2.077 5.121 3.306 1.00 76.94 333 ASP A CA 1
ATOM 2736 C C . ASP A 1 333 ? 1.336 3.989 4.018 1.00 76.94 333 ASP A C 1
ATOM 2738 O O . ASP A 1 333 ? 1.497 3.789 5.231 1.00 76.94 333 ASP A O 1
ATOM 2742 N N . ILE A 1 334 ? 0.553 3.239 3.251 1.00 81.12 334 ILE A N 1
ATOM 2743 C CA . ILE A 1 334 ? -0.097 2.007 3.695 1.00 81.12 334 ILE A CA 1
ATOM 2744 C C . ILE A 1 334 ? 0.632 0.862 3.017 1.00 81.12 334 ILE A C 1
ATOM 2746 O O . ILE A 1 334 ? 0.812 0.864 1.805 1.00 81.12 334 ILE A O 1
ATOM 2750 N N . ILE A 1 335 ? 1.063 -0.122 3.788 1.00 83.12 335 ILE A N 1
ATOM 2751 C CA . ILE A 1 335 ? 1.779 -1.277 3.274 1.00 83.12 335 ILE A CA 1
ATOM 2752 C C . ILE A 1 335 ? 1.034 -2.525 3.684 1.00 83.12 335 ILE A C 1
ATOM 2754 O O . ILE A 1 335 ? 0.888 -2.810 4.867 1.00 83.12 335 ILE A O 1
ATOM 2758 N N . GLU A 1 336 ? 0.602 -3.295 2.705 1.00 87.69 336 GLU A N 1
ATOM 2759 C CA . GLU A 1 336 ? -0.036 -4.578 2.916 1.00 87.69 336 GLU A CA 1
ATOM 2760 C C . GLU A 1 336 ? 0.959 -5.685 2.642 1.00 87.69 336 GLU A C 1
ATOM 2762 O O . GLU A 1 336 ? 1.444 -5.842 1.520 1.00 87.69 336 GLU A O 1
ATOM 2767 N N . VAL A 1 337 ? 1.250 -6.470 3.671 1.00 88.69 337 VAL A N 1
ATOM 2768 C CA . VAL A 1 337 ? 2.009 -7.706 3.531 1.00 88.69 337 VAL A CA 1
ATOM 2769 C C . VAL A 1 337 ? 1.029 -8.860 3.560 1.00 88.69 337 VAL A C 1
ATOM 2771 O O . VAL A 1 337 ? 0.400 -9.100 4.586 1.00 88.69 337 VAL A O 1
ATOM 2774 N N . TRP A 1 338 ? 0.917 -9.567 2.440 1.00 89.81 338 TRP A N 1
ATOM 2775 C CA . TRP A 1 338 ? 0.051 -10.729 2.261 1.00 89.81 338 TRP A CA 1
ATOM 2776 C C . TRP A 1 338 ? 0.866 -11.995 2.515 1.00 89.81 338 TRP A C 1
ATOM 2778 O O . TRP A 1 338 ? 1.674 -12.368 1.655 1.00 89.81 338 TRP A O 1
ATOM 2788 N N . PRO A 1 339 ? 0.737 -12.648 3.681 1.00 87.62 339 PRO A N 1
ATOM 2789 C CA . PRO A 1 339 ? 1.567 -13.797 4.011 1.00 87.62 339 PRO A CA 1
ATOM 2790 C C . PRO A 1 339 ? 1.109 -15.045 3.241 1.00 87.62 339 PRO A C 1
ATOM 2792 O O . PRO A 1 339 ? -0.032 -15.129 2.778 1.00 87.62 339 PRO A O 1
ATOM 2795 N N . LYS A 1 340 ? 1.997 -16.030 3.077 1.00 86.50 340 LYS A N 1
ATOM 2796 C CA . LYS A 1 340 ? 1.669 -17.312 2.429 1.00 86.50 340 LYS A CA 1
ATOM 2797 C C . LYS A 1 340 ? 0.834 -18.196 3.367 1.00 86.50 340 LYS A C 1
ATOM 2799 O O . LYS A 1 340 ? 1.362 -19.115 3.981 1.00 86.50 340 LYS A O 1
ATOM 2804 N N . MET A 1 341 ? -0.458 -17.897 3.477 1.00 85.88 341 MET A N 1
ATOM 2805 C CA . MET A 1 341 ? -1.416 -18.684 4.263 1.00 85.88 341 MET A CA 1
ATOM 2806 C C . MET A 1 341 ? -2.420 -19.398 3.366 1.00 85.88 341 MET A C 1
ATOM 2808 O O . MET A 1 341 ? -2.850 -18.835 2.346 1.00 85.88 341 MET A O 1
ATOM 2812 N N . ASP A 1 342 ? -2.810 -20.602 3.776 1.00 87.38 342 ASP A N 1
ATOM 2813 C CA . ASP A 1 342 ? -3.938 -21.316 3.184 1.00 87.38 342 ASP A CA 1
ATOM 2814 C C . ASP A 1 342 ? -5.287 -20.732 3.648 1.00 87.38 342 ASP A C 1
ATOM 2816 O O . ASP A 1 342 ? -5.368 -19.856 4.519 1.00 87.38 342 ASP A O 1
ATOM 2820 N N . GLU A 1 343 ? -6.378 -21.184 3.030 1.00 88.38 343 GLU A N 1
ATOM 2821 C CA . GLU A 1 343 ? -7.714 -20.688 3.360 1.00 88.38 343 GLU A CA 1
ATOM 2822 C C . GLU A 1 343 ? -8.143 -21.035 4.797 1.00 88.38 343 GLU A C 1
ATOM 2824 O O . GLU A 1 343 ? -8.817 -20.228 5.442 1.00 88.38 343 GLU A O 1
ATOM 2829 N N . ALA A 1 344 ? -7.758 -22.202 5.324 1.00 89.88 344 ALA A N 1
ATOM 2830 C CA . ALA A 1 344 ? -8.157 -22.637 6.660 1.00 89.88 344 ALA A CA 1
ATOM 2831 C C . ALA A 1 344 ? -7.529 -21.748 7.741 1.00 89.88 344 ALA A C 1
ATOM 2833 O O . ALA A 1 344 ? -8.254 -21.232 8.594 1.00 89.88 344 ALA A O 1
ATOM 2834 N N . GLN A 1 345 ? -6.226 -21.487 7.636 1.00 91.19 345 GLN A N 1
ATOM 2835 C CA . GLN A 1 345 ? -5.488 -20.556 8.491 1.00 91.19 345 GLN A CA 1
ATOM 2836 C C . GLN A 1 345 ? -6.077 -19.144 8.413 1.00 91.19 345 GLN A C 1
ATOM 2838 O O . GLN A 1 345 ? -6.298 -18.483 9.431 1.00 91.19 345 GLN A O 1
ATOM 2843 N N . THR A 1 346 ? -6.393 -18.687 7.196 1.00 91.44 346 THR A N 1
ATOM 2844 C CA . THR A 1 346 ? -6.977 -17.356 6.986 1.00 91.44 346 THR A CA 1
ATOM 2845 C C . THR A 1 346 ? -8.371 -17.251 7.625 1.00 91.44 346 THR A C 1
ATOM 2847 O O . THR A 1 346 ? -8.700 -16.239 8.250 1.00 91.44 346 THR A O 1
ATOM 2850 N N . TYR A 1 347 ? -9.196 -18.297 7.509 1.00 92.50 347 TYR A N 1
ATOM 2851 C CA . TYR A 1 347 ? -10.526 -18.353 8.120 1.00 92.50 347 TYR A CA 1
ATOM 2852 C C . TYR A 1 347 ? -10.472 -18.412 9.647 1.00 92.50 347 TYR A C 1
ATOM 2854 O O . TYR A 1 347 ? -11.252 -17.722 10.304 1.00 92.50 347 TYR A O 1
ATOM 2862 N N . GLU A 1 348 ? -9.547 -19.178 10.222 1.00 91.81 348 GLU A N 1
ATOM 2863 C CA . GLU A 1 348 ? -9.329 -19.211 11.671 1.00 91.81 348 GLU A CA 1
ATOM 2864 C C . GLU A 1 348 ? -8.929 -17.828 12.207 1.00 91.81 348 GLU A C 1
ATOM 2866 O O . GLU A 1 348 ? -9.490 -17.355 13.202 1.00 91.81 348 GLU A O 1
ATOM 2871 N N . GLY A 1 349 ? -8.026 -17.139 11.499 1.00 92.06 349 GLY A N 1
ATOM 2872 C CA . GLY A 1 349 ? -7.660 -15.754 11.788 1.00 92.06 349 GLY A CA 1
ATOM 2873 C C . GLY A 1 349 ? -8.872 -14.829 11.827 1.00 92.06 349 GLY A C 1
ATOM 2874 O O . GLY A 1 349 ? -9.122 -14.168 12.838 1.00 92.06 349 GLY A O 1
ATOM 2875 N N . LEU A 1 350 ? -9.690 -14.874 10.773 1.00 93.12 350 LEU A N 1
ATOM 2876 C CA . LEU A 1 350 ? -10.921 -14.094 10.676 1.00 93.12 350 LEU A CA 1
ATOM 2877 C C . LEU A 1 350 ? -11.883 -14.385 11.839 1.00 93.12 350 LEU A C 1
ATOM 2879 O O . LEU A 1 350 ? -12.421 -13.451 12.435 1.00 93.12 350 LEU A O 1
ATOM 2883 N N . GLN A 1 351 ? -12.113 -15.659 12.176 1.00 92.75 351 GLN A N 1
ATOM 2884 C CA . GLN A 1 351 ? -13.007 -16.028 13.281 1.00 92.75 351 GLN A CA 1
ATOM 2885 C C . GLN A 1 351 ? -12.501 -15.496 14.617 1.00 92.75 351 GLN A C 1
ATOM 2887 O O . GLN A 1 351 ? -13.280 -14.955 15.399 1.00 92.75 351 GLN A O 1
ATOM 2892 N N . SER A 1 352 ? -11.201 -15.603 14.872 1.00 92.44 352 SER A N 1
ATOM 2893 C CA . SER A 1 352 ? -10.603 -15.106 16.104 1.00 92.44 352 SER A CA 1
ATOM 2894 C C . SER A 1 352 ? -10.742 -13.586 16.236 1.00 92.44 352 SER A C 1
ATOM 2896 O O . SER A 1 352 ? -11.151 -13.123 17.299 1.00 92.44 352 SER A O 1
ATOM 2898 N N . SER A 1 353 ? -10.487 -12.810 15.179 1.00 92.31 353 SER A N 1
ATOM 2899 C CA . SER A 1 353 ? -10.627 -11.344 15.226 1.00 92.31 353 SER A CA 1
ATOM 2900 C C . SER A 1 353 ? -12.095 -10.913 15.352 1.00 92.31 353 SER A C 1
ATOM 2902 O O . SER A 1 353 ? -12.423 -10.027 16.144 1.00 92.31 353 SER A O 1
ATOM 2904 N N . LEU A 1 354 ? -13.021 -11.617 14.688 1.00 91.50 354 LEU A N 1
ATOM 2905 C CA . LEU A 1 354 ? -14.464 -11.417 14.877 1.00 91.50 354 LEU A CA 1
ATOM 2906 C C . LEU A 1 354 ? -14.932 -11.755 16.298 1.00 91.50 354 LEU A C 1
ATOM 2908 O O . LEU A 1 354 ? -15.798 -11.063 16.836 1.00 91.50 354 LEU A O 1
ATOM 2912 N N . ASN A 1 355 ? -14.404 -12.818 16.901 1.00 92.06 355 ASN A N 1
ATOM 2913 C CA . ASN A 1 355 ? -14.761 -13.222 18.258 1.00 92.06 355 ASN A CA 1
ATOM 2914 C C . ASN A 1 355 ? -14.228 -12.227 19.289 1.00 92.06 355 ASN A C 1
ATOM 2916 O O . ASN A 1 355 ? -14.991 -11.828 20.166 1.00 92.06 355 ASN A O 1
ATOM 2920 N N . ASN A 1 356 ? -12.994 -11.743 19.130 1.00 91.50 356 ASN A N 1
ATOM 2921 C CA . ASN A 1 356 ? -12.450 -10.666 19.959 1.00 91.50 356 ASN A CA 1
ATOM 2922 C C . ASN A 1 356 ? -13.327 -9.406 19.878 1.00 91.50 356 ASN A C 1
ATOM 2924 O O . ASN A 1 356 ? -13.612 -8.783 20.897 1.00 91.50 356 ASN A O 1
ATOM 2928 N N . TYR A 1 357 ? -13.816 -9.061 18.682 1.00 90.12 357 TYR A N 1
ATOM 2929 C CA . TYR A 1 357 ? -14.665 -7.884 18.488 1.00 90.12 357 TYR A CA 1
ATOM 2930 C C . TYR A 1 357 ? -16.027 -8.038 19.163 1.00 90.12 357 TYR A C 1
ATOM 2932 O O . TYR A 1 357 ? -16.487 -7.137 19.862 1.00 90.12 357 TYR A O 1
ATOM 2940 N N . LYS A 1 358 ? -16.657 -9.210 19.023 1.00 90.44 358 LYS A N 1
ATOM 2941 C CA . LYS A 1 358 ? -17.906 -9.518 19.734 1.00 90.44 358 LYS A CA 1
ATOM 2942 C C . LYS A 1 358 ? -17.713 -9.527 21.248 1.00 90.44 358 LYS A C 1
ATOM 2944 O O . LYS A 1 358 ? -18.585 -9.027 21.951 1.00 90.44 358 LYS A O 1
ATOM 2949 N N . LYS A 1 359 ? -16.593 -10.075 21.732 1.00 92.50 359 LYS A N 1
ATOM 2950 C CA . LYS A 1 359 ? -16.249 -10.095 23.156 1.00 92.50 359 LYS A CA 1
ATOM 2951 C C . LYS A 1 359 ? -16.156 -8.669 23.697 1.00 92.50 359 LYS A C 1
ATOM 2953 O O . LYS A 1 359 ? -16.889 -8.359 24.621 1.00 92.50 359 LYS A O 1
ATOM 2958 N N . GLN A 1 360 ? -15.392 -7.780 23.055 1.00 90.94 360 GLN A N 1
ATOM 2959 C CA . GLN A 1 360 ? -15.311 -6.376 23.483 1.00 90.94 360 GLN A CA 1
ATOM 2960 C C . GLN A 1 360 ? -16.671 -5.667 23.468 1.00 90.94 360 GLN A C 1
ATOM 2962 O O . GLN A 1 360 ? -16.966 -4.905 24.380 1.00 90.94 360 GLN A O 1
ATOM 2967 N N . GLY A 1 361 ? -17.529 -5.934 22.477 1.00 90.19 361 GLY A N 1
ATOM 2968 C CA . GLY A 1 361 ? -18.894 -5.396 22.473 1.00 90.19 361 GLY A CA 1
ATOM 2969 C C . GLY A 1 361 ? -19.753 -5.912 23.637 1.00 90.19 361 GLY A C 1
ATOM 2970 O O . GLY A 1 361 ? -20.530 -5.153 24.215 1.00 90.19 361 GLY A O 1
ATOM 2971 N N . SER A 1 362 ? -19.593 -7.187 24.003 1.00 92.00 362 SER A N 1
ATOM 2972 C CA . SER A 1 362 ? -20.244 -7.788 25.172 1.00 92.00 362 SER A CA 1
ATOM 2973 C C . SER A 1 362 ? -19.722 -7.180 26.474 1.00 92.00 362 SER A C 1
ATOM 2975 O O . SER A 1 362 ? -20.524 -6.731 27.290 1.00 92.00 362 SER A O 1
ATOM 2977 N N . ASP A 1 363 ? -18.400 -7.113 26.636 1.00 92.88 363 ASP A N 1
ATOM 2978 C CA . ASP A 1 363 ? -17.719 -6.524 27.793 1.00 92.88 363 ASP A CA 1
ATOM 2979 C C . ASP A 1 363 ? -18.159 -5.067 27.982 1.00 92.88 363 ASP A C 1
ATOM 2981 O O . ASP A 1 363 ? -18.601 -4.693 29.068 1.00 92.88 363 ASP A O 1
ATOM 2985 N N . PHE A 1 364 ? -18.196 -4.292 26.891 1.00 90.94 364 PHE A N 1
ATOM 2986 C CA . PHE A 1 364 ? -18.717 -2.927 26.885 1.00 90.94 364 PHE A CA 1
ATOM 2987 C C . PHE A 1 364 ? -20.163 -2.858 27.379 1.00 90.94 364 PHE A C 1
ATOM 2989 O O . PHE A 1 364 ? -20.488 -2.068 28.261 1.00 90.94 364 PHE A O 1
ATOM 2996 N N . SER A 1 365 ? -21.046 -3.713 26.855 1.00 91.06 365 SER A N 1
ATOM 2997 C CA . SER A 1 365 ? -22.459 -3.727 27.256 1.00 91.06 365 SER A CA 1
ATOM 2998 C C . SER A 1 365 ? -22.694 -4.138 28.712 1.00 91.06 365 SER A C 1
ATOM 3000 O O . SER A 1 365 ? -23.713 -3.758 29.286 1.00 91.06 365 SER A O 1
ATOM 3002 N N . ASN A 1 366 ? -21.749 -4.878 29.294 1.00 93.75 366 ASN A N 1
ATOM 3003 C CA . ASN A 1 366 ? -21.762 -5.325 30.683 1.00 93.75 366 ASN A CA 1
ATOM 3004 C C . ASN A 1 366 ? -20.946 -4.404 31.606 1.00 93.75 366 ASN A C 1
ATOM 3006 O O . ASN A 1 366 ? -20.766 -4.734 32.775 1.00 93.75 366 ASN A O 1
ATOM 3010 N N . GLN A 1 367 ? -20.455 -3.267 31.098 1.00 93.81 367 GLN A N 1
ATOM 3011 C CA . GLN A 1 367 ? -19.610 -2.317 31.831 1.00 93.81 367 GLN A CA 1
ATOM 3012 C C . GLN A 1 367 ? -18.338 -2.954 32.426 1.00 93.81 367 GLN A C 1
ATOM 3014 O O . GLN A 1 367 ? -17.874 -2.559 33.495 1.00 93.81 367 GLN A O 1
ATOM 3019 N N . ILE A 1 368 ? -17.766 -3.937 31.728 1.00 94.62 368 ILE A N 1
ATOM 3020 C CA . ILE A 1 368 ? -16.470 -4.536 32.060 1.00 94.62 368 ILE A CA 1
ATOM 3021 C C . ILE A 1 368 ? -15.380 -3.650 31.456 1.00 94.62 368 ILE A C 1
ATOM 3023 O O . ILE A 1 368 ? -15.429 -3.320 30.269 1.00 94.62 368 ILE A O 1
ATOM 3027 N N . ASP A 1 369 ? -14.414 -3.234 32.274 1.00 92.50 369 ASP A N 1
ATOM 3028 C CA . ASP A 1 369 ? -13.305 -2.406 31.804 1.00 92.50 369 ASP A CA 1
ATOM 3029 C C . ASP A 1 369 ? -12.438 -3.182 30.807 1.00 92.50 369 ASP A C 1
ATOM 3031 O O . ASP A 1 369 ? -12.085 -4.344 31.025 1.00 92.50 369 ASP A O 1
ATOM 3035 N N . LEU A 1 370 ? -12.087 -2.519 29.706 1.00 91.81 370 LEU A N 1
ATOM 3036 C CA . LEU A 1 370 ? -11.160 -3.070 28.727 1.00 91.81 370 LEU A CA 1
ATOM 3037 C C . LEU A 1 370 ? -9.738 -3.144 29.306 1.00 91.81 370 LEU A C 1
ATOM 3039 O O . LEU A 1 370 ? -9.398 -2.504 30.306 1.00 91.81 370 LEU A O 1
ATOM 3043 N N . GLU A 1 371 ? -8.889 -3.934 28.654 1.00 92.38 371 GLU A N 1
ATOM 3044 C CA . GLU A 1 371 ? -7.493 -4.090 29.058 1.00 92.38 371 GLU A CA 1
ATOM 3045 C C . GLU A 1 371 ? -6.707 -2.779 28.911 1.00 92.38 371 GLU A C 1
ATOM 3047 O O . GLU A 1 371 ? -6.960 -1.970 28.015 1.00 92.38 371 GLU A O 1
ATOM 3052 N N . ASP A 1 372 ? -5.718 -2.570 29.779 1.00 90.56 372 ASP A N 1
ATOM 3053 C CA . ASP A 1 372 ? -4.857 -1.390 29.709 1.00 90.56 372 ASP A CA 1
ATOM 3054 C C . ASP A 1 372 ? -3.973 -1.410 28.463 1.00 90.56 372 ASP A C 1
ATOM 3056 O O . ASP A 1 372 ? -3.331 -2.418 28.146 1.00 90.56 372 ASP A O 1
ATOM 3060 N N . TYR A 1 373 ? -3.891 -0.267 27.777 1.00 88.31 373 TYR A N 1
ATOM 3061 C CA . TYR A 1 373 ? -2.921 -0.085 26.708 1.00 88.31 373 TYR A CA 1
ATOM 3062 C C . TYR A 1 373 ? -1.524 0.116 27.301 1.00 88.31 373 TYR A C 1
ATOM 3064 O O . TYR A 1 373 ? -1.298 0.974 28.154 1.00 88.31 373 TYR A O 1
ATOM 3072 N N . SER A 1 374 ? -0.546 -0.614 26.776 1.00 82.25 374 SER A N 1
ATOM 3073 C CA . SER A 1 374 ? 0.866 -0.452 27.113 1.00 82.25 374 SER A CA 1
ATOM 3074 C C . SER A 1 374 ? 1.705 -0.480 25.850 1.00 82.25 374 SER A C 1
ATOM 3076 O O . SER A 1 374 ? 1.661 -1.449 25.096 1.00 82.25 374 SER A O 1
ATOM 3078 N N . LEU A 1 375 ? 2.537 0.548 25.654 1.00 73.69 375 LEU A N 1
ATOM 3079 C CA . LEU A 1 375 ? 3.386 0.681 24.467 1.00 73.69 375 LEU A CA 1
ATOM 3080 C C . LEU A 1 375 ? 4.315 -0.523 24.246 1.00 73.69 375 LEU A C 1
ATOM 3082 O O . LEU A 1 375 ? 4.677 -0.780 23.105 1.00 73.69 375 LEU A O 1
ATOM 3086 N N . LEU A 1 376 ? 4.704 -1.245 25.299 1.00 74.94 376 LEU A N 1
ATOM 3087 C CA . LEU A 1 376 ? 5.631 -2.378 25.199 1.00 74.94 376 LEU A CA 1
ATOM 3088 C C . LEU A 1 376 ? 4.922 -3.737 25.195 1.00 74.94 376 LEU A C 1
ATOM 3090 O O . LEU A 1 376 ? 5.384 -4.663 24.530 1.00 74.94 376 LEU A O 1
ATOM 3094 N N . ASN A 1 377 ? 3.802 -3.852 25.912 1.00 77.19 377 ASN A N 1
ATOM 3095 C CA . ASN A 1 377 ? 3.187 -5.150 26.193 1.00 77.19 377 ASN A CA 1
ATOM 3096 C C . ASN A 1 377 ? 1.860 -5.339 25.457 1.00 77.19 377 ASN A C 1
ATOM 3098 O O . ASN A 1 377 ? 1.735 -6.308 24.711 1.00 77.19 377 ASN A O 1
ATOM 3102 N N . ASN A 1 378 ? 0.921 -4.401 25.614 1.00 86.38 378 ASN A N 1
ATOM 3103 C CA . ASN A 1 378 ? -0.445 -4.494 25.095 1.00 86.38 378 ASN A CA 1
ATOM 3104 C C . ASN A 1 378 ? -0.765 -3.302 24.181 1.00 86.38 378 ASN A C 1
ATOM 3106 O O . ASN A 1 378 ? -1.333 -2.294 24.601 1.00 86.38 378 ASN A O 1
ATOM 3110 N N . ASN A 1 379 ? -0.314 -3.389 22.932 1.00 85.94 379 ASN A N 1
ATOM 3111 C CA . ASN A 1 379 ? -0.427 -2.336 21.923 1.00 85.94 379 ASN A CA 1
ATOM 3112 C C . ASN A 1 379 ? -0.958 -2.909 20.594 1.00 85.94 379 ASN A C 1
ATOM 3114 O O . ASN A 1 379 ? -1.289 -4.089 20.494 1.00 85.94 379 ASN A O 1
ATOM 3118 N N . CYS A 1 380 ? -0.950 -2.093 19.534 1.00 86.75 380 CYS A N 1
ATOM 3119 C CA . CYS A 1 380 ? -1.355 -2.515 18.188 1.00 86.75 380 CYS A CA 1
ATOM 3120 C C . CYS A 1 380 ? -0.613 -3.750 17.641 1.00 86.75 380 CYS A C 1
ATOM 3122 O O . CYS A 1 380 ? -1.155 -4.468 16.807 1.00 86.75 380 CYS A O 1
ATOM 3124 N N . THR A 1 381 ? 0.608 -4.032 18.104 1.00 90.00 381 THR A N 1
ATOM 3125 C CA . THR A 1 381 ? 1.405 -5.170 17.636 1.00 90.00 381 THR A CA 1
ATOM 3126 C C . THR A 1 381 ? 1.126 -6.460 18.390 1.00 90.00 381 THR A C 1
ATOM 3128 O O . THR A 1 381 ? 1.456 -7.530 17.882 1.00 90.00 381 THR A O 1
ATOM 3131 N N . HIS A 1 382 ? 0.557 -6.397 19.596 1.00 89.50 382 HIS A N 1
ATOM 3132 C CA . HIS A 1 382 ? 0.366 -7.579 20.433 1.00 89.50 382 HIS A CA 1
ATOM 3133 C C . HIS A 1 382 ? -0.561 -8.623 19.785 1.00 89.50 382 HIS A C 1
ATOM 3135 O O . HIS A 1 382 ? -0.092 -9.746 19.584 1.00 89.50 382 HIS A O 1
ATOM 3141 N N . PRO A 1 383 ? -1.773 -8.272 19.309 1.00 88.56 383 PRO A N 1
ATOM 3142 C CA . PRO A 1 383 ? -2.651 -9.236 18.639 1.00 88.56 383 PRO A CA 1
ATOM 3143 C C . PRO A 1 383 ? -2.036 -9.808 17.356 1.00 88.56 383 PRO A C 1
ATOM 3145 O O . PRO A 1 383 ? -2.219 -10.981 17.040 1.00 88.56 383 PRO A O 1
ATOM 3148 N N . ILE A 1 384 ? -1.242 -9.000 16.642 1.00 90.06 384 ILE A N 1
ATOM 3149 C CA . ILE A 1 384 ? -0.529 -9.427 15.432 1.00 90.06 384 ILE A CA 1
ATOM 3150 C C . ILE A 1 384 ? 0.551 -10.456 15.764 1.00 90.06 384 ILE A C 1
ATOM 3152 O O . ILE A 1 384 ? 0.664 -11.471 15.082 1.00 90.06 384 ILE A O 1
ATOM 3156 N N . ARG A 1 385 ? 1.342 -10.222 16.817 1.00 90.50 385 ARG A N 1
ATOM 3157 C CA . ARG A 1 385 ? 2.342 -11.188 17.288 1.00 90.50 385 ARG A CA 1
ATOM 3158 C C . ARG A 1 385 ? 1.686 -12.503 17.682 1.00 90.50 385 ARG A C 1
ATOM 3160 O O . ARG A 1 385 ? 2.159 -13.551 17.262 1.00 90.50 385 ARG A O 1
ATOM 3167 N N . GLU A 1 386 ? 0.595 -12.457 18.445 1.00 89.88 386 GLU A N 1
ATOM 3168 C CA . GLU A 1 386 ? -0.141 -13.666 18.825 1.00 89.88 386 GLU A CA 1
ATOM 3169 C C . GLU A 1 386 ? -0.665 -14.422 17.605 1.00 89.88 386 GLU A C 1
ATOM 3171 O O . GLU A 1 386 ? -0.532 -15.644 17.538 1.00 89.88 386 GLU A O 1
ATOM 3176 N N . ARG A 1 387 ? -1.219 -13.708 16.616 1.00 88.81 387 ARG A N 1
ATOM 3177 C CA . ARG A 1 387 ? -1.661 -14.302 15.350 1.00 88.81 387 ARG A CA 1
ATOM 3178 C C . ARG A 1 387 ? -0.519 -15.007 14.633 1.00 88.81 387 ARG A C 1
ATOM 3180 O O . ARG A 1 387 ? -0.674 -16.159 14.246 1.00 88.81 387 ARG A O 1
ATOM 3187 N N . LEU A 1 388 ? 0.602 -14.317 14.449 1.00 88.62 388 LEU A N 1
ATOM 3188 C CA . LEU A 1 388 ? 1.763 -14.855 13.744 1.00 88.62 388 LEU A CA 1
ATOM 3189 C C . LEU A 1 388 ? 2.366 -16.055 14.488 1.00 88.62 388 LEU A C 1
ATOM 3191 O O . LEU A 1 388 ? 2.654 -17.071 13.866 1.00 88.62 388 LEU A O 1
ATOM 3195 N N . ASN A 1 389 ? 2.455 -15.990 15.816 1.00 90.12 389 ASN A N 1
ATOM 3196 C CA . ASN A 1 389 ? 2.966 -17.086 16.639 1.00 90.12 389 ASN A CA 1
ATOM 3197 C C . ASN A 1 389 ? 2.045 -18.311 16.637 1.00 90.12 389 ASN A C 1
ATOM 3199 O O . ASN A 1 389 ? 2.543 -19.430 16.659 1.00 90.12 389 ASN A O 1
ATOM 3203 N N . LYS A 1 390 ? 0.720 -18.131 16.545 1.00 87.81 390 LYS A N 1
ATOM 3204 C CA . LYS A 1 390 ? -0.229 -19.250 16.389 1.00 87.81 390 LYS A CA 1
ATOM 3205 C C . LYS A 1 390 ? -0.050 -20.015 15.078 1.00 87.81 390 LYS A C 1
ATOM 3207 O O . LYS A 1 390 ? -0.343 -21.202 15.039 1.00 87.81 390 LYS A O 1
ATOM 3212 N N . LEU A 1 391 ? 0.424 -19.354 14.021 1.00 84.94 391 LEU A N 1
ATOM 3213 C CA . LEU A 1 391 ? 0.734 -20.025 12.753 1.00 84.94 391 LEU A CA 1
ATOM 3214 C C . LEU A 1 391 ? 2.002 -20.886 12.846 1.00 84.94 391 LEU A C 1
ATOM 3216 O O . LEU A 1 391 ? 2.148 -21.820 12.061 1.00 84.94 391 LEU A O 1
ATOM 3220 N N . GLY A 1 392 ? 2.886 -20.589 13.805 1.00 83.94 392 GLY A N 1
ATOM 3221 C CA . GLY A 1 392 ? 4.100 -21.352 14.086 1.00 83.94 392 GLY A CA 1
ATOM 3222 C C . GLY A 1 392 ? 5.175 -21.274 12.996 1.00 83.94 392 GLY A C 1
ATOM 3223 O O . GLY A 1 392 ? 5.024 -20.625 11.953 1.00 83.94 392 GLY A O 1
ATOM 3224 N N . GLY A 1 393 ? 6.299 -21.945 13.254 1.00 84.94 393 GLY A N 1
ATOM 3225 C CA . GLY A 1 393 ? 7.362 -22.163 12.273 1.00 84.94 393 GLY A CA 1
ATOM 3226 C C . GLY A 1 393 ? 7.969 -20.857 11.761 1.00 84.94 393 GLY A C 1
ATOM 3227 O O . GLY A 1 393 ? 8.499 -20.052 12.523 1.00 84.94 393 GLY A O 1
ATOM 3228 N N . GLU A 1 394 ? 7.903 -20.620 10.449 1.00 80.88 394 GLU A N 1
ATOM 3229 C CA . GLU A 1 394 ? 8.521 -19.434 9.846 1.00 80.88 394 GLU A CA 1
ATOM 3230 C C . GLU A 1 394 ? 7.852 -18.116 10.274 1.00 80.88 394 GLU A C 1
ATOM 3232 O O . GLU A 1 394 ? 8.466 -17.055 10.118 1.00 80.88 394 GLU A O 1
ATOM 3237 N N . TYR A 1 395 ? 6.623 -18.160 10.805 1.00 84.62 395 TYR A N 1
ATOM 3238 C CA . TYR A 1 395 ? 5.867 -16.991 11.266 1.00 84.62 395 TYR A CA 1
ATOM 3239 C C . TYR A 1 395 ? 6.151 -16.600 12.719 1.00 84.62 395 TYR A C 1
ATOM 3241 O O . TYR A 1 395 ? 5.724 -15.524 13.139 1.00 84.62 395 TYR A O 1
ATOM 3249 N N . GLU A 1 396 ? 6.904 -17.408 13.467 1.00 87.12 396 GLU A N 1
ATOM 3250 C CA . GLU A 1 396 ? 7.223 -17.115 14.862 1.00 87.12 396 GLU A CA 1
ATOM 3251 C C . GLU A 1 396 ? 8.056 -15.837 15.008 1.00 87.12 396 GLU A C 1
ATOM 3253 O O . GLU A 1 396 ? 9.138 -15.667 14.433 1.00 87.12 396 GLU A O 1
ATOM 3258 N N . ILE A 1 397 ? 7.534 -14.928 15.824 1.00 86.62 397 ILE A N 1
ATOM 3259 C CA . ILE A 1 397 ? 8.086 -13.615 16.104 1.00 86.62 397 ILE A CA 1
ATOM 3260 C C . ILE A 1 397 ? 8.217 -13.413 17.615 1.00 86.62 397 ILE A C 1
ATOM 3262 O O . ILE A 1 397 ? 7.259 -13.485 18.389 1.00 86.62 397 ILE A O 1
ATOM 3266 N N . ASN A 1 398 ? 9.442 -13.131 18.053 1.00 84.00 398 ASN A N 1
ATOM 3267 C CA . ASN A 1 398 ? 9.716 -12.847 19.456 1.00 84.00 398 ASN A CA 1
ATOM 3268 C C . ASN A 1 398 ? 9.289 -11.418 19.841 1.00 84.00 398 ASN A C 1
ATOM 3270 O O . ASN A 1 398 ? 9.061 -10.552 18.992 1.00 84.00 398 ASN A O 1
ATOM 3274 N N . ASN A 1 399 ? 9.220 -11.154 21.147 1.00 79.88 399 ASN A N 1
ATOM 3275 C CA . ASN A 1 399 ? 8.813 -9.848 21.667 1.00 79.88 399 ASN A CA 1
ATOM 3276 C C . ASN A 1 399 ? 9.740 -8.713 21.222 1.00 79.88 399 ASN A C 1
ATOM 3278 O O . ASN A 1 399 ? 9.263 -7.613 20.963 1.00 79.88 399 ASN A O 1
ATOM 3282 N N . THR A 1 400 ? 11.040 -8.975 21.070 1.00 75.88 400 THR A N 1
ATOM 3283 C CA . THR A 1 400 ? 12.000 -7.967 20.613 1.00 75.88 400 THR A CA 1
ATOM 3284 C C . THR A 1 400 ? 11.693 -7.523 19.189 1.00 75.88 400 THR A C 1
ATOM 3286 O O . THR A 1 400 ? 11.557 -6.338 18.946 1.00 75.88 400 THR A O 1
ATOM 3289 N N . VAL A 1 401 ? 11.521 -8.440 18.241 1.00 74.19 401 VAL A N 1
ATOM 3290 C CA . VAL A 1 401 ? 11.238 -8.106 16.836 1.00 74.19 401 VAL A CA 1
ATOM 3291 C C . VAL A 1 401 ? 9.794 -7.636 16.658 1.00 74.19 401 VAL A C 1
ATOM 3293 O O . VAL A 1 401 ? 9.512 -6.833 15.777 1.00 74.19 401 VAL A O 1
ATOM 3296 N N . GLY A 1 402 ? 8.867 -8.100 17.492 1.00 76.25 402 GLY A N 1
ATOM 3297 C CA . GLY A 1 402 ? 7.451 -7.795 17.342 1.00 76.25 402 GLY A CA 1
ATOM 3298 C C . GLY A 1 402 ? 6.933 -6.609 18.161 1.00 76.25 402 GLY A C 1
ATOM 3299 O O . GLY A 1 402 ? 5.754 -6.285 18.031 1.00 76.25 402 GLY A O 1
ATOM 3300 N N . PHE A 1 403 ? 7.739 -5.936 18.994 1.00 78.25 403 PHE A N 1
ATOM 3301 C CA . PHE A 1 403 ? 7.230 -4.775 19.746 1.00 78.25 403 PHE A CA 1
ATOM 3302 C C . PHE A 1 403 ? 6.963 -3.561 18.849 1.00 78.25 403 PHE A C 1
ATOM 3304 O O . PHE A 1 403 ? 6.121 -2.731 19.185 1.00 78.25 403 PHE A O 1
ATOM 3311 N N . ASN A 1 404 ? 7.667 -3.446 17.714 1.00 78.38 404 ASN A N 1
ATOM 3312 C CA . ASN A 1 404 ? 7.543 -2.316 16.801 1.00 78.38 404 ASN A CA 1
ATOM 3313 C C . ASN A 1 404 ? 6.919 -2.737 15.453 1.00 78.38 404 ASN A C 1
ATOM 3315 O O . ASN A 1 404 ? 7.429 -3.655 14.803 1.00 78.38 404 ASN A O 1
ATOM 3319 N N . PRO A 1 405 ? 5.880 -2.032 14.967 1.00 81.00 405 PRO A N 1
ATOM 3320 C CA . PRO A 1 405 ? 5.263 -2.281 13.683 1.00 81.00 405 PRO A CA 1
ATOM 3321 C C . PRO A 1 405 ? 6.218 -2.369 12.473 1.00 81.00 405 PRO A C 1
ATOM 3323 O O . PRO A 1 405 ? 6.038 -3.254 11.634 1.00 81.00 405 PRO A O 1
ATOM 3326 N N . ILE A 1 406 ? 7.264 -1.529 12.371 1.00 76.31 406 ILE A N 1
ATOM 3327 C CA . ILE A 1 406 ? 8.189 -1.593 11.215 1.00 76.31 406 ILE A CA 1
ATOM 3328 C C . ILE A 1 406 ? 9.027 -2.878 11.220 1.00 76.31 406 ILE A C 1
ATOM 3330 O O . ILE A 1 406 ? 9.445 -3.368 10.170 1.00 76.31 406 ILE A O 1
ATOM 3334 N N . TRP A 1 407 ? 9.289 -3.443 12.398 1.00 79.94 407 TRP A N 1
ATOM 3335 C CA . TRP A 1 407 ? 10.066 -4.671 12.525 1.00 79.94 407 TRP A CA 1
ATOM 3336 C C . TRP A 1 407 ? 9.229 -5.898 12.190 1.00 79.94 407 TRP A C 1
ATOM 3338 O O . TRP A 1 407 ? 9.746 -6.789 11.521 1.00 79.94 407 TRP A O 1
ATOM 3348 N N . ILE A 1 408 ? 7.933 -5.895 12.519 1.00 81.69 408 ILE A N 1
ATOM 3349 C CA . ILE A 1 408 ? 6.973 -6.888 12.009 1.00 81.69 408 ILE A CA 1
ATOM 3350 C C . ILE A 1 408 ? 6.951 -6.856 10.481 1.00 81.69 408 ILE A C 1
ATOM 3352 O O . ILE A 1 408 ? 7.097 -7.893 9.835 1.00 81.69 408 ILE A O 1
ATOM 3356 N N . PHE A 1 409 ? 6.840 -5.663 9.893 1.00 81.44 409 PHE A N 1
ATOM 3357 C CA . PHE A 1 409 ? 6.912 -5.499 8.444 1.00 81.44 409 PHE A CA 1
ATOM 3358 C C . PHE A 1 409 ? 8.225 -6.058 7.870 1.00 81.44 409 PHE A C 1
ATOM 3360 O O . PHE A 1 409 ? 8.205 -6.883 6.955 1.00 81.44 409 PHE A O 1
ATOM 3367 N N . GLY A 1 410 ? 9.369 -5.659 8.433 1.00 76.88 410 GLY A N 1
ATOM 3368 C CA . GLY A 1 410 ? 10.686 -6.131 8.005 1.00 76.88 410 GLY A CA 1
ATOM 3369 C C . GLY A 1 410 ? 10.876 -7.645 8.161 1.00 76.88 410 GLY A C 1
ATOM 3370 O O . GLY A 1 410 ? 11.540 -8.260 7.324 1.00 76.88 410 GLY A O 1
ATOM 3371 N N . PHE A 1 411 ? 10.285 -8.246 9.194 1.00 81.75 411 PHE A N 1
ATOM 3372 C CA . PHE A 1 411 ? 10.272 -9.686 9.445 1.00 81.75 411 PHE A CA 1
ATOM 3373 C C . PHE A 1 411 ? 9.469 -10.430 8.371 1.00 81.75 411 PHE A C 1
ATOM 3375 O O . PHE A 1 411 ? 10.030 -11.269 7.661 1.00 81.75 411 PHE A O 1
ATOM 3382 N N . LEU A 1 412 ? 8.196 -10.067 8.185 1.00 81.06 412 LEU A N 1
ATOM 3383 C CA . LEU A 1 412 ? 7.300 -10.739 7.236 1.00 81.06 412 LEU A CA 1
ATOM 3384 C C . LEU A 1 412 ? 7.792 -10.605 5.798 1.00 81.06 412 LEU A C 1
ATOM 3386 O O . LEU A 1 412 ? 7.776 -11.571 5.035 1.00 81.06 412 LEU A O 1
ATOM 3390 N N . LYS A 1 413 ? 8.300 -9.422 5.447 1.00 75.00 413 LYS A N 1
ATOM 3391 C CA . LYS A 1 413 ? 8.852 -9.137 4.124 1.00 75.00 413 LYS A CA 1
ATOM 3392 C C . LYS A 1 413 ? 10.034 -10.038 3.755 1.00 75.00 413 LYS A C 1
ATOM 3394 O O . LYS A 1 413 ? 10.176 -10.395 2.587 1.00 75.00 413 LYS A O 1
ATOM 3399 N N . LYS A 1 414 ? 10.915 -10.346 4.712 1.00 70.75 414 LYS A N 1
ATOM 3400 C CA . LYS A 1 414 ? 12.145 -11.115 4.457 1.00 70.75 414 LYS A CA 1
ATOM 3401 C C . LYS A 1 414 ? 11.906 -12.615 4.363 1.00 70.75 414 LYS A C 1
ATOM 3403 O O . LYS A 1 414 ? 12.686 -13.284 3.696 1.00 70.75 414 LYS A O 1
ATOM 3408 N N . LYS A 1 415 ? 10.892 -13.124 5.061 1.00 68.06 415 LYS A N 1
ATOM 3409 C CA . LYS A 1 415 ? 10.702 -14.564 5.232 1.00 68.06 415 LYS A CA 1
ATOM 3410 C C . LYS A 1 415 ? 9.517 -15.102 4.426 1.00 68.06 415 LYS A C 1
ATOM 3412 O O . LYS A 1 415 ? 9.706 -16.029 3.652 1.00 68.06 415 LYS A O 1
ATOM 3417 N N . ASN A 1 416 ? 8.327 -14.491 4.519 1.00 70.19 416 ASN A N 1
ATOM 3418 C CA . ASN A 1 416 ? 7.080 -15.229 4.235 1.00 70.19 416 ASN A CA 1
ATOM 3419 C C . ASN A 1 416 ? 5.992 -14.439 3.482 1.00 70.19 416 ASN A C 1
ATOM 3421 O O . ASN A 1 416 ? 4.818 -14.818 3.507 1.00 70.19 416 ASN A O 1
ATOM 3425 N N . ALA A 1 417 ? 6.335 -13.333 2.819 1.00 79.56 417 ALA A N 1
ATOM 3426 C CA . ALA A 1 417 ? 5.370 -12.585 2.014 1.00 79.56 417 ALA A CA 1
ATOM 3427 C C . ALA A 1 417 ? 5.094 -13.297 0.676 1.00 79.56 417 ALA A C 1
ATOM 3429 O O . ALA A 1 417 ? 6.016 -13.576 -0.091 1.00 79.56 417 ALA A O 1
ATOM 3430 N N . HIS A 1 418 ? 3.821 -13.567 0.377 1.00 82.44 418 HIS A N 1
ATOM 3431 C CA . HIS A 1 418 ? 3.374 -13.918 -0.971 1.00 82.44 418 HIS A CA 1
ATOM 3432 C C . HIS A 1 418 ? 3.410 -12.669 -1.853 1.00 82.44 418 HIS A C 1
ATOM 3434 O O . HIS A 1 418 ? 3.990 -12.679 -2.936 1.00 82.44 418 HIS A O 1
ATOM 3440 N N . LYS A 1 419 ? 2.812 -11.581 -1.362 1.00 85.88 419 LYS A N 1
ATOM 3441 C CA . LYS A 1 419 ? 2.698 -10.310 -2.075 1.00 85.88 419 LYS A CA 1
ATOM 3442 C C . LYS A 1 419 ? 2.875 -9.148 -1.105 1.00 85.88 419 LYS A C 1
ATOM 3444 O O . LYS A 1 419 ? 2.478 -9.242 0.057 1.00 85.88 419 LYS A O 1
ATOM 3449 N N . VAL A 1 420 ? 3.474 -8.056 -1.574 1.00 85.06 420 VAL A N 1
ATOM 3450 C CA . VAL A 1 420 ? 3.541 -6.803 -0.817 1.00 85.06 420 VAL A CA 1
ATOM 3451 C C . VAL A 1 420 ? 3.032 -5.670 -1.690 1.00 85.06 420 VAL A C 1
ATOM 3453 O O . VAL A 1 420 ? 3.554 -5.459 -2.783 1.00 85.06 420 VAL A O 1
ATOM 3456 N N . ILE A 1 421 ? 2.021 -4.957 -1.206 1.00 83.62 421 ILE A N 1
ATOM 3457 C CA . ILE A 1 421 ? 1.424 -3.819 -1.906 1.00 83.62 421 ILE A CA 1
ATOM 3458 C C . ILE A 1 421 ? 1.658 -2.576 -1.069 1.00 83.62 421 ILE A C 1
ATOM 3460 O O . ILE A 1 421 ? 1.364 -2.564 0.124 1.00 83.62 421 ILE A O 1
ATOM 3464 N N . ILE A 1 422 ? 2.209 -1.541 -1.686 1.00 80.75 422 ILE A N 1
ATOM 3465 C CA . ILE A 1 422 ? 2.395 -0.237 -1.066 1.00 80.75 422 ILE A CA 1
ATOM 3466 C C . ILE A 1 422 ? 1.403 0.714 -1.707 1.00 80.75 422 ILE A C 1
ATOM 3468 O O . ILE A 1 422 ? 1.491 0.997 -2.899 1.00 80.75 422 ILE A O 1
ATOM 3472 N N . TYR A 1 423 ? 0.506 1.255 -0.899 1.00 80.12 423 TYR A N 1
ATOM 3473 C CA . TYR A 1 423 ? -0.293 2.394 -1.289 1.00 80.12 423 TYR A CA 1
ATOM 3474 C C . TYR A 1 423 ? 0.443 3.672 -0.883 1.00 80.12 423 TYR A C 1
ATOM 3476 O O . TYR A 1 423 ? 0.599 3.944 0.316 1.00 80.12 423 TYR A O 1
ATOM 3484 N N . PRO A 1 424 ? 0.980 4.421 -1.861 1.00 74.81 424 PRO A N 1
ATOM 3485 C CA . PRO A 1 424 ? 1.870 5.528 -1.578 1.00 74.81 424 PRO A CA 1
ATOM 3486 C C . PRO A 1 424 ? 1.087 6.717 -1.023 1.00 74.81 424 PRO A C 1
ATOM 3488 O O . PRO A 1 424 ? 0.075 7.130 -1.580 1.00 74.81 424 PRO A O 1
ATOM 3491 N N . SER A 1 425 ? 1.617 7.341 0.023 1.00 73.94 425 SER A N 1
ATOM 3492 C CA . SER A 1 425 ? 1.243 8.703 0.399 1.00 73.94 425 SER A CA 1
ATOM 3493 C C . SER A 1 425 ? 1.514 9.682 -0.744 1.00 73.94 425 SER A C 1
ATOM 3495 O O . SER A 1 425 ? 2.334 9.418 -1.628 1.00 73.94 425 SER A O 1
ATOM 3497 N N . GLN A 1 426 ? 0.922 10.875 -0.675 1.00 72.62 426 GLN A N 1
ATOM 3498 C CA . GLN A 1 426 ? 1.270 11.995 -1.556 1.00 72.62 426 GLN A CA 1
ATOM 3499 C C . GLN A 1 426 ? 2.781 12.205 -1.666 1.00 72.62 426 GLN A C 1
ATOM 3501 O O . GLN A 1 426 ? 3.332 12.368 -2.756 1.00 72.62 426 GLN A O 1
ATOM 3506 N N . ARG A 1 427 ? 3.473 12.188 -0.528 1.00 71.75 427 ARG A N 1
ATOM 3507 C CA . ARG A 1 427 ? 4.917 12.383 -0.484 1.00 71.75 427 ARG A CA 1
ATOM 3508 C C . ARG A 1 427 ? 5.669 11.267 -1.190 1.00 71.75 427 ARG A C 1
ATOM 3510 O O . ARG A 1 427 ? 6.623 11.554 -1.909 1.00 71.75 427 ARG A O 1
ATOM 3517 N N . THR A 1 428 ? 5.276 10.017 -0.981 1.00 73.69 428 THR A N 1
ATOM 3518 C CA . THR A 1 428 ? 5.897 8.879 -1.667 1.00 73.69 428 THR A CA 1
ATOM 3519 C C . THR A 1 428 ? 5.610 8.920 -3.163 1.00 73.69 428 THR A C 1
ATOM 3521 O O . THR A 1 428 ? 6.542 8.753 -3.947 1.00 73.69 428 THR A O 1
ATOM 3524 N N . LEU A 1 429 ? 4.387 9.268 -3.570 1.00 73.69 429 LEU A N 1
ATOM 3525 C CA . LEU A 1 429 ? 4.019 9.438 -4.975 1.00 73.69 429 LEU A CA 1
ATOM 3526 C C . LEU A 1 429 ? 4.875 10.512 -5.664 1.00 73.69 429 LEU A C 1
ATOM 3528 O O . LEU A 1 429 ? 5.412 10.279 -6.743 1.00 73.69 429 LEU A O 1
ATOM 3532 N N . ARG A 1 430 ? 5.072 11.671 -5.026 1.00 73.06 430 ARG A N 1
ATOM 3533 C CA . ARG A 1 430 ? 5.948 12.730 -5.554 1.00 73.06 430 ARG A CA 1
ATOM 3534 C C . ARG A 1 430 ? 7.395 12.272 -5.688 1.00 73.06 430 ARG A C 1
ATOM 3536 O O . ARG A 1 430 ? 8.001 12.502 -6.727 1.00 73.06 430 ARG A O 1
ATOM 3543 N N . LYS A 1 431 ? 7.935 11.565 -4.689 1.00 68.88 431 LYS A N 1
ATOM 3544 C CA . LYS A 1 431 ? 9.291 10.993 -4.778 1.00 68.88 431 LYS A CA 1
ATOM 3545 C C . LYS A 1 431 ? 9.423 10.010 -5.936 1.00 68.88 431 LYS A C 1
ATOM 3547 O O . LYS A 1 431 ? 10.444 10.033 -6.617 1.00 68.88 431 LYS A O 1
ATOM 3552 N N . MET A 1 432 ? 8.419 9.164 -6.162 1.00 69.00 432 MET A N 1
ATOM 3553 C CA . MET A 1 432 ? 8.410 8.245 -7.302 1.00 69.00 432 MET A CA 1
ATOM 3554 C C . MET A 1 432 ? 8.452 9.020 -8.624 1.00 69.00 432 MET A C 1
ATOM 3556 O O . MET A 1 432 ? 9.360 8.790 -9.420 1.00 69.00 432 MET A O 1
ATOM 3560 N N . LYS A 1 433 ? 7.588 10.032 -8.793 1.00 66.00 433 LYS A N 1
ATOM 3561 C CA . LYS A 1 433 ? 7.582 10.909 -9.979 1.00 66.00 433 LYS A CA 1
ATOM 3562 C C . LYS A 1 433 ? 8.914 11.640 -10.196 1.00 66.00 433 LYS A C 1
ATOM 3564 O O . LYS A 1 433 ? 9.367 11.793 -11.326 1.00 66.00 433 LYS A O 1
ATOM 3569 N N . MET A 1 434 ? 9.569 12.095 -9.130 1.00 60.56 434 MET A N 1
ATOM 3570 C CA . MET A 1 434 ? 10.893 12.722 -9.220 1.00 60.56 434 MET A CA 1
ATOM 3571 C C . MET A 1 434 ? 11.974 11.743 -9.693 1.00 60.56 434 MET A C 1
ATOM 3573 O O . MET A 1 434 ? 12.824 12.092 -10.513 1.00 60.56 434 MET A O 1
ATOM 3577 N N . LEU A 1 435 ? 11.961 10.516 -9.167 1.00 56.56 435 LEU A N 1
ATOM 3578 C CA . LEU A 1 435 ? 12.918 9.473 -9.539 1.00 56.56 435 LEU A CA 1
ATOM 3579 C C . LEU A 1 435 ? 12.752 9.043 -10.992 1.00 56.56 435 LEU A C 1
ATOM 3581 O O . LEU A 1 435 ? 13.754 8.846 -11.676 1.00 56.56 435 LEU A O 1
ATOM 3585 N N . GLU A 1 436 ? 11.511 8.940 -11.467 1.00 54.16 436 GLU A N 1
ATOM 3586 C CA . GLU A 1 436 ? 11.197 8.717 -12.883 1.00 54.16 436 GLU A CA 1
ATOM 3587 C C . GLU A 1 436 ? 11.805 9.811 -13.769 1.00 54.16 436 GLU A C 1
ATOM 3589 O O . GLU A 1 436 ? 12.331 9.519 -14.840 1.00 54.16 436 GLU A O 1
ATOM 3594 N N . LYS A 1 437 ? 11.838 11.055 -13.278 1.00 53.25 437 LYS A N 1
ATOM 3595 C CA . LYS A 1 437 ? 12.482 12.203 -13.936 1.00 53.25 437 LYS A CA 1
ATOM 3596 C C . LYS A 1 437 ? 13.998 12.295 -13.706 1.00 53.25 437 LYS A C 1
ATOM 3598 O O . LYS A 1 437 ? 14.620 13.270 -14.122 1.00 53.25 437 LYS A O 1
ATOM 3603 N N . GLY A 1 438 ? 14.611 11.323 -13.027 1.00 44.50 438 GLY A N 1
ATOM 3604 C CA . GLY A 1 438 ? 16.049 11.309 -12.731 1.00 44.50 438 GLY A CA 1
ATOM 3605 C C . GLY A 1 438 ? 16.507 12.362 -11.714 1.00 44.50 438 GLY A C 1
ATOM 3606 O O . GLY A 1 438 ? 17.705 12.631 -11.605 1.00 44.50 438 GLY A O 1
ATOM 3607 N N . GLN A 1 439 ? 15.584 12.965 -10.961 1.00 45.44 439 GLN A N 1
ATOM 3608 C CA . GLN A 1 439 ? 15.887 14.037 -10.015 1.00 45.44 439 GLN A CA 1
ATOM 3609 C C . GLN A 1 439 ? 16.509 13.508 -8.714 1.00 45.44 439 GLN A C 1
ATOM 3611 O O . GLN A 1 439 ? 16.308 12.366 -8.289 1.00 45.44 439 GLN A O 1
ATOM 3616 N N . SER A 1 440 ? 17.298 14.361 -8.056 1.00 47.56 440 SER A N 1
ATOM 3617 C CA . SER A 1 440 ? 17.930 14.038 -6.776 1.00 47.56 440 SER A CA 1
ATOM 3618 C C . SER A 1 440 ? 16.942 14.197 -5.621 1.00 47.56 440 SER A C 1
ATOM 3620 O O . SER A 1 440 ? 16.423 15.280 -5.379 1.00 47.56 440 SER A O 1
ATOM 3622 N N . LEU A 1 441 ? 16.766 13.139 -4.827 1.00 50.50 441 LEU A N 1
ATOM 3623 C CA . LEU A 1 441 ? 15.904 13.145 -3.637 1.00 50.50 441 LEU A CA 1
ATOM 3624 C C . LEU A 1 441 ? 16.443 13.989 -2.463 1.00 50.50 441 LEU A C 1
ATOM 3626 O O . LEU A 1 441 ? 15.754 14.145 -1.455 1.00 50.50 441 LEU A O 1
ATOM 3630 N N . PHE A 1 442 ? 17.682 14.489 -2.548 1.00 45.94 442 PHE A N 1
ATOM 3631 C CA . PHE A 1 442 ? 18.407 15.038 -1.396 1.00 45.94 442 PHE A CA 1
ATOM 3632 C C . PHE A 1 442 ? 17.904 16.417 -0.936 1.00 45.94 442 PHE A C 1
ATOM 3634 O O . PHE A 1 442 ? 17.844 16.664 0.266 1.00 45.94 442 PHE A O 1
ATOM 3641 N N . TRP A 1 443 ? 17.529 17.303 -1.864 1.00 39.41 443 TRP A N 1
ATOM 3642 C CA . TRP A 1 443 ? 17.230 18.708 -1.545 1.00 39.41 443 TRP A CA 1
ATOM 3643 C C . TRP A 1 443 ? 15.732 19.027 -1.445 1.00 39.41 443 TRP A C 1
ATOM 3645 O O . TRP A 1 443 ? 15.355 19.920 -0.694 1.00 39.41 443 TRP A O 1
ATOM 3655 N N . GLU A 1 444 ? 14.859 18.264 -2.106 1.00 42.09 444 GLU A N 1
ATOM 3656 C CA . GLU A 1 444 ? 13.424 18.599 -2.186 1.00 42.09 444 GLU A CA 1
ATOM 3657 C C . GLU A 1 444 ? 12.605 18.231 -0.932 1.00 42.09 444 GLU A C 1
ATOM 3659 O O . GLU A 1 444 ? 11.442 18.599 -0.812 1.00 42.09 444 GLU A O 1
ATOM 3664 N N . ASN A 1 445 ? 13.203 17.543 0.050 1.00 42.50 445 ASN A N 1
ATOM 3665 C CA . ASN A 1 445 ? 12.562 17.205 1.333 1.00 42.50 445 ASN A CA 1
ATOM 3666 C C . ASN A 1 445 ? 13.124 17.991 2.534 1.00 42.50 445 ASN A C 1
ATOM 3668 O O . ASN A 1 445 ? 12.847 17.639 3.686 1.00 42.50 445 ASN A O 1
ATOM 3672 N N . ALA A 1 446 ? 13.950 19.010 2.297 1.00 39.84 446 ALA A N 1
ATOM 3673 C CA . ALA A 1 446 ? 14.635 19.733 3.359 1.00 39.84 446 ALA A CA 1
ATOM 3674 C C . ALA A 1 446 ? 13.855 20.994 3.782 1.00 39.84 446 ALA A C 1
ATOM 3676 O O . ALA A 1 446 ? 14.123 22.099 3.323 1.00 39.84 446 ALA A O 1
ATOM 3677 N N . THR A 1 447 ? 12.880 20.844 4.683 1.00 41.94 447 THR A N 1
ATOM 3678 C CA . THR A 1 447 ? 12.245 21.990 5.369 1.00 41.94 447 THR A CA 1
ATOM 3679 C C . THR A 1 447 ? 13.029 22.339 6.624 1.00 41.94 447 THR A C 1
ATOM 3681 O O . THR A 1 447 ? 12.766 21.805 7.695 1.00 41.94 447 THR A O 1
ATOM 3684 N N . PHE A 1 448 ? 13.997 23.243 6.503 1.00 41.81 448 PHE A N 1
ATOM 3685 C CA . PHE A 1 448 ? 14.960 23.479 7.575 1.00 41.81 448 PHE A CA 1
ATOM 3686 C C . PHE A 1 448 ? 14.383 24.090 8.860 1.00 41.81 448 PHE A C 1
ATOM 3688 O O . PHE A 1 448 ? 15.063 23.962 9.864 1.00 41.81 448 PHE A O 1
ATOM 3695 N N . TRP A 1 449 ? 13.156 24.640 8.890 1.00 40.34 449 TRP A N 1
ATOM 3696 C CA . TRP A 1 449 ? 12.482 25.151 10.102 1.00 40.34 449 TRP A CA 1
ATOM 3697 C C . TRP A 1 449 ? 10.945 25.141 9.975 1.00 40.34 449 TRP A C 1
ATOM 3699 O O . TRP A 1 449 ? 10.396 25.599 8.974 1.00 40.34 449 TRP A O 1
ATOM 3709 N N . SER A 1 450 ? 10.230 24.702 11.019 1.00 40.22 450 SER A N 1
ATOM 3710 C CA . SER A 1 450 ? 8.753 24.668 11.079 1.00 40.22 450 SER A CA 1
ATOM 3711 C C . SER A 1 450 ? 8.077 26.044 11.176 1.00 40.22 450 SER A C 1
ATOM 3713 O O . SER A 1 450 ? 6.850 26.127 11.073 1.00 40.22 450 SER A O 1
ATOM 3715 N N . LYS A 1 451 ? 8.844 27.130 11.356 1.00 33.44 451 LYS A N 1
ATOM 3716 C CA . LYS A 1 451 ? 8.326 28.498 11.552 1.00 33.44 451 LYS A CA 1
ATOM 3717 C C . LYS A 1 451 ? 7.456 28.994 10.383 1.00 33.44 451 LYS A C 1
ATOM 3719 O O . LYS A 1 451 ? 6.616 29.863 10.577 1.00 33.44 451 LYS A O 1
ATOM 3724 N N . ALA A 1 452 ? 7.597 28.387 9.201 1.00 34.25 452 ALA A N 1
ATOM 3725 C CA . ALA A 1 452 ? 6.789 28.674 8.014 1.00 34.25 452 ALA A CA 1
ATOM 3726 C C . ALA A 1 452 ? 5.333 28.152 8.076 1.00 34.25 452 ALA A C 1
ATOM 3728 O O . ALA A 1 452 ? 4.541 28.485 7.205 1.00 34.25 452 ALA A O 1
ATOM 3729 N N . SER A 1 453 ? 4.961 27.349 9.085 1.00 35.97 453 SER A N 1
ATOM 3730 C CA . SER A 1 453 ? 3.638 26.691 9.180 1.00 35.97 453 SER A CA 1
ATOM 3731 C C . SER A 1 453 ? 2.700 27.259 10.260 1.00 35.97 453 SER A C 1
ATOM 3733 O O . SER A 1 453 ? 1.687 26.652 10.592 1.00 35.97 453 SER A O 1
ATOM 3735 N N . GLY A 1 454 ? 3.034 28.399 10.878 1.00 36.47 454 GLY A N 1
ATOM 3736 C CA . GLY A 1 454 ? 2.155 29.060 11.862 1.00 36.47 454 GLY A CA 1
ATOM 3737 C C . GLY A 1 454 ? 1.918 28.292 13.178 1.00 36.47 454 GLY A C 1
ATOM 3738 O O . GLY A 1 454 ? 1.107 28.703 14.012 1.00 36.47 454 GLY A O 1
ATOM 3739 N N . GLY A 1 455 ? 2.619 27.177 13.420 1.00 38.12 455 GLY A N 1
ATOM 3740 C CA . GLY A 1 455 ? 2.417 26.348 14.619 1.00 38.12 455 GLY A CA 1
ATOM 3741 C C . GLY A 1 455 ? 1.040 25.675 14.688 1.00 38.12 455 GLY A C 1
ATOM 3742 O O . GLY A 1 455 ? 0.615 25.271 15.767 1.00 38.12 455 GLY A O 1
ATOM 3743 N N . GLN A 1 456 ? 0.372 25.585 13.542 1.00 36.84 456 GLN A N 1
ATOM 3744 C CA . GLN A 1 456 ? -0.776 24.745 13.239 1.00 36.84 456 GLN A CA 1
ATOM 3745 C C . GLN A 1 456 ? -0.833 23.342 13.888 1.00 36.84 456 GLN A C 1
ATOM 3747 O O . GLN A 1 456 ? -1.848 22.882 14.393 1.00 36.84 456 GLN A O 1
ATOM 3752 N N . ASP A 1 457 ? 0.262 22.577 13.819 1.00 38.66 457 ASP A N 1
ATOM 3753 C CA . ASP A 1 457 ? 0.216 21.564 12.768 1.00 38.66 457 ASP A CA 1
ATOM 3754 C C . ASP A 1 457 ? 1.160 20.351 12.941 1.00 38.66 457 ASP A C 1
ATOM 3756 O O . ASP A 1 457 ? 2.314 20.351 12.525 1.00 38.66 457 ASP A O 1
ATOM 3760 N N . GLY A 1 458 ? 0.599 19.239 13.435 1.00 46.25 458 GLY A N 1
ATOM 3761 C CA . GLY A 1 458 ? 1.308 17.964 13.619 1.00 46.25 458 GLY A CA 1
ATOM 3762 C C . GLY A 1 458 ? 2.069 17.898 14.947 1.00 46.25 458 GLY A C 1
ATOM 3763 O O . GLY A 1 458 ? 2.131 18.869 15.686 1.00 46.25 458 GLY A O 1
ATOM 3764 N N . LEU A 1 459 ? 2.652 16.744 15.284 1.00 43.97 459 LEU A N 1
ATOM 3765 C CA . LEU A 1 459 ? 3.379 16.512 16.550 1.00 43.97 459 LEU A CA 1
ATOM 3766 C C . LEU A 1 459 ? 4.643 17.391 16.745 1.00 43.97 459 LEU A C 1
ATOM 3768 O O . LEU A 1 459 ? 5.412 17.148 17.673 1.00 43.97 459 LEU A O 1
ATOM 3772 N N . ALA A 1 460 ? 4.887 18.369 15.868 1.00 47.66 460 ALA A N 1
ATOM 3773 C CA . ALA A 1 460 ? 6.009 19.293 15.915 1.00 47.66 460 ALA A CA 1
ATOM 3774 C C . ALA A 1 460 ? 5.522 20.695 16.325 1.00 47.66 460 ALA A C 1
ATOM 3776 O O . ALA A 1 460 ? 4.624 21.254 15.700 1.00 47.66 460 ALA A O 1
ATOM 3777 N N . GLY A 1 461 ? 6.109 21.262 17.383 1.00 49.78 461 GLY A N 1
ATOM 3778 C CA . GLY A 1 461 ? 5.848 22.641 17.803 1.00 49.78 461 GLY A CA 1
ATOM 3779 C C . GLY A 1 461 ? 6.371 23.676 16.796 1.00 49.78 461 GLY A C 1
ATOM 3780 O O . GLY A 1 461 ? 7.101 23.349 15.864 1.00 49.78 461 GLY A O 1
ATOM 3781 N N . ALA A 1 462 ? 6.030 24.953 17.003 1.00 50.25 462 ALA A N 1
ATOM 3782 C CA . ALA A 1 462 ? 6.327 26.049 16.070 1.00 50.25 462 ALA A CA 1
ATOM 3783 C C . ALA A 1 462 ? 7.833 26.312 15.830 1.00 50.25 462 ALA A C 1
ATOM 3785 O O . ALA A 1 462 ? 8.182 26.892 14.802 1.00 50.25 462 ALA A O 1
ATOM 3786 N N . ASN A 1 463 ? 8.712 25.844 16.725 1.00 53.38 463 ASN A N 1
ATOM 3787 C CA . ASN A 1 463 ? 10.160 26.083 16.713 1.00 53.38 463 ASN A CA 1
ATOM 3788 C C . ASN A 1 463 ? 10.967 24.774 16.610 1.00 53.38 463 ASN A C 1
ATOM 3790 O O . ASN A 1 463 ? 11.800 24.492 17.468 1.00 53.38 463 ASN A O 1
ATOM 3794 N N . MET A 1 464 ? 10.701 23.946 15.599 1.00 60.84 464 MET A N 1
ATOM 3795 C CA . MET A 1 464 ? 11.378 22.659 15.412 1.00 60.84 464 MET A CA 1
ATOM 3796 C C . MET A 1 464 ? 12.032 22.524 14.033 1.00 60.84 464 MET A C 1
ATOM 3798 O O . MET A 1 464 ? 11.544 23.035 13.022 1.00 60.84 464 MET A O 1
ATOM 3802 N N . ILE A 1 465 ? 13.143 21.791 13.992 1.00 59.50 465 ILE A N 1
ATOM 3803 C CA . ILE A 1 465 ? 13.841 21.382 12.776 1.00 59.50 465 ILE A CA 1
ATOM 3804 C C . ILE A 1 465 ? 13.202 20.101 12.240 1.00 59.50 465 ILE A C 1
ATOM 3806 O O . ILE A 1 465 ? 13.183 19.063 12.910 1.00 59.50 465 ILE A O 1
ATOM 3810 N N . LEU A 1 466 ? 12.735 20.158 10.991 1.00 59.72 466 LEU A N 1
ATOM 3811 C CA . LEU A 1 466 ? 12.404 18.976 10.202 1.00 59.72 466 LEU A CA 1
ATOM 3812 C C . LEU A 1 466 ? 13.585 18.671 9.277 1.00 59.72 466 LEU A C 1
ATOM 3814 O O . LEU A 1 466 ? 13.917 19.437 8.383 1.00 59.72 466 LEU A O 1
ATOM 3818 N N . TYR A 1 467 ? 14.246 17.541 9.476 1.00 55.97 467 TYR A N 1
ATOM 3819 C CA . TYR A 1 467 ? 15.411 17.181 8.668 1.00 55.97 467 TYR A CA 1
ATOM 3820 C C . TYR A 1 467 ? 15.015 16.364 7.421 1.00 55.97 467 TYR A C 1
ATOM 3822 O O . TYR A 1 467 ? 13.990 15.657 7.434 1.00 55.97 467 TYR A O 1
ATOM 3830 N N . PRO A 1 468 ? 15.801 16.444 6.324 1.00 55.16 468 PRO A N 1
ATOM 3831 C CA . PRO A 1 468 ? 15.542 15.668 5.117 1.00 55.16 468 PRO A CA 1
ATOM 3832 C C . PRO A 1 468 ? 15.632 14.168 5.399 1.00 55.16 468 PRO A C 1
ATOM 3834 O O . PRO A 1 468 ? 16.217 13.715 6.386 1.00 55.16 468 PRO A O 1
ATOM 3837 N N . GLU A 1 469 ? 15.031 13.371 4.524 1.00 53.31 469 GLU A N 1
ATOM 3838 C CA . GLU A 1 469 ? 15.258 11.931 4.561 1.00 53.31 469 GLU A CA 1
ATOM 3839 C C . GLU A 1 469 ? 16.673 11.623 4.090 1.00 53.31 469 GLU A C 1
ATOM 3841 O O . GLU A 1 469 ? 17.036 11.880 2.946 1.00 53.31 469 GLU A O 1
ATOM 3846 N N . THR A 1 470 ? 17.489 11.087 4.994 1.00 52.91 470 THR A N 1
ATOM 3847 C CA . THR A 1 470 ? 18.850 10.672 4.680 1.00 52.91 470 THR A CA 1
ATOM 3848 C C . THR A 1 470 ? 18.896 9.160 4.489 1.00 52.91 470 THR A C 1
ATOM 3850 O O . THR A 1 470 ? 18.606 8.390 5.405 1.00 52.91 470 THR A O 1
ATOM 3853 N N . HIS A 1 471 ? 19.280 8.730 3.285 1.00 48.28 471 HIS A N 1
ATOM 3854 C CA . HIS A 1 471 ? 19.640 7.342 2.999 1.00 48.28 471 HIS A CA 1
ATOM 3855 C C . HIS A 1 471 ? 21.159 7.172 3.172 1.00 48.28 471 HIS A C 1
ATOM 3857 O O . HIS A 1 471 ? 21.945 7.938 2.606 1.00 48.28 471 HIS A O 1
ATOM 3863 N N . GLY A 1 472 ? 21.570 6.188 3.978 1.00 45.97 472 GLY A N 1
ATOM 3864 C CA . GLY A 1 472 ? 22.975 5.856 4.249 1.00 45.97 472 GLY A CA 1
ATOM 3865 C C . GLY A 1 472 ? 23.377 5.997 5.722 1.00 45.97 472 GLY A C 1
ATOM 3866 O O . GLY A 1 472 ? 23.069 6.998 6.369 1.00 45.97 472 GLY A O 1
ATOM 3867 N N . LEU A 1 473 ? 24.104 4.993 6.227 1.00 47.25 473 LEU A N 1
ATOM 3868 C CA . LEU A 1 473 ? 24.490 4.831 7.636 1.00 47.25 473 LEU A CA 1
ATOM 3869 C C . LEU A 1 473 ? 25.166 6.094 8.201 1.00 47.25 473 LEU A C 1
ATOM 3871 O O . LEU A 1 473 ? 24.656 6.704 9.137 1.00 47.25 473 LEU A O 1
ATOM 3875 N N . LEU A 1 474 ? 26.231 6.565 7.549 1.00 51.16 474 LEU A N 1
ATOM 3876 C CA . LEU A 1 474 ? 27.020 7.726 7.984 1.00 51.16 474 LEU A CA 1
ATOM 3877 C C . LEU A 1 474 ? 26.201 9.026 8.054 1.00 51.16 474 LEU A C 1
ATOM 3879 O O . LEU A 1 474 ? 26.305 9.797 9.004 1.00 51.16 474 LEU A O 1
ATOM 3883 N N . LYS A 1 475 ? 25.332 9.254 7.063 1.00 55.28 475 LYS A N 1
ATOM 3884 C CA . LYS A 1 475 ? 24.491 10.460 6.990 1.00 55.28 475 LYS A CA 1
ATOM 3885 C C . LYS A 1 475 ? 23.327 10.404 7.980 1.00 55.28 475 LYS A C 1
ATOM 3887 O O . LYS A 1 475 ? 22.911 11.442 8.490 1.00 55.28 475 LYS A O 1
ATOM 3892 N N . SER A 1 476 ? 22.822 9.206 8.279 1.00 56.38 476 SER A N 1
ATOM 3893 C CA . SER A 1 476 ? 21.793 8.998 9.301 1.00 56.38 476 SER A CA 1
ATOM 3894 C C . SER A 1 476 ? 22.321 9.183 10.726 1.00 56.38 476 SER A C 1
ATOM 3896 O O . SER A 1 476 ? 21.577 9.683 11.563 1.00 56.38 476 SER A O 1
ATOM 3898 N N . ILE A 1 477 ? 23.598 8.863 10.969 1.00 60.50 477 ILE A N 1
ATOM 3899 C CA . ILE A 1 477 ? 24.265 9.009 12.272 1.00 60.50 477 ILE A CA 1
ATOM 3900 C C . ILE A 1 477 ? 24.617 10.472 12.576 1.00 60.50 477 ILE A C 1
ATOM 3902 O O . ILE A 1 477 ? 24.593 10.869 13.731 1.00 60.50 477 ILE A O 1
ATOM 3906 N N . LEU A 1 478 ? 24.909 11.298 11.567 1.00 64.44 478 LEU A N 1
ATOM 3907 C CA . LEU A 1 478 ? 25.271 12.703 11.801 1.00 64.44 478 LEU A CA 1
ATOM 3908 C C . LEU A 1 478 ? 24.057 13.640 11.777 1.00 64.44 478 LEU A C 1
ATOM 3910 O O . LEU A 1 478 ? 23.865 14.440 12.690 1.00 64.44 478 LEU A O 1
ATOM 3914 N N . VAL A 1 479 ? 23.207 13.548 10.750 1.00 66.00 479 VAL A N 1
ATOM 3915 C CA . VAL A 1 479 ? 22.154 14.554 10.522 1.00 66.00 479 VAL A CA 1
ATOM 3916 C C . VAL A 1 479 ? 20.979 14.379 11.485 1.00 66.00 479 VAL A C 1
ATOM 3918 O O . VAL A 1 479 ? 20.467 15.372 12.002 1.00 66.00 479 VAL A O 1
ATOM 3921 N N . LYS A 1 480 ? 20.551 13.134 11.750 1.00 68.50 480 LYS A N 1
ATOM 3922 C CA . LYS A 1 480 ? 19.369 12.888 12.592 1.00 68.50 480 LYS A CA 1
ATOM 3923 C C . LYS A 1 480 ? 19.619 13.248 14.060 1.00 68.50 480 LYS A C 1
ATOM 3925 O O . LYS A 1 480 ? 18.810 14.005 14.589 1.00 68.50 480 LYS A O 1
ATOM 3930 N N . PRO A 1 481 ? 20.722 12.814 14.706 1.00 72.06 481 PRO A N 1
ATOM 3931 C CA . PRO A 1 481 ? 20.977 13.163 16.101 1.00 72.06 481 PRO A CA 1
ATOM 3932 C C . PRO A 1 481 ? 21.249 14.653 16.291 1.00 72.06 481 PRO A C 1
ATOM 3934 O O . PRO A 1 481 ? 20.788 15.222 17.273 1.00 72.06 481 PRO A O 1
ATOM 3937 N N . THR A 1 482 ? 21.906 15.316 15.331 1.00 72.94 482 THR A N 1
ATOM 3938 C CA . THR A 1 482 ? 22.123 16.772 15.394 1.00 72.94 482 THR A CA 1
ATOM 3939 C C . THR A 1 482 ? 20.798 17.531 15.340 1.00 72.94 482 THR A C 1
ATOM 3941 O O . THR A 1 482 ? 20.546 18.403 16.169 1.00 72.94 482 THR A O 1
ATOM 3944 N N . ALA A 1 483 ? 19.903 17.173 14.415 1.00 72.00 483 ALA A N 1
ATOM 3945 C CA . ALA A 1 483 ? 18.582 17.791 14.356 1.00 72.00 483 ALA A CA 1
ATOM 3946 C C . ALA A 1 483 ? 17.727 17.453 15.591 1.00 72.00 483 ALA A C 1
ATOM 3948 O O . ALA A 1 483 ? 17.014 18.322 16.092 1.00 72.00 483 ALA A O 1
ATOM 3949 N N . ALA A 1 484 ? 17.833 16.227 16.113 1.00 74.69 484 ALA A N 1
ATOM 3950 C CA . ALA A 1 484 ? 17.174 15.800 17.345 1.00 74.69 484 ALA A CA 1
ATOM 3951 C C . ALA A 1 484 ? 17.669 16.581 18.573 1.00 74.69 484 ALA A C 1
ATOM 3953 O O . ALA A 1 484 ? 16.857 16.977 19.404 1.00 74.69 484 ALA A O 1
ATOM 3954 N N . ALA A 1 485 ? 18.971 16.860 18.662 1.00 80.38 485 ALA A N 1
ATOM 3955 C CA . ALA A 1 485 ? 19.563 17.655 19.733 1.00 80.38 485 ALA A CA 1
ATOM 3956 C C . ALA A 1 485 ? 19.060 19.103 19.700 1.00 80.38 485 ALA A C 1
ATOM 3958 O O . ALA A 1 485 ? 18.627 19.624 20.724 1.00 80.38 485 ALA A O 1
ATOM 3959 N N . VAL A 1 486 ? 19.015 19.737 18.521 1.00 77.56 486 VAL A N 1
ATOM 3960 C CA . VAL A 1 486 ? 18.436 21.087 18.395 1.00 77.56 486 VAL A CA 1
ATOM 3961 C C . VAL A 1 486 ? 16.959 21.085 18.791 1.00 77.56 486 VAL A C 1
ATOM 3963 O O . VAL A 1 486 ? 16.509 21.933 19.557 1.00 77.56 486 VAL A O 1
ATOM 3966 N N . ASN A 1 487 ? 16.213 20.086 18.328 1.00 77.38 487 ASN A N 1
ATOM 3967 C CA . ASN A 1 487 ? 14.817 19.884 18.685 1.00 77.38 487 ASN A CA 1
ATOM 3968 C C . ASN A 1 487 ? 14.598 19.654 20.188 1.00 77.38 487 ASN A C 1
ATOM 3970 O O . ASN A 1 487 ? 13.572 20.075 20.724 1.00 77.38 487 ASN A O 1
ATOM 3974 N N . LEU A 1 488 ? 15.513 18.951 20.860 1.00 83.31 488 LEU A N 1
ATOM 3975 C CA . LEU A 1 488 ? 15.496 18.752 22.308 1.00 83.31 488 LEU A CA 1
ATOM 3976 C C . LEU A 1 488 ? 15.670 20.091 23.020 1.00 83.31 488 LEU A C 1
ATOM 3978 O O . LEU A 1 488 ? 14.848 20.423 23.867 1.00 83.31 488 LEU A O 1
ATOM 3982 N N . THR A 1 489 ? 16.662 20.889 22.621 1.00 81.19 489 THR A N 1
ATOM 3983 C CA . THR A 1 489 ? 16.889 22.231 23.175 1.00 81.19 489 THR A CA 1
ATOM 3984 C C . THR A 1 489 ? 15.650 23.111 23.028 1.00 81.19 489 THR A C 1
ATOM 3986 O O . THR A 1 489 ? 15.200 23.711 24.003 1.00 81.19 489 THR A O 1
ATOM 3989 N N . SER A 1 490 ? 15.033 23.133 21.844 1.00 78.19 490 SER A N 1
ATOM 3990 C CA . SER A 1 490 ? 13.786 23.871 21.619 1.00 78.19 490 SER A CA 1
ATOM 3991 C C . SER A 1 490 ? 12.643 23.384 22.515 1.00 78.19 490 SER A C 1
ATOM 3993 O O . SER A 1 490 ? 11.905 24.202 23.056 1.00 78.19 490 SER A O 1
ATOM 3995 N N . ALA A 1 491 ? 12.504 22.070 22.715 1.00 80.12 491 ALA A N 1
ATOM 3996 C CA . ALA A 1 491 ? 11.472 21.499 23.580 1.00 80.12 491 ALA A CA 1
ATOM 3997 C C . ALA A 1 491 ? 11.709 21.793 25.073 1.00 80.12 491 ALA A C 1
ATOM 3999 O O . ALA A 1 491 ? 10.753 22.017 25.815 1.00 80.12 491 ALA A O 1
ATOM 4000 N N . VAL A 1 492 ? 12.969 21.841 25.513 1.00 82.25 492 VAL A N 1
ATOM 4001 C CA . VAL A 1 492 ? 13.337 22.267 26.871 1.00 82.25 492 VAL A CA 1
ATOM 4002 C C . VAL A 1 492 ? 12.974 23.735 27.085 1.00 82.25 492 VAL A C 1
ATOM 4004 O O . VAL A 1 492 ? 12.330 24.051 28.081 1.00 82.25 492 VAL A O 1
ATOM 4007 N N . ILE A 1 493 ? 13.296 24.619 26.134 1.00 80.81 493 ILE A N 1
ATOM 4008 C CA . ILE A 1 493 ? 12.917 26.042 26.198 1.00 80.81 493 ILE A CA 1
ATOM 4009 C C . ILE A 1 493 ? 11.389 26.197 26.258 1.00 80.81 493 ILE A C 1
ATOM 4011 O O . ILE A 1 493 ? 10.884 26.951 27.087 1.00 80.81 493 ILE A O 1
ATOM 4015 N N . GLU A 1 494 ? 10.649 25.447 25.437 1.00 77.25 494 GLU A N 1
ATOM 4016 C CA . GLU A 1 494 ? 9.179 25.434 25.446 1.00 77.25 494 GLU A CA 1
ATOM 4017 C C . GLU A 1 494 ? 8.619 24.966 26.801 1.00 77.25 494 GLU A C 1
ATOM 4019 O O . GLU A 1 494 ? 7.686 25.566 27.335 1.00 77.25 494 GLU A O 1
ATOM 4024 N N . THR A 1 495 ? 9.224 23.930 27.393 1.00 82.19 495 THR A N 1
ATOM 4025 C CA . THR A 1 495 ? 8.849 23.411 28.718 1.00 82.19 495 THR A CA 1
ATOM 4026 C C . THR A 1 495 ? 9.085 24.464 29.796 1.00 82.19 495 THR A C 1
ATOM 4028 O O . THR A 1 495 ? 8.190 24.725 30.596 1.00 82.19 495 THR A O 1
ATOM 4031 N N . LEU A 1 496 ? 10.255 25.110 29.795 1.00 81.19 496 LEU A N 1
ATOM 4032 C CA . LEU A 1 496 ? 10.596 26.178 30.737 1.00 81.19 496 LEU A CA 1
ATOM 4033 C C . LEU A 1 496 ? 9.632 27.363 30.609 1.00 81.19 496 LEU A C 1
ATOM 4035 O O . LEU A 1 496 ? 9.135 27.860 31.617 1.00 81.19 496 LEU A O 1
ATOM 4039 N N . TYR A 1 497 ? 9.295 27.767 29.382 1.00 81.38 497 TYR A N 1
ATOM 4040 C CA . TYR A 1 497 ? 8.283 28.794 29.137 1.00 81.38 497 TYR A CA 1
ATOM 4041 C C . TYR A 1 497 ? 6.895 28.373 29.652 1.00 81.38 497 TYR A C 1
ATOM 4043 O O . TYR A 1 497 ? 6.190 29.170 30.272 1.00 81.38 497 TYR A O 1
ATOM 4051 N N . GLY A 1 498 ? 6.513 27.107 29.466 1.00 79.88 498 GLY A N 1
ATOM 4052 C CA . GLY A 1 498 ? 5.286 26.534 30.021 1.00 79.88 498 GLY A CA 1
ATOM 4053 C C . GLY A 1 498 ? 5.247 26.557 31.549 1.00 79.88 498 GLY A C 1
ATOM 4054 O O . GLY A 1 498 ? 4.234 26.950 32.125 1.00 79.88 498 GLY A O 1
ATOM 4055 N N . ILE A 1 499 ? 6.351 26.213 32.217 1.00 84.25 499 ILE A N 1
ATOM 4056 C CA . ILE A 1 499 ? 6.479 26.305 33.681 1.00 84.25 499 ILE A CA 1
ATOM 4057 C C . ILE A 1 499 ? 6.283 27.759 34.131 1.00 84.25 499 ILE A C 1
ATOM 4059 O O . ILE A 1 499 ? 5.454 28.021 35.001 1.00 84.25 499 ILE A O 1
ATOM 4063 N N . LEU A 1 500 ? 6.967 28.712 33.489 1.00 84.19 500 LEU A N 1
ATOM 4064 C CA . LEU A 1 500 ? 6.878 30.141 33.819 1.00 84.19 500 LEU A CA 1
ATOM 4065 C C . LEU A 1 500 ? 5.479 30.737 33.584 1.00 84.19 500 LEU A C 1
ATOM 4067 O O . LEU A 1 500 ? 5.091 31.681 34.266 1.00 84.19 500 LEU A O 1
ATOM 4071 N N . THR A 1 501 ? 4.705 30.187 32.646 1.00 81.31 501 THR A N 1
ATOM 4072 C CA . THR A 1 501 ? 3.348 30.660 32.307 1.00 81.31 501 THR A CA 1
ATOM 4073 C C . THR A 1 501 ? 2.229 29.869 32.992 1.00 81.31 501 THR A C 1
ATOM 4075 O O . THR A 1 501 ? 1.069 30.282 32.952 1.00 81.31 501 THR A O 1
ATOM 4078 N N . THR A 1 502 ? 2.548 28.772 33.687 1.00 81.94 502 THR A N 1
ATOM 4079 C CA . THR A 1 502 ? 1.574 27.967 34.447 1.00 81.94 502 THR A CA 1
ATOM 4080 C C . THR A 1 502 ? 0.820 28.783 35.510 1.00 81.94 502 THR A C 1
ATOM 4082 O O . THR A 1 502 ? -0.402 28.635 35.582 1.00 81.94 502 THR A O 1
ATOM 4085 N N . PRO A 1 503 ? 1.458 29.702 36.268 1.00 82.44 503 PRO A N 1
ATOM 4086 C CA . PRO A 1 503 ? 0.737 30.575 37.197 1.00 82.44 503 PRO A CA 1
ATOM 4087 C C . PRO A 1 503 ? -0.342 31.434 36.516 1.00 82.44 503 PRO A C 1
ATOM 4089 O O . PRO A 1 503 ? -1.434 31.593 37.055 1.00 82.44 503 PRO A O 1
ATOM 4092 N N . LEU A 1 504 ? -0.086 31.923 35.295 1.00 80.38 504 LEU A N 1
ATOM 4093 C CA . LEU A 1 504 ? -1.063 32.695 34.513 1.00 80.38 504 LEU A CA 1
ATOM 4094 C C . LEU A 1 504 ? -2.256 31.828 34.080 1.00 80.38 504 LEU A C 1
ATOM 4096 O O . LEU A 1 504 ? -3.397 32.276 34.141 1.00 80.38 504 LEU A O 1
ATOM 4100 N N . LYS A 1 505 ? -2.008 30.558 33.728 1.00 77.25 505 LYS A N 1
ATOM 4101 C CA . LYS A 1 505 ? -3.050 29.557 33.420 1.00 77.25 505 LYS A CA 1
ATOM 4102 C C . LYS A 1 505 ? -3.921 29.213 34.632 1.00 77.25 505 LYS A C 1
ATOM 4104 O O . LYS A 1 505 ? -5.068 28.803 34.482 1.00 77.25 505 LYS A O 1
ATOM 4109 N N . TRP A 1 506 ? -3.374 29.310 35.840 1.00 82.25 506 TRP A N 1
ATOM 4110 C CA . TRP A 1 506 ? -4.144 29.111 37.069 1.00 82.25 506 TRP A CA 1
ATOM 4111 C C . TRP A 1 506 ? -4.985 30.346 37.385 1.00 82.25 506 TRP A C 1
ATOM 4113 O O . TRP A 1 506 ? -6.178 30.213 37.652 1.00 82.25 506 TRP A O 1
ATOM 4123 N N . LEU A 1 507 ? -4.401 31.541 37.254 1.00 82.44 507 LEU A N 1
ATOM 4124 C CA . LEU A 1 507 ? -5.109 32.815 37.395 1.00 82.44 507 LEU A CA 1
ATOM 4125 C C . LEU A 1 507 ? -6.255 32.958 36.388 1.00 82.44 507 LEU A C 1
ATOM 4127 O O . LEU A 1 507 ? -7.316 33.457 36.750 1.00 82.44 507 LEU A O 1
ATOM 4131 N N . SER A 1 508 ? -6.106 32.452 35.161 1.00 82.19 508 SER A N 1
ATOM 4132 C CA . SER A 1 508 ? -7.164 32.515 34.145 1.00 82.19 508 SER A CA 1
ATOM 4133 C C . SER A 1 508 ? -8.417 31.697 34.481 1.00 82.19 508 SER A C 1
ATOM 4135 O O . SER A 1 508 ? -9.465 31.914 33.871 1.00 82.19 508 SER A O 1
ATOM 4137 N N . LYS A 1 509 ? -8.340 30.780 35.458 1.00 82.62 509 LYS A N 1
ATOM 4138 C CA . LYS A 1 509 ? -9.501 30.042 35.983 1.00 82.62 509 LYS A CA 1
ATOM 4139 C C . LYS A 1 509 ? -10.331 30.857 36.981 1.00 82.62 509 LYS A C 1
ATOM 4141 O O . LYS A 1 509 ? -11.444 30.447 37.303 1.00 82.62 509 LYS A O 1
ATOM 4146 N N . VAL A 1 510 ? -9.826 31.999 37.456 1.00 83.44 510 VAL A N 1
ATOM 4147 C CA . VAL A 1 510 ? -10.565 32.919 38.330 1.00 83.44 510 VAL A CA 1
ATOM 4148 C C . VAL A 1 510 ? -11.500 33.798 37.479 1.00 83.44 510 VAL A C 1
ATOM 4150 O O . VAL A 1 510 ? -11.072 34.324 36.443 1.00 83.44 510 VAL A O 1
ATOM 4153 N N . PRO A 1 511 ? -12.776 33.987 37.874 1.00 78.69 511 PRO A N 1
ATOM 4154 C CA . PRO A 1 511 ? -13.693 34.890 37.176 1.00 78.69 511 PRO A CA 1
ATOM 4155 C C . PRO A 1 511 ? -13.086 36.294 36.997 1.00 78.69 511 PRO A C 1
ATOM 4157 O O . PRO A 1 511 ? -12.546 36.860 37.940 1.00 78.69 511 PRO A O 1
ATOM 4160 N N . GLY A 1 512 ? -13.149 36.847 35.779 1.00 77.06 512 GLY A N 1
ATOM 4161 C CA . GLY A 1 512 ? -12.557 38.153 35.428 1.00 77.06 512 GLY A CA 1
ATOM 4162 C C . GLY A 1 512 ? -11.156 38.100 34.795 1.00 77.06 512 GLY A C 1
ATOM 4163 O O . GLY A 1 512 ? -10.736 39.072 34.171 1.00 77.06 512 GLY A O 1
ATOM 4164 N N . PHE A 1 513 ? -10.465 36.955 34.850 1.00 78.81 513 PHE A N 1
ATOM 4165 C CA . PHE A 1 513 ? -9.077 36.813 34.375 1.00 78.81 513 PHE A CA 1
ATOM 4166 C C . PHE A 1 513 ? -8.901 35.888 33.163 1.00 78.81 513 PHE A C 1
ATOM 4168 O O . PHE A 1 513 ? -7.775 35.580 32.781 1.00 78.81 513 PHE A O 1
ATOM 4175 N N . LYS A 1 514 ? -9.988 35.477 32.494 1.00 78.00 514 LYS A N 1
ATOM 4176 C CA . LYS A 1 514 ? -9.934 34.586 31.312 1.00 78.00 514 LYS A CA 1
ATOM 4177 C C . LYS A 1 514 ? -9.001 35.073 30.192 1.00 78.00 514 LYS A C 1
ATOM 4179 O O . LYS A 1 514 ? -8.464 34.259 29.454 1.00 78.00 514 LYS A O 1
ATOM 4184 N N . TRP A 1 515 ? -8.773 36.381 30.071 1.00 77.38 515 TRP A N 1
ATOM 4185 C CA . TRP A 1 515 ? -7.865 36.965 29.077 1.00 77.38 515 TRP A CA 1
ATOM 4186 C C . TRP A 1 515 ? -6.381 36.601 29.294 1.00 77.38 515 TRP A C 1
ATOM 4188 O O . TRP A 1 515 ? -5.588 36.745 28.365 1.00 77.38 515 TRP A O 1
ATOM 4198 N N . LEU A 1 516 ? -6.013 36.110 30.486 1.00 77.50 516 LEU A N 1
ATOM 4199 C CA . LEU A 1 516 ? -4.678 35.592 30.813 1.00 77.50 516 LEU A CA 1
ATOM 4200 C C . LEU A 1 516 ? -4.464 34.139 30.373 1.00 77.50 516 LEU A C 1
ATOM 4202 O O . LEU A 1 516 ? -3.352 33.629 30.515 1.00 77.50 516 LEU A O 1
ATOM 4206 N N . GLU A 1 517 ? -5.502 33.457 29.874 1.00 75.56 517 GLU A N 1
ATOM 4207 C CA . GLU A 1 517 ? -5.380 32.063 29.460 1.00 75.56 517 GLU A CA 1
ATOM 4208 C C . GLU A 1 517 ? -4.342 31.943 28.331 1.00 75.56 517 GLU A C 1
ATOM 4210 O O . GLU A 1 517 ? -4.494 32.567 27.272 1.00 75.56 517 GLU A O 1
ATOM 4215 N N . PRO A 1 518 ? -3.265 31.159 28.528 1.00 67.12 518 PRO A N 1
ATOM 4216 C CA . PRO A 1 518 ? -2.280 30.952 27.485 1.00 67.12 518 PRO A CA 1
ATOM 4217 C C . PRO A 1 518 ? -2.959 30.369 26.249 1.00 67.12 518 PRO A C 1
ATOM 4219 O O . PRO A 1 518 ? -3.632 29.343 26.319 1.00 67.12 518 PRO A O 1
ATOM 4222 N N . LYS A 1 519 ? -2.726 30.983 25.085 1.00 68.12 519 LYS A N 1
ATOM 4223 C CA . LYS A 1 519 ? -3.305 30.527 23.809 1.00 68.12 519 LYS A CA 1
ATOM 4224 C C . LYS A 1 519 ? -2.884 29.099 23.422 1.00 68.12 519 LYS A C 1
ATOM 4226 O O . LYS A 1 519 ? -3.469 28.527 22.504 1.00 68.12 519 LYS A O 1
ATOM 4231 N N . ARG A 1 520 ? -1.842 28.543 24.057 1.00 67.44 520 ARG A N 1
ATOM 4232 C CA . ARG A 1 520 ? -1.310 27.193 23.821 1.00 67.44 520 ARG A CA 1
ATOM 4233 C C . ARG A 1 520 ? -0.805 26.556 25.116 1.00 67.44 520 ARG A C 1
ATOM 4235 O O . ARG A 1 520 ? -0.281 27.235 25.995 1.00 67.44 520 ARG A O 1
ATOM 4242 N N . ASP A 1 521 ? -0.907 25.230 25.197 1.00 71.06 521 ASP A N 1
ATOM 4243 C CA . ASP A 1 521 ? -0.375 24.439 26.311 1.00 71.06 521 ASP A CA 1
ATOM 4244 C C . ASP A 1 521 ? 1.129 24.159 26.147 1.00 71.06 521 ASP A C 1
ATOM 4246 O O . ASP A 1 521 ? 1.549 23.063 25.774 1.00 71.06 521 ASP A O 1
ATOM 4250 N N . HIS A 1 522 ? 1.952 25.179 26.397 1.00 75.00 522 HIS A N 1
ATOM 4251 C CA . HIS A 1 522 ? 3.408 25.118 26.219 1.00 75.00 522 HIS A CA 1
ATOM 4252 C C . HIS A 1 522 ? 4.078 24.017 27.061 1.00 75.00 522 HIS A C 1
ATOM 4254 O O . HIS A 1 522 ? 5.001 23.357 26.590 1.00 75.00 522 HIS A O 1
ATOM 4260 N N . LEU A 1 523 ? 3.578 23.758 28.276 1.00 75.44 523 LEU A N 1
ATOM 4261 C CA . LEU A 1 523 ? 4.126 22.733 29.169 1.00 75.44 523 LEU A CA 1
ATOM 4262 C C . LEU A 1 523 ? 3.935 21.316 28.602 1.00 75.44 523 LEU A C 1
ATOM 4264 O O . LEU A 1 523 ? 4.904 20.569 28.464 1.00 75.44 523 LEU A O 1
ATOM 4268 N N . GLY A 1 524 ? 2.703 20.958 28.224 1.00 68.62 524 GLY A N 1
ATOM 4269 C CA . GLY A 1 524 ? 2.408 19.656 27.624 1.00 68.62 524 GLY A CA 1
ATOM 4270 C C . GLY A 1 524 ? 3.119 19.455 26.283 1.00 68.62 524 GLY A C 1
ATOM 4271 O O . GLY A 1 524 ? 3.657 18.378 26.014 1.00 68.62 524 GLY A O 1
ATOM 4272 N N . LEU A 1 525 ? 3.191 20.505 25.456 1.00 68.56 525 LEU A N 1
ATOM 4273 C CA . LEU A 1 525 ? 3.919 20.482 24.182 1.00 68.56 525 LEU A CA 1
ATOM 4274 C C . LEU A 1 525 ? 5.431 20.303 24.374 1.00 68.56 525 LEU A C 1
ATOM 4276 O O . LEU A 1 525 ? 6.039 19.514 23.648 1.00 68.56 525 LEU A O 1
ATOM 4280 N N . GLY A 1 526 ? 6.026 20.987 25.351 1.00 72.25 526 GLY A N 1
ATOM 4281 C CA . GLY A 1 526 ? 7.445 20.888 25.680 1.00 72.25 526 GLY A CA 1
ATOM 4282 C C . GLY A 1 526 ? 7.843 19.492 26.163 1.00 72.25 526 GLY A C 1
ATOM 4283 O O . GLY A 1 526 ? 8.742 18.879 25.584 1.00 72.25 526 GLY A O 1
ATOM 4284 N N . ILE A 1 527 ? 7.110 18.928 27.131 1.00 75.06 527 ILE A N 1
ATOM 4285 C CA . ILE A 1 527 ? 7.358 17.572 27.661 1.00 75.06 527 ILE A CA 1
ATOM 4286 C C . ILE A 1 527 ? 7.245 16.524 26.548 1.00 75.06 527 ILE A C 1
ATOM 4288 O O . ILE A 1 527 ? 8.120 15.668 26.381 1.00 75.06 527 ILE A O 1
ATOM 4292 N N . LYS A 1 528 ? 6.197 16.620 25.725 1.00 68.00 528 LYS A N 1
ATOM 4293 C CA . LYS A 1 528 ? 6.019 15.749 24.559 1.00 68.00 528 LYS A CA 1
ATOM 4294 C C . LYS A 1 528 ? 7.155 15.920 23.548 1.00 68.00 528 LYS A C 1
ATOM 4296 O O . LYS A 1 528 ? 7.635 14.938 22.981 1.00 68.00 528 LYS A O 1
ATOM 4301 N N . GLY A 1 529 ? 7.608 17.153 23.336 1.00 72.12 529 GLY A N 1
ATOM 4302 C CA . GLY A 1 529 ? 8.759 17.476 22.501 1.00 72.12 529 GLY A CA 1
ATOM 4303 C C . GLY A 1 529 ? 10.034 16.789 22.987 1.00 72.12 529 GLY A C 1
ATOM 4304 O O . GLY A 1 529 ? 10.708 16.149 22.184 1.00 72.12 529 GLY A O 1
ATOM 4305 N N . ILE A 1 530 ? 10.323 16.837 24.288 1.00 78.31 530 ILE A N 1
ATOM 4306 C CA . ILE A 1 530 ? 11.483 16.170 24.897 1.00 78.31 530 ILE A CA 1
ATOM 4307 C C . ILE A 1 530 ? 11.432 14.664 24.628 1.00 78.31 530 ILE A C 1
ATOM 4309 O O . ILE A 1 530 ? 12.380 14.115 24.066 1.00 78.31 530 ILE A O 1
ATOM 4313 N N . ALA A 1 531 ? 10.308 14.012 24.940 1.00 72.56 531 ALA A N 1
ATOM 4314 C CA . ALA A 1 531 ? 10.145 12.570 24.747 1.00 72.56 531 ALA A CA 1
ATOM 4315 C C . ALA A 1 531 ? 10.384 12.148 23.286 1.00 72.56 531 ALA A C 1
ATOM 4317 O O . ALA A 1 531 ? 11.113 11.194 23.015 1.00 72.56 531 ALA A O 1
ATOM 4318 N N . LEU A 1 532 ? 9.825 12.895 22.328 1.00 70.50 532 LEU A N 1
ATOM 4319 C CA . LEU A 1 532 ? 10.032 12.630 20.903 1.00 70.50 532 LEU A CA 1
ATOM 4320 C C . LEU A 1 532 ? 11.489 12.872 20.471 1.00 70.50 532 LEU A C 1
ATOM 4322 O O . LEU A 1 532 ? 12.022 12.079 19.700 1.00 70.50 532 LEU A O 1
ATOM 4326 N N . SER A 1 533 ? 12.141 13.934 20.962 1.00 77.06 533 SER A N 1
ATOM 4327 C CA . SER A 1 533 ? 13.533 14.249 20.607 1.00 77.06 533 SER A CA 1
ATOM 4328 C C . SER A 1 533 ? 14.510 13.195 21.131 1.00 77.06 533 SER A C 1
ATOM 4330 O O . SER A 1 533 ? 15.446 12.838 20.422 1.00 77.06 533 SER A O 1
ATOM 4332 N N . LEU A 1 534 ? 14.283 12.655 22.335 1.00 77.50 534 LEU A N 1
ATOM 4333 C CA . LEU A 1 534 ? 15.108 11.581 22.903 1.00 77.50 534 LEU A CA 1
ATOM 4334 C C . LEU A 1 534 ? 15.079 10.322 22.028 1.00 77.50 534 LEU A C 1
ATOM 4336 O O . LEU A 1 534 ? 16.121 9.727 21.758 1.00 77.50 534 LEU A O 1
ATOM 4340 N N . VAL A 1 535 ? 13.903 9.958 21.511 1.00 70.38 535 VAL A N 1
ATOM 4341 C CA . VAL A 1 535 ? 13.779 8.865 20.538 1.00 70.38 535 VAL A CA 1
ATOM 4342 C C . VAL A 1 535 ? 14.506 9.225 19.235 1.00 70.38 535 VAL A C 1
ATOM 4344 O O . VAL A 1 535 ? 15.272 8.414 18.714 1.00 70.38 535 VAL A O 1
ATOM 4347 N N . GLU A 1 536 ? 14.369 10.461 18.744 1.00 71.12 536 GLU A N 1
ATOM 4348 C CA . GLU A 1 536 ? 15.065 10.937 17.537 1.00 71.12 536 GLU A CA 1
ATOM 4349 C C . GLU A 1 536 ? 16.596 10.928 17.641 1.00 71.12 536 GLU A C 1
ATOM 4351 O O . GLU A 1 536 ? 17.267 10.647 16.642 1.00 71.12 536 GLU A O 1
ATOM 4356 N N . MET A 1 537 ? 17.159 11.135 18.835 1.00 74.19 537 MET A N 1
ATOM 4357 C CA . MET A 1 537 ? 18.607 11.055 19.076 1.00 74.19 537 MET A CA 1
ATOM 4358 C C . MET A 1 537 ? 19.173 9.652 18.844 1.00 74.19 537 MET A C 1
ATOM 4360 O O . MET A 1 537 ? 20.326 9.519 18.444 1.00 74.19 537 MET A O 1
ATOM 4364 N N . THR A 1 538 ? 18.358 8.608 19.007 1.00 68.00 538 THR A N 1
ATOM 4365 C CA . THR A 1 538 ? 18.753 7.219 18.710 1.00 68.00 538 THR A CA 1
ATOM 4366 C C . THR A 1 538 ? 18.654 6.872 17.213 1.00 68.00 538 THR A C 1
ATOM 4368 O O . THR A 1 538 ? 18.855 5.728 16.813 1.00 68.00 538 THR A O 1
ATOM 4371 N N . GLY A 1 539 ? 18.377 7.865 16.353 1.00 59.47 539 GLY A N 1
ATOM 4372 C CA . GLY A 1 539 ? 18.323 7.727 14.891 1.00 59.47 539 GLY A CA 1
ATOM 4373 C C . GLY A 1 539 ? 16.919 7.479 14.322 1.00 59.47 539 GLY A C 1
ATOM 4374 O O . GLY A 1 539 ? 16.757 7.308 13.102 1.00 59.47 539 GLY A O 1
ATOM 4375 N N . PHE A 1 540 ? 15.900 7.492 15.181 1.00 63.25 540 PHE A N 1
ATOM 4376 C CA . PHE A 1 540 ? 14.508 7.205 14.848 1.00 63.25 540 PHE A CA 1
ATOM 4377 C C . PH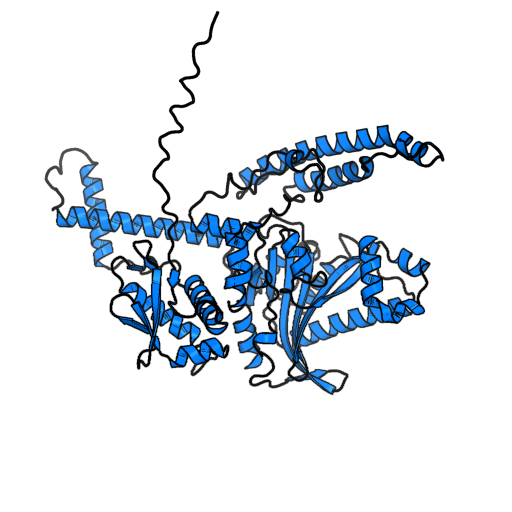E A 1 540 ? 13.707 8.466 14.550 1.00 63.25 540 PHE A C 1
ATOM 4379 O O . PHE A 1 540 ? 13.425 9.253 15.435 1.00 63.25 540 PHE A O 1
ATOM 4386 N N . ARG A 1 541 ? 13.260 8.653 13.309 1.00 64.81 541 ARG A N 1
ATOM 4387 C CA . ARG A 1 541 ? 12.445 9.824 12.972 1.00 64.81 541 ARG A CA 1
ATOM 4388 C C . ARG A 1 541 ? 11.028 9.682 13.529 1.00 64.81 541 ARG A C 1
ATOM 4390 O O . ARG A 1 541 ? 10.314 8.759 13.140 1.00 64.81 541 ARG A O 1
ATOM 4397 N N . MET A 1 542 ? 10.613 10.627 14.373 1.00 63.34 542 MET A N 1
ATOM 4398 C CA . MET A 1 542 ? 9.270 10.655 14.963 1.00 63.34 542 MET A CA 1
ATOM 4399 C C . MET A 1 542 ? 8.393 11.762 14.370 1.00 63.34 542 MET A C 1
ATOM 4401 O O . MET A 1 542 ? 7.166 11.649 14.378 1.00 63.34 542 MET A O 1
ATOM 4405 N N . ARG A 1 543 ? 9.001 12.825 13.829 1.00 64.56 543 ARG A N 1
ATOM 4406 C CA . ARG A 1 543 ? 8.284 13.987 13.286 1.00 64.56 543 ARG A CA 1
ATOM 4407 C C . ARG A 1 543 ? 8.363 14.083 11.766 1.00 64.56 543 ARG A C 1
ATOM 4409 O O . ARG A 1 543 ? 9.412 13.885 11.141 1.00 64.56 543 ARG A O 1
ATOM 4416 N N . TYR A 1 544 ? 7.232 14.443 11.168 1.00 60.28 544 TYR A N 1
ATOM 4417 C CA . TYR A 1 544 ? 7.034 14.502 9.723 1.00 60.28 544 TYR A CA 1
ATOM 4418 C C . TYR A 1 544 ? 6.438 15.847 9.318 1.00 60.28 544 TYR A C 1
ATOM 4420 O O . TYR A 1 544 ? 5.642 16.401 10.080 1.00 60.28 544 TYR A O 1
ATOM 4428 N N . PRO A 1 545 ? 6.834 16.387 8.149 1.00 55.88 545 PRO A N 1
ATOM 4429 C CA . PRO A 1 545 ? 6.195 17.574 7.610 1.00 55.88 545 PRO A CA 1
ATOM 4430 C C . PRO A 1 545 ? 4.720 17.285 7.369 1.00 55.88 545 PRO A C 1
ATOM 4432 O O . PRO A 1 545 ? 4.325 16.148 7.087 1.00 55.88 545 PRO A O 1
ATOM 4435 N N . LYS A 1 546 ? 3.915 18.338 7.443 1.00 57.22 546 LYS A N 1
ATOM 4436 C CA . LYS A 1 546 ? 2.535 18.242 7.010 1.00 57.22 546 LYS A CA 1
ATOM 4437 C C . LYS A 1 546 ? 2.422 17.773 5.554 1.00 57.22 546 LYS A C 1
ATOM 4439 O O . LYS A 1 546 ? 3.311 18.076 4.753 1.00 57.22 546 LYS A O 1
ATOM 4444 N N . PRO A 1 547 ? 1.323 17.084 5.204 1.00 57.75 547 PRO A N 1
ATOM 4445 C CA . PRO A 1 547 ? 0.936 16.935 3.811 1.00 57.75 547 PRO A CA 1
ATOM 4446 C C . PRO A 1 547 ? 0.823 18.318 3.171 1.00 57.75 547 PRO A C 1
ATOM 4448 O O . PRO A 1 547 ? 0.297 19.252 3.778 1.00 57.75 547 PRO A O 1
ATOM 4451 N N . GLN A 1 548 ? 1.350 18.445 1.962 1.00 64.25 548 GLN A N 1
ATOM 4452 C CA . GLN A 1 548 ? 1.140 19.642 1.161 1.00 64.25 548 GLN A CA 1
ATOM 4453 C C . GLN A 1 548 ? -0.204 19.517 0.430 1.00 64.25 548 GLN A C 1
ATOM 4455 O O . GLN A 1 548 ? -0.685 18.408 0.215 1.00 64.25 548 GLN A O 1
ATOM 4460 N N . PRO A 1 549 ? -0.830 20.617 0.000 1.00 67.00 549 PRO A N 1
ATOM 4461 C CA . PRO A 1 549 ? -1.950 20.524 -0.929 1.00 67.00 549 PRO A CA 1
ATOM 4462 C C . PRO A 1 549 ? -1.543 19.779 -2.211 1.00 67.00 549 PRO A C 1
ATOM 4464 O O . PRO A 1 549 ? -0.375 19.826 -2.621 1.00 67.00 549 PRO A O 1
ATOM 4467 N N . TRP A 1 550 ? -2.486 19.057 -2.816 1.00 72.44 550 TRP A N 1
ATOM 4468 C CA . TRP A 1 550 ? -2.297 18.436 -4.127 1.00 72.44 550 TRP A CA 1
ATOM 4469 C C . TRP A 1 550 ? -2.194 19.521 -5.206 1.00 72.44 550 TRP A C 1
ATOM 4471 O O . TRP A 1 550 ? -2.829 20.568 -5.096 1.00 72.44 550 TRP A O 1
ATOM 4481 N N . SER A 1 551 ? -1.359 19.311 -6.225 1.00 74.19 551 SER A N 1
ATOM 4482 C CA . SER A 1 551 ? -1.373 20.182 -7.406 1.00 74.19 551 SER A CA 1
ATOM 4483 C C . SER A 1 551 ? -2.567 19.838 -8.297 1.00 74.19 551 SER A C 1
ATOM 4485 O O . SER A 1 551 ? -3.037 18.704 -8.282 1.00 74.19 551 SER A O 1
ATOM 4487 N N . SER A 1 5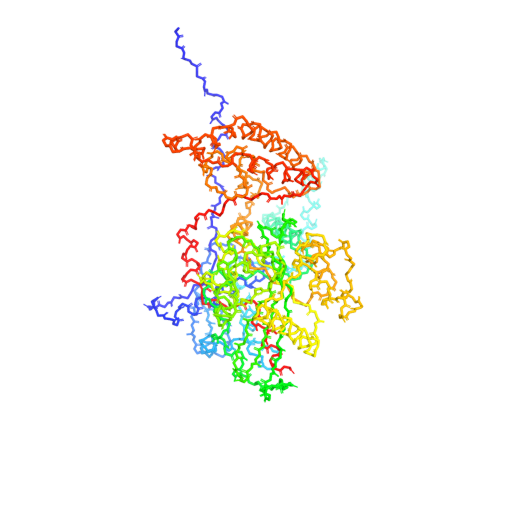52 ? -3.015 20.764 -9.146 1.00 73.31 552 SER A N 1
ATOM 4488 C CA . SER A 1 552 ? -4.133 20.500 -10.068 1.00 73.31 552 SER A CA 1
ATOM 4489 C C . SER A 1 552 ? -3.867 19.323 -11.019 1.00 73.31 552 SER A C 1
ATOM 4491 O O . SER A 1 552 ? -4.784 18.597 -11.387 1.00 73.31 552 SER A O 1
ATOM 4493 N N . GLU A 1 553 ? -2.606 19.094 -11.399 1.00 69.62 553 GLU A N 1
ATOM 4494 C CA . GLU A 1 553 ? -2.206 17.925 -12.195 1.00 69.62 553 GLU A CA 1
ATOM 4495 C C . GLU A 1 553 ? -2.330 16.617 -11.400 1.00 69.62 553 GLU A C 1
ATOM 4497 O O . GLU A 1 553 ? -2.735 15.591 -11.945 1.00 69.62 553 GLU A O 1
ATOM 4502 N N . GLU A 1 554 ? -1.979 16.639 -10.112 1.00 72.88 554 GLU A N 1
ATOM 4503 C CA . GLU A 1 554 ? -2.137 15.487 -9.224 1.00 72.88 554 GLU A CA 1
ATOM 4504 C C . GLU A 1 554 ? -3.607 15.207 -8.933 1.00 72.88 554 GLU A C 1
ATOM 4506 O O . GLU A 1 554 ? -4.013 14.052 -8.995 1.00 72.88 554 GLU A O 1
ATOM 4511 N N . GLU A 1 555 ? -4.406 16.239 -8.671 1.00 75.00 555 GLU A N 1
ATOM 4512 C CA . GLU A 1 555 ? -5.851 16.113 -8.477 1.00 75.00 555 GLU A CA 1
ATOM 4513 C C . GLU A 1 555 ? -6.514 15.515 -9.715 1.00 75.00 555 GLU A C 1
ATOM 4515 O O . GLU A 1 555 ? -7.261 14.548 -9.592 1.00 75.00 555 GLU A O 1
ATOM 4520 N N . LYS A 1 556 ? -6.173 15.998 -10.916 1.00 72.81 556 LYS A N 1
ATOM 4521 C CA . LYS A 1 556 ? -6.667 15.414 -12.167 1.00 72.81 556 LYS A CA 1
ATOM 4522 C C . LYS A 1 556 ? -6.301 13.932 -12.284 1.00 72.81 556 LYS A C 1
ATOM 4524 O O . LYS A 1 556 ? -7.167 13.102 -12.531 1.00 72.81 556 LYS A O 1
ATOM 4529 N N . TYR A 1 557 ? -5.038 13.571 -12.060 1.00 72.62 557 TYR A N 1
ATOM 4530 C CA . TYR A 1 557 ? -4.627 12.165 -12.084 1.00 72.62 557 TYR A CA 1
ATOM 4531 C C . TYR A 1 557 ? -5.419 11.317 -11.071 1.00 72.62 557 TYR A C 1
ATOM 4533 O O . TYR A 1 557 ? -5.911 10.246 -11.416 1.00 72.62 557 TYR A O 1
ATOM 4541 N N . LEU A 1 558 ? -5.579 11.801 -9.835 1.00 70.94 558 LEU A N 1
ATOM 4542 C CA . LEU A 1 558 ? -6.251 11.071 -8.757 1.00 70.94 558 LEU A CA 1
ATOM 4543 C C . LEU A 1 558 ? -7.759 10.933 -8.961 1.00 70.94 558 LEU A C 1
ATOM 4545 O O . LEU A 1 558 ? -8.308 9.880 -8.655 1.00 70.94 558 LEU A O 1
ATOM 4549 N N . PHE A 1 559 ? -8.433 11.972 -9.444 1.00 73.06 559 PHE A N 1
ATOM 4550 C CA . PHE A 1 559 ? -9.894 12.008 -9.504 1.00 73.06 559 PHE A CA 1
ATOM 4551 C C . PHE A 1 559 ? -10.457 11.692 -10.893 1.00 73.06 559 PHE A C 1
ATOM 4553 O O . PHE A 1 559 ? -11.589 11.220 -10.976 1.00 73.06 559 PHE A O 1
ATOM 4560 N N . ASP A 1 560 ? -9.684 11.880 -11.968 1.00 68.75 560 ASP A N 1
ATOM 4561 C CA . ASP A 1 560 ? -10.156 11.636 -13.338 1.00 68.75 560 ASP A CA 1
ATOM 4562 C C . ASP A 1 560 ? -9.573 10.387 -14.005 1.00 68.75 560 ASP A C 1
ATOM 4564 O O . ASP A 1 560 ? -10.246 9.816 -14.861 1.00 68.75 560 ASP A O 1
ATOM 4568 N N . GLU A 1 561 ? -8.351 9.967 -13.661 1.00 67.81 561 GLU A N 1
ATOM 4569 C CA . GLU A 1 561 ? -7.647 8.882 -14.372 1.00 67.81 561 GLU A CA 1
ATOM 4570 C C . GLU A 1 561 ? -7.506 7.611 -13.523 1.00 67.81 561 GLU A C 1
ATOM 4572 O O . GLU A 1 561 ? -7.786 6.493 -13.965 1.00 67.81 561 GLU A O 1
ATOM 4577 N N . LEU A 1 562 ? -7.086 7.774 -12.272 1.00 70.75 562 LEU A N 1
ATOM 4578 C CA . LEU A 1 562 ? -6.830 6.682 -11.344 1.00 70.75 562 LEU A CA 1
ATOM 4579 C C . LEU A 1 562 ? -8.072 5.833 -10.988 1.00 70.75 562 LEU A C 1
ATOM 4581 O O . LEU A 1 562 ? -7.907 4.615 -10.878 1.00 70.75 562 LEU A O 1
ATOM 4585 N N . PRO A 1 563 ? -9.305 6.379 -10.873 1.00 72.06 563 PRO A N 1
ATOM 4586 C CA . PRO A 1 563 ? -10.503 5.579 -10.607 1.00 72.06 563 PRO A CA 1
ATOM 4587 C C . PRO A 1 563 ? -10.838 4.566 -11.719 1.00 72.06 563 PRO A C 1
ATOM 4589 O O . PRO A 1 563 ? -11.679 3.679 -11.573 1.00 72.06 563 PRO A O 1
ATOM 4592 N N . ASP A 1 564 ? -10.190 4.646 -12.865 1.00 70.12 564 ASP A N 1
ATOM 4593 C CA . ASP A 1 564 ? -10.420 3.691 -13.942 1.00 70.12 564 ASP A CA 1
ATOM 4594 C C . ASP A 1 564 ? -9.325 2.628 -14.044 1.00 70.12 564 ASP A C 1
ATOM 4596 O O . ASP A 1 564 ? -9.464 1.658 -14.798 1.00 70.12 564 ASP A O 1
ATOM 4600 N N . SER A 1 565 ? -8.294 2.743 -13.204 1.00 72.94 565 SER A N 1
ATOM 4601 C CA . SER A 1 565 ? -7.207 1.777 -13.067 1.00 72.94 565 SER A CA 1
ATOM 4602 C C . SER A 1 565 ? -7.616 0.568 -12.216 1.00 72.94 565 SER A C 1
ATOM 4604 O O . SER A 1 565 ? -8.406 0.662 -11.278 1.00 72.94 565 SER A O 1
ATOM 4606 N N . GLU A 1 566 ? -7.071 -0.606 -12.541 1.00 77.94 566 GLU A N 1
ATOM 4607 C CA . GLU A 1 566 ? -7.315 -1.843 -11.787 1.00 77.94 566 GLU A CA 1
ATOM 4608 C C . GLU A 1 566 ? -6.348 -1.970 -10.592 1.00 77.94 566 GLU A C 1
ATOM 4610 O O . GLU A 1 566 ? -5.134 -1.916 -10.818 1.00 77.94 566 GLU A O 1
ATOM 4615 N N . PRO A 1 567 ? -6.836 -2.217 -9.357 1.00 81.56 567 PRO A N 1
ATOM 4616 C CA . PRO A 1 567 ? -6.002 -2.442 -8.185 1.00 81.56 567 PRO A CA 1
ATOM 4617 C C . PRO A 1 567 ? -5.016 -3.586 -8.394 1.00 81.56 567 PRO A C 1
ATOM 4619 O O . PRO A 1 567 ? -5.356 -4.647 -8.930 1.00 81.56 567 PRO A O 1
ATOM 4622 N N . LYS A 1 568 ? -3.798 -3.410 -7.896 1.00 81.50 568 LYS A N 1
ATOM 4623 C CA . LYS A 1 568 ? -2.721 -4.403 -7.959 1.00 81.50 568 LYS A CA 1
ATOM 4624 C C . LYS A 1 568 ? -3.057 -5.667 -7.160 1.00 81.50 568 LYS A C 1
ATOM 4626 O O . LYS A 1 568 ? -2.589 -6.757 -7.495 1.00 81.50 568 LYS A O 1
ATOM 4631 N N . ILE A 1 569 ? -3.923 -5.563 -6.148 1.00 84.56 569 ILE A N 1
ATOM 4632 C CA . ILE A 1 569 ? -4.394 -6.719 -5.367 1.00 84.56 569 ILE A CA 1
ATOM 4633 C C . ILE A 1 569 ? -5.389 -7.613 -6.123 1.00 84.56 569 ILE A C 1
ATOM 4635 O O . ILE A 1 569 ? -5.573 -8.767 -5.745 1.00 84.56 569 ILE A O 1
ATOM 4639 N N . LEU A 1 570 ? -6.026 -7.117 -7.190 1.00 83.94 570 LEU A N 1
ATOM 4640 C CA . LEU A 1 570 ? -7.161 -7.795 -7.822 1.00 83.94 570 LEU A CA 1
ATOM 4641 C C . LEU A 1 570 ? -6.812 -9.200 -8.340 1.00 83.94 570 LEU A C 1
ATOM 4643 O O . LEU A 1 570 ? -7.560 -10.134 -8.072 1.00 83.94 570 LEU A O 1
ATOM 4647 N N . ASP A 1 571 ? -5.667 -9.364 -9.011 1.00 77.75 571 ASP A N 1
ATOM 4648 C CA . ASP A 1 571 ? -5.227 -10.672 -9.531 1.00 77.75 571 ASP A CA 1
ATOM 4649 C C . ASP A 1 571 ? -5.100 -11.723 -8.442 1.00 77.75 571 ASP A C 1
ATOM 4651 O O . ASP A 1 571 ? -5.624 -12.827 -8.561 1.00 77.75 571 ASP A O 1
ATOM 4655 N N . PHE A 1 572 ? -4.437 -11.345 -7.355 1.00 83.88 572 PHE A N 1
ATOM 4656 C CA . PHE A 1 572 ? -4.214 -12.229 -6.224 1.00 83.88 572 PHE A CA 1
ATOM 4657 C C . PHE A 1 572 ? -5.542 -12.721 -5.630 1.00 83.88 572 PHE A C 1
ATOM 4659 O O . PHE A 1 572 ? -5.656 -13.877 -5.227 1.00 83.88 572 PHE A O 1
ATOM 4666 N N . LEU A 1 573 ? -6.567 -11.861 -5.602 1.00 86.88 573 LEU A N 1
ATOM 4667 C CA . LEU A 1 573 ? -7.894 -12.231 -5.113 1.00 86.88 573 LEU A CA 1
ATOM 4668 C C . LEU A 1 573 ? -8.639 -13.131 -6.101 1.00 86.88 573 LEU A C 1
ATOM 4670 O O . LEU A 1 573 ? -9.227 -14.119 -5.672 1.00 86.88 573 LEU A O 1
ATOM 4674 N N . LEU A 1 574 ? -8.604 -12.824 -7.401 1.00 81.94 574 LEU A N 1
ATOM 4675 C CA . LEU A 1 574 ? -9.279 -13.623 -8.430 1.00 81.94 574 LEU A CA 1
ATOM 4676 C C . LEU A 1 574 ? -8.708 -15.044 -8.516 1.00 81.94 574 LEU A C 1
ATOM 4678 O O . LEU A 1 574 ? -9.478 -16.003 -8.562 1.00 81.94 574 LEU A O 1
ATOM 4682 N N . GLU A 1 575 ? -7.384 -15.197 -8.440 1.00 79.00 575 GLU A N 1
ATOM 4683 C CA . GLU A 1 575 ? -6.730 -16.513 -8.403 1.00 79.00 575 GLU A CA 1
ATOM 4684 C C . GLU A 1 575 ? -7.222 -17.375 -7.234 1.00 79.00 575 GLU A C 1
ATOM 4686 O O . GLU A 1 575 ? -7.405 -18.582 -7.377 1.00 79.00 575 GLU A O 1
ATOM 4691 N N . ARG A 1 576 ? -7.470 -16.763 -6.075 1.00 80.69 576 ARG A N 1
ATOM 4692 C CA . ARG A 1 576 ? -7.950 -17.461 -4.875 1.00 80.69 576 ARG A CA 1
ATOM 4693 C C . ARG A 1 576 ? -9.458 -17.667 -4.830 1.00 80.69 576 ARG A C 1
ATOM 4695 O O . ARG A 1 576 ? -9.935 -18.452 -4.022 1.00 80.69 576 ARG A O 1
ATOM 4702 N N . VAL A 1 577 ? -10.230 -16.964 -5.654 1.00 79.81 577 VAL A N 1
ATOM 4703 C CA . VAL A 1 577 ? -11.650 -17.292 -5.847 1.00 79.81 577 VAL A CA 1
ATOM 4704 C C . VAL A 1 577 ? -11.788 -18.547 -6.705 1.00 79.81 577 VAL A C 1
ATOM 4706 O O . VAL A 1 577 ? -12.660 -19.368 -6.421 1.00 79.81 577 VAL A O 1
ATOM 4709 N N . GLN A 1 578 ? -10.937 -18.696 -7.723 1.00 69.88 578 GLN A N 1
ATOM 4710 C CA . GLN A 1 578 ? -11.000 -19.781 -8.707 1.00 69.88 578 GLN A CA 1
ATOM 4711 C C . GLN A 1 578 ? -10.433 -21.112 -8.191 1.00 69.88 578 GLN A C 1
ATOM 4713 O O . GLN A 1 578 ? -10.983 -22.165 -8.516 1.00 69.88 578 GLN A O 1
ATOM 4718 N N . ASN A 1 579 ? -9.370 -21.052 -7.384 1.00 61.91 579 ASN A N 1
ATOM 4719 C CA . ASN A 1 579 ? -8.806 -22.193 -6.652 1.00 61.91 579 ASN A CA 1
ATOM 4720 C C . ASN A 1 579 ? -9.571 -22.430 -5.352 1.00 61.91 579 ASN A C 1
ATOM 4722 O O . ASN A 1 579 ? -9.800 -23.603 -4.993 1.00 61.91 579 ASN A O 1
#

Sequence (579 aa):
MRILKVYLFLAICLWSGVVSSNTKFGLLFNSETKSNFNFKRINGFLNGLDSDIRPGVRFGVDRLVEIEFIDSERLVKLHEGKIQIANYALRAILEYKTRDKINGESLRSKLLSGLERELLKLPGADDLERPYTKKEVKDIDYCYLKRKAGNRGKEIRNFRFNRKMKKRCEELDILKEKRRNLEWYTYKVDSMLYRTKMEFDATSLTDQSLKKYKICERDYKPTKINSKGKRVKVLGMAIVYMAPGYTTSVAGHVAERYIYCLENKLMDVMFEYTQMTVGELANMKSVYKKHLHKVSEDYIQRQEGKIYMKVRTNPATTAAEGYGFAQFHTNRDIIEVWPKMDEAQTYEGLQSSLNNYKKQGSDFSNQIDLEDYSLLNNNCTHPIRERLNKLGGEYEINNTVGFNPIWIFGFLKKKNAHKVIIYPSQRTLRKMKMLEKGQSLFWENATFWSKASGGQDGLAGANMILYPETHGLLKSILVKPTAAAVNLTSAVIETLYGILTTPLKWLSKVPGFKWLEPKRDHLGLGIKGIALSLVEMTGFRMRYPKPQPWSSEEEKYLFDELPDSEPKILDFLLERVQN

Foldseek 3Di:
DDDDDDPPPPVVPPPPPDDDDPADEAADEDDPCCPDPLNLLVRLARRQLVVVADPQKDAQGRDHAYEDEDQDPDQWADDPRHIYGHNVVSVCSVLVQQLPDDPNGGVSRSNSVRCSVRSCPDPRIGRLVDDDDPVLVVLQVVLVVVVVVVVPDDDPPPDDDDPVSVVVNVVSVVSVVVSVLSVVLVVVVCVQVPPFPEAEWQQLLAQFDPQVSLLLVPLFDFPDADPVRWGKFWLFKWWKWKFLDLRAALDTFTWIWTWMATNSGIFIKIKFKAACAPVCLVVVCVVLVVLVVQDDPVLSVLLHQFIDIDMAGDSNRCDPRHPVNVRLQFNMKMKIFTFPDDRVLSVVLVVVSVVSNVVVSVCRSVSNHHHGDDLQAHHNQNVVQVSQCVVPDLSHDDSVQRSTSSSNVVSRSVTTGPYMYMNGHPVRVVVVSCSVSVHDQQPPQFPQFQCVPVQPDFLAGNGAGDGGDDDDDVCLLPGQLVRLVSLLVVLVVLLVVLVVLVVLCVVCVDPPSVVSHPPDNSNVSSVSSNVQSVVSNVSHHDDDDGDDDDDPVRVCCSPSNSSSHDGPCSSSSSVSSND

pLDDT: mean 72.77, std 16.57, range [24.66, 94.62]

Secondary structure (DSSP, 8-state):
-------SSSSSSSS--S-------EEEE--S-TTSHHHHHHHHHHHHHHHHS-TTEEESS--EEEEEEE--SSSEEEETTEEEEEHHHHHHHHTT-TT-EETTEEHHHHHHHHHHHHHTTSTTEEESSSPPPHHHHHHHHHHHHHHHHHHS-SS-TT-PPPHHHHHHHHHHHHHHHHHHHHHHHHHHHHHHH-SS-EEE-GGGGSS--GGGGTTTTSS----EE-TTS-EEEEEEEEEEEEES-TTTBS--EEEEEEEEEETTEEEEEEEEEEE--HHHHHHHHHHTGGGGGGS-HHHHHHTTTBEEEEEEE-SS--STTSHHHHHHTTT-EEEEEEE---HHHHHHHHHHHHHHHHHHHHHHHTTPPPPBP-SSSSSTTHHHHHHHHHH-GGG---HHHHSSHHHHHHHHHHHTEEEEEEE--HHHHHHHHHHHTT--TTTTT----GGGGTT-SSSS-TT--------SHHHHHHHHHHHHHHHHHHHHHHHHHHHHHHHHHHHTTSTT-GGGS-SS-HHHHHHHHHHHHHHHHTT-B---PPPPPPPHHHHHIIIIIGGGSPPTTHHHHHHHHH-